Protein AF-0000000083245705 (afdb_homodimer)

InterPro domains:
  IPR007219 Xylanolytic transcriptional activator, regulatory domain [PF04082] (2-149)
  IPR050815 Transcription factor, fungi [PTHR47338] (25-368)

Sequence (744 aa):
MPIVSRSKFTINLTTPSWEVGPELALLFLCMKLITSKPTDGYECAQNYIYLAAKRCIILMESNGLISFLALQANILITLYEYSHAIYPAAWMSSGWSVRYGNMLGINGDKAATDLLGKPNNWADDEERRRTWWGVLLVDRIISIGNMGYIINSQEPKEEDILFDDSAWESEEIFDTPEIVDLAPSTERVAPFARLCQASLLMGQVMAHHKAEIASDSARYALASDLYADISDLACKITAEATNPKDFFRVISPLALTYSSLCYLCNPYYCLRNTTNQEQKQMQARASDGLKTIAISIIDFVDKINATTPAIQDLDRVSPLIMDGIYSGALTLAWLTRENGDEICQAGLESVRQCLRKLSSRWRNAAEYTGILMPIVSRSKFTINLTTPSWEVGPELALLFLCMKLITSKPTDGYECAQNYIYLAAKRCIILMESNGLISFLALQANILITLYEYSHAIYPAAWMSSGWSVRYGNMLGINGDKAATDLLGKPNNWADDEERRRTWWGVLLVDRIISIGNMGYIINSQEPKEEDILFDDSAWESEEIFDTPEIVDLAPSTERVAPFARLCQASLLMGQVMAHHKAEIASDSARYALASDLYADISDLACKITAEATNPKDFFRVISPLALTYSSLCYLCNPYYCLRNTTNQEQKQMQARASDGLKTIAISIIDFVDKINATTPAIQDLDRVSPLIMDGIYSGALTLAWLTRENGDEICQAGLESVRQCLRKLSSRWRNAAEYTGIL

Structure (mmCIF, N/CA/C/O backbone):
data_AF-0000000083245705-model_v1
#
loop_
_entity.id
_entity.type
_entity.pdbx_description
1 polymer Bgt-1731
#
loop_
_atom_site.group_PDB
_atom_site.id
_atom_site.type_symbol
_atom_site.label_atom_id
_atom_site.label_alt_id
_atom_site.label_comp_id
_atom_site.label_asym_id
_atom_site.label_entity_id
_atom_site.label_seq_id
_atom_site.pdbx_PDB_ins_code
_atom_site.Cartn_x
_atom_site.Cartn_y
_atom_site.Cartn_z
_atom_site.occupancy
_atom_site.B_iso_or_equiv
_atom_site.auth_seq_id
_atom_site.auth_comp_id
_atom_site.auth_asym_id
_atom_site.auth_atom_id
_atom_site.pdbx_PDB_model_num
ATOM 1 N N . MET A 1 1 ? 6.711 -22.25 1.769 1 76.69 1 MET A N 1
ATOM 2 C CA . MET A 1 1 ? 7.484 -21.016 1.752 1 76.69 1 MET A CA 1
ATOM 3 C C . MET A 1 1 ? 8.406 -20.922 2.967 1 76.69 1 MET A C 1
ATOM 5 O O . MET A 1 1 ? 7.938 -20.766 4.094 1 76.69 1 MET A O 1
ATOM 9 N N . PRO A 1 2 ? 9.641 -21.031 2.73 1 84.81 2 PRO A N 1
ATOM 10 C CA . PRO A 1 2 ? 10.594 -21.094 3.842 1 84.81 2 PRO A CA 1
ATOM 11 C C . PRO A 1 2 ? 11 -19.719 4.348 1 84.81 2 PRO A C 1
ATOM 13 O O . PRO A 1 2 ? 12.164 -19.328 4.23 1 84.81 2 PRO A O 1
ATOM 16 N N . ILE A 1 3 ? 10.102 -19.047 5.051 1 88.88 3 ILE A N 1
ATOM 17 C CA . ILE A 1 3 ? 10.367 -17.672 5.48 1 88.88 3 ILE A CA 1
ATOM 18 C C . ILE A 1 3 ? 10.617 -17.641 6.988 1 88.88 3 ILE A C 1
ATOM 20 O O . ILE A 1 3 ? 11.023 -16.625 7.535 1 88.88 3 ILE A O 1
ATOM 24 N N . VAL A 1 4 ? 10.414 -18.828 7.637 1 88.06 4 VAL A N 1
ATOM 25 C CA . VAL A 1 4 ? 10.633 -18.891 9.078 1 88.06 4 VAL A CA 1
ATOM 26 C C . VAL A 1 4 ? 11.836 -19.781 9.383 1 88.06 4 VAL A C 1
ATOM 28 O O . VAL A 1 4 ? 11.953 -20.891 8.844 1 88.06 4 VAL A O 1
ATOM 31 N N . SER A 1 5 ? 12.633 -19.297 10.211 1 83 5 SER A N 1
ATOM 32 C CA . SER A 1 5 ? 13.789 -20.078 10.617 1 83 5 SER A CA 1
ATOM 33 C C . SER A 1 5 ? 13.375 -21.25 11.508 1 83 5 SER A C 1
ATOM 35 O O . SER A 1 5 ? 12.641 -21.078 12.484 1 83 5 SER A O 1
ATOM 37 N N . ARG A 1 6 ? 13.969 -22.328 11.234 1 82.56 6 ARG A N 1
ATOM 38 C CA . ARG A 1 6 ? 13.633 -23.531 12 1 82.56 6 ARG A CA 1
ATOM 39 C C . ARG A 1 6 ? 14.203 -23.469 13.406 1 82.56 6 ARG A C 1
ATOM 41 O O . ARG A 1 6 ? 13.547 -23.875 14.367 1 82.56 6 ARG A O 1
ATOM 48 N N . SER A 1 7 ? 15.383 -22.984 13.461 1 78.44 7 SER A N 1
ATOM 49 C CA . SER A 1 7 ? 16.031 -22.922 14.766 1 78.44 7 SER A CA 1
ATOM 50 C C . SER A 1 7 ? 15.281 -21.969 15.703 1 78.44 7 SER A C 1
ATOM 52 O O . SER A 1 7 ? 15.008 -22.312 16.859 1 78.44 7 SER A O 1
ATOM 54 N N . LYS A 1 8 ? 14.961 -20.875 15.172 1 78.5 8 LYS A N 1
ATOM 55 C CA . LYS A 1 8 ? 14.234 -19.906 15.977 1 78.5 8 LYS A CA 1
ATOM 56 C C . LYS A 1 8 ? 12.852 -20.438 16.359 1 78.5 8 LYS A C 1
ATOM 58 O O . LYS A 1 8 ? 12.391 -20.219 17.484 1 78.5 8 LYS A O 1
ATOM 63 N N . PHE A 1 9 ? 12.383 -21.156 15.43 1 81.69 9 PHE A N 1
ATOM 64 C CA . PHE A 1 9 ? 11.062 -21.734 15.656 1 81.69 9 PHE A CA 1
ATOM 65 C C . PHE A 1 9 ? 11.117 -22.812 16.734 1 81.69 9 PHE A C 1
ATOM 67 O O . PHE A 1 9 ? 10.25 -22.875 17.594 1 81.69 9 PHE A O 1
ATOM 74 N N . THR A 1 10 ? 12.133 -23.547 16.688 1 80.56 10 THR A N 1
ATOM 75 C CA . THR A 1 10 ? 12.289 -24.625 17.656 1 80.56 10 THR A CA 1
ATOM 76 C C . THR A 1 10 ? 12.508 -24.062 19.062 1 80.56 10 THR A C 1
ATOM 78 O O . THR A 1 10 ? 11.977 -24.609 20.031 1 80.56 10 THR A O 1
ATOM 81 N N . ILE A 1 11 ? 13.188 -23 19.109 1 78.62 11 ILE A N 1
ATOM 82 C CA . ILE A 1 11 ? 13.406 -22.344 20.406 1 78.62 11 ILE A CA 1
ATOM 83 C C . ILE A 1 11 ? 12.07 -21.828 20.953 1 78.62 11 ILE A C 1
ATOM 85 O O . ILE A 1 11 ? 11.773 -21.984 22.141 1 78.62 11 ILE A O 1
ATOM 89 N N . ASN A 1 12 ? 11.32 -21.328 20.062 1 78.5 12 ASN A N 1
ATOM 90 C CA . ASN A 1 12 ? 10.031 -20.766 20.469 1 78.5 12 ASN A CA 1
ATOM 91 C C . ASN A 1 12 ? 9.055 -21.859 20.875 1 78.5 12 ASN A C 1
ATOM 93 O O . ASN A 1 12 ? 8.219 -21.656 21.766 1 78.5 12 ASN A O 1
ATOM 97 N N . LEU A 1 13 ? 9.219 -23.031 20.281 1 78.38 13 LEU A N 1
ATOM 98 C CA . LEU A 1 13 ? 8.336 -24.141 20.609 1 78.38 13 LEU A CA 1
ATOM 99 C C . LEU A 1 13 ? 8.641 -24.688 22 1 78.38 13 LEU A C 1
ATOM 101 O O . LEU A 1 13 ? 7.77 -25.281 22.641 1 78.38 13 LEU A O 1
ATOM 105 N N . THR A 1 14 ? 9.867 -24.453 22.391 1 79.94 14 THR A N 1
ATOM 106 C CA . THR A 1 14 ? 10.266 -24.969 23.688 1 79.94 14 THR A CA 1
ATOM 107 C C . THR A 1 14 ? 10.055 -23.938 24.781 1 79.94 14 THR A C 1
ATOM 109 O O . THR A 1 14 ? 10.211 -24.234 25.969 1 79.94 14 THR A O 1
ATOM 112 N N . THR A 1 15 ? 9.695 -22.797 24.328 1 75.88 15 THR A N 1
ATOM 113 C CA . THR A 1 15 ? 9.398 -21.734 25.281 1 75.88 15 THR A CA 1
ATOM 114 C C . THR A 1 15 ? 8.039 -21.969 25.938 1 75.88 15 THR A C 1
ATOM 116 O O . THR A 1 15 ? 7.062 -22.297 25.266 1 75.88 15 THR A O 1
ATOM 119 N N . PRO A 1 16 ? 8.078 -21.922 27.25 1 76.56 16 PRO A N 1
ATOM 120 C CA . PRO A 1 16 ? 6.793 -22.109 27.938 1 76.56 16 PRO A CA 1
ATOM 121 C C . PRO A 1 16 ? 5.695 -21.188 27.391 1 76.56 16 PRO A C 1
ATOM 123 O O . PRO A 1 16 ? 5.961 -20.047 27.031 1 76.56 16 PRO A O 1
ATOM 126 N N . SER A 1 17 ? 4.566 -21.703 27.344 1 72.25 17 SER A N 1
ATOM 127 C CA . SER A 1 17 ? 3.428 -21.062 26.688 1 72.25 17 SER A CA 1
ATOM 128 C C . SER A 1 17 ? 3.154 -19.688 27.281 1 72.25 17 SER A C 1
ATOM 130 O O . SER A 1 17 ? 2.711 -18.781 26.562 1 72.25 17 SER A O 1
ATOM 132 N N . TRP A 1 18 ? 3.371 -19.625 28.484 1 71.88 18 TRP A N 1
ATOM 133 C CA . TRP A 1 18 ? 3.043 -18.359 29.141 1 71.88 18 TRP A CA 1
ATOM 134 C C . TRP A 1 18 ? 4.02 -17.266 28.734 1 71.88 18 TRP A C 1
ATOM 136 O O . TRP A 1 18 ? 3.768 -16.078 28.984 1 71.88 18 TRP A O 1
ATOM 146 N N . GLU A 1 19 ? 5.043 -17.719 28.141 1 75.19 19 GLU A N 1
ATOM 147 C CA . GLU A 1 19 ? 6.051 -16.75 27.734 1 75.19 19 GLU A CA 1
ATOM 148 C C . GLU A 1 19 ? 5.867 -16.359 26.266 1 75.19 19 GLU A C 1
ATOM 150 O O . GLU A 1 19 ? 6.48 -15.398 25.797 1 75.19 19 GLU A O 1
ATOM 155 N N . VAL A 1 20 ? 4.875 -17.125 25.734 1 76.56 20 VAL A N 1
ATOM 156 C CA . VAL A 1 20 ? 4.707 -16.875 24.312 1 76.56 20 VAL A CA 1
ATOM 157 C C . VAL A 1 20 ? 3.926 -15.578 24.094 1 76.56 20 VAL A C 1
ATOM 159 O O . VAL A 1 20 ? 2.824 -15.414 24.625 1 76.56 20 VAL A O 1
ATOM 162 N N . GLY A 1 21 ? 4.43 -14.703 23.438 1 85.19 21 GLY A N 1
ATOM 163 C CA . GLY A 1 21 ? 3.77 -13.453 23.109 1 85.19 21 GLY A CA 1
ATOM 164 C C . GLY A 1 21 ? 2.682 -13.609 22.062 1 85.19 21 GLY A C 1
ATOM 165 O O . GLY A 1 21 ? 2.588 -14.648 21.406 1 85.19 21 GLY A O 1
ATOM 166 N N . PRO A 1 22 ? 1.809 -12.672 21.984 1 89.94 22 PRO A N 1
ATOM 167 C CA . PRO A 1 22 ? 0.698 -12.742 21.031 1 89.94 22 PRO A CA 1
ATOM 168 C C . PRO A 1 22 ? 1.169 -12.891 19.578 1 89.94 22 PRO A C 1
ATOM 170 O O . PRO A 1 22 ? 0.501 -13.547 18.781 1 89.94 22 PRO A O 1
ATOM 173 N N . GLU A 1 23 ? 2.289 -12.391 19.281 1 92.56 23 GLU A N 1
ATOM 174 C CA . GLU A 1 23 ? 2.785 -12.461 17.922 1 92.56 23 GLU A CA 1
ATOM 175 C C . GLU A 1 23 ? 3.176 -13.883 17.547 1 92.56 23 GLU A C 1
ATOM 177 O O . GLU A 1 23 ? 2.9 -14.336 16.422 1 92.56 23 GLU A O 1
ATOM 182 N N . LEU A 1 24 ? 3.805 -14.562 18.469 1 92.06 24 LEU A N 1
ATOM 183 C CA . LEU A 1 24 ? 4.164 -15.953 18.203 1 92.06 24 LEU A CA 1
ATOM 184 C C . LEU A 1 24 ? 2.92 -16.828 18.141 1 92.06 24 LEU A C 1
ATOM 186 O O . LEU A 1 24 ? 2.828 -17.719 17.297 1 92.06 24 LEU A O 1
ATOM 190 N N . ALA A 1 25 ? 2.037 -16.594 19.047 1 93 25 ALA A N 1
ATOM 191 C CA . ALA A 1 25 ? 0.771 -17.312 19.016 1 93 25 ALA A CA 1
ATOM 192 C C . ALA A 1 25 ? 0.065 -17.109 17.672 1 93 25 ALA A C 1
ATOM 194 O O . ALA A 1 25 ? -0.477 -18.062 17.109 1 93 25 ALA A O 1
ATOM 195 N N . LEU A 1 26 ? 0.047 -15.906 17.188 1 96 26 LEU A N 1
ATOM 196 C CA . LEU A 1 26 ? -0.552 -15.602 15.891 1 96 26 LEU A CA 1
ATOM 197 C C . LEU A 1 26 ? 0.125 -16.391 14.773 1 96 26 LEU A C 1
ATOM 199 O O . LEU A 1 26 ? -0.55 -16.969 13.914 1 96 26 LEU A O 1
ATOM 203 N N . LEU A 1 27 ? 1.439 -16.438 14.781 1 95.06 27 LEU A N 1
ATOM 204 C CA . LEU A 1 27 ? 2.17 -17.188 13.758 1 95.06 27 LEU A CA 1
ATOM 205 C C . LEU A 1 27 ? 1.781 -18.656 13.773 1 95.06 27 LEU A C 1
ATOM 207 O O . LEU A 1 27 ? 1.537 -19.25 12.727 1 95.06 27 LEU A O 1
ATOM 211 N N . PHE A 1 28 ? 1.67 -19.203 14.992 1 93.25 28 PHE A N 1
ATOM 212 C CA . PHE A 1 28 ? 1.27 -20.594 15.117 1 93.25 28 PHE A CA 1
ATOM 213 C C . PHE A 1 28 ? -0.144 -20.797 14.586 1 93.25 28 PHE A C 1
ATOM 215 O O . PHE A 1 28 ? -0.414 -21.781 13.883 1 93.25 28 PHE A O 1
ATOM 222 N N . LEU A 1 29 ? -0.962 -19.906 14.938 1 95.75 29 LEU A N 1
ATOM 223 C CA . LEU A 1 29 ? -2.342 -19.984 14.469 1 95.75 29 LEU A CA 1
ATOM 224 C C . LEU A 1 29 ? -2.395 -19.953 12.938 1 95.75 29 LEU A C 1
ATOM 226 O O . LEU A 1 29 ? -3.156 -20.703 12.328 1 95.75 29 LEU A O 1
ATOM 230 N N . CYS A 1 30 ? -1.618 -19.141 12.328 1 97.12 30 CYS A N 1
ATOM 231 C CA . CYS A 1 30 ? -1.617 -19 10.875 1 97.12 30 CYS A CA 1
ATOM 232 C C . CYS A 1 30 ? -0.995 -20.219 10.211 1 97.12 30 CYS A C 1
ATOM 234 O O . CYS A 1 30 ? -1.405 -20.609 9.117 1 97.12 30 CYS A O 1
ATOM 236 N N . MET A 1 31 ? 0.001 -20.812 10.875 1 94.62 31 MET A N 1
ATOM 237 C CA . MET A 1 31 ? 0.555 -22.062 10.359 1 94.62 31 MET A CA 1
ATOM 238 C C . MET A 1 31 ? -0.5 -23.156 10.344 1 94.62 31 MET A C 1
ATOM 240 O O . MET A 1 31 ? -0.612 -23.906 9.375 1 94.62 31 MET A O 1
ATOM 244 N N . LYS A 1 32 ? -1.242 -23.203 11.383 1 95.56 32 LYS A N 1
ATOM 245 C CA . LYS A 1 32 ? -2.342 -24.156 11.43 1 95.56 32 LYS A CA 1
ATOM 246 C C . LYS A 1 32 ? -3.381 -23.859 10.352 1 95.56 32 LYS A C 1
ATOM 248 O O . LYS A 1 32 ? -3.881 -24.781 9.695 1 95.56 32 LYS A O 1
ATOM 253 N N . LEU A 1 33 ? -3.689 -22.625 10.18 1 96.88 33 LEU A N 1
ATOM 254 C CA . LEU A 1 33 ? -4.691 -22.188 9.211 1 96.88 33 LEU A CA 1
ATOM 255 C C . LEU A 1 33 ? -4.324 -22.641 7.801 1 96.88 33 LEU A C 1
ATOM 257 O O . LEU A 1 33 ? -5.137 -23.281 7.121 1 96.88 33 LEU A O 1
ATOM 261 N N . ILE A 1 34 ? -3.102 -22.453 7.348 1 94.44 34 ILE A N 1
ATOM 262 C CA . ILE A 1 34 ? -2.703 -22.703 5.969 1 94.44 34 ILE A CA 1
ATOM 263 C C . ILE A 1 34 ? -2.635 -24.203 5.723 1 94.44 34 ILE A C 1
ATOM 265 O O . ILE A 1 34 ? -2.777 -24.656 4.586 1 94.44 34 ILE A O 1
ATOM 269 N N . THR A 1 35 ? -2.449 -24.969 6.789 1 92.25 35 THR A N 1
ATOM 270 C CA . THR A 1 35 ? -2.355 -26.422 6.625 1 92.25 35 THR A CA 1
ATOM 271 C C . THR A 1 35 ? -3.725 -27.062 6.785 1 92.25 35 THR A C 1
ATOM 273 O O . THR A 1 35 ? -3.879 -28.266 6.551 1 92.25 35 THR A O 1
ATOM 276 N N . SER A 1 36 ? -4.672 -26.266 7.105 1 91.88 36 SER A N 1
ATOM 277 C CA . SER A 1 36 ? -6.016 -26.812 7.285 1 91.88 36 SER A CA 1
ATOM 278 C C . SER A 1 36 ? -6.719 -27 5.945 1 91.88 36 SER A C 1
ATOM 280 O O . SER A 1 36 ? -6.469 -26.266 4.996 1 91.88 36 SER A O 1
ATOM 282 N N . LYS A 1 37 ? -7.578 -28.016 5.941 1 91.25 37 LYS A N 1
ATOM 283 C CA . LYS A 1 37 ? -8.344 -28.297 4.734 1 91.25 37 LYS A CA 1
ATOM 284 C C . LYS A 1 37 ? -9.734 -27.688 4.805 1 91.25 37 LYS A C 1
ATOM 286 O O . LYS A 1 37 ? -10.297 -27.531 5.891 1 91.25 37 LYS A O 1
ATOM 291 N N . PRO A 1 38 ? -10.211 -27.297 3.641 1 90.44 38 PRO A N 1
ATOM 292 C CA . PRO A 1 38 ? -11.578 -26.781 3.627 1 90.44 38 PRO A CA 1
ATOM 293 C C . PRO A 1 38 ? -12.609 -27.812 4.09 1 90.44 38 PRO A C 1
ATOM 295 O O . PRO A 1 38 ? -12.438 -29 3.838 1 90.44 38 PRO A O 1
ATOM 298 N N . THR A 1 39 ? -13.484 -27.312 4.836 1 87.94 39 THR A N 1
ATOM 299 C CA . THR A 1 39 ? -14.586 -28.156 5.281 1 87.94 39 THR A CA 1
ATOM 300 C C . THR A 1 39 ? -15.797 -27.984 4.375 1 87.94 39 THR A C 1
ATOM 302 O O . THR A 1 39 ? -16.203 -26.859 4.078 1 87.94 39 THR A O 1
ATOM 305 N N . ASP A 1 40 ? -16.328 -29.078 3.982 1 84 40 ASP A N 1
ATOM 306 C CA . ASP A 1 40 ? -17.484 -29.031 3.086 1 84 40 ASP A CA 1
ATOM 307 C C . ASP A 1 40 ? -18.641 -28.25 3.713 1 84 40 ASP A C 1
ATOM 309 O O . ASP A 1 40 ? -18.922 -28.406 4.902 1 84 40 ASP A O 1
ATOM 313 N N . GLY A 1 41 ? -19.234 -27.406 3.037 1 81.94 41 GLY A N 1
ATOM 314 C CA . GLY A 1 41 ? -20.406 -26.641 3.486 1 81.94 41 GLY A CA 1
ATOM 315 C C . GLY A 1 41 ? -20.031 -25.328 4.156 1 81.94 41 GLY A C 1
ATOM 316 O O . GLY A 1 41 ? -20.906 -24.5 4.43 1 81.94 41 GLY A O 1
ATOM 317 N N . TYR A 1 42 ? -18.766 -25.281 4.438 1 86.75 42 TYR A N 1
ATOM 318 C CA . TYR A 1 42 ? -18.344 -24.047 5.098 1 86.75 42 TYR A CA 1
ATOM 319 C C . TYR A 1 42 ? -17.438 -23.234 4.184 1 86.75 42 TYR A C 1
ATOM 321 O O . TYR A 1 42 ? -16.531 -23.781 3.535 1 86.75 42 TYR A O 1
ATOM 329 N N . GLU A 1 43 ? -17.781 -21.953 4.164 1 92.19 43 GLU A N 1
ATOM 330 C CA . GLU A 1 43 ? -16.922 -21.078 3.383 1 92.19 43 GLU A CA 1
ATOM 331 C C . GLU A 1 43 ? -15.602 -20.812 4.094 1 92.19 43 GLU A C 1
ATOM 333 O O . GLU A 1 43 ? -15.57 -20.594 5.309 1 92.19 43 GLU A O 1
ATOM 338 N N . CYS A 1 44 ? -14.57 -20.859 3.398 1 94.31 44 CYS A N 1
ATOM 339 C CA . CYS A 1 44 ? -13.234 -20.656 3.953 1 94.31 44 CYS A CA 1
ATOM 340 C C . CYS A 1 44 ? -13.094 -19.266 4.559 1 94.31 44 CYS A C 1
ATOM 342 O O . CYS A 1 44 ? -12.352 -19.078 5.523 1 94.31 44 CYS A O 1
ATOM 344 N N . ALA A 1 45 ? -13.875 -18.344 4.027 1 94.94 45 ALA A N 1
ATOM 345 C CA . ALA A 1 45 ? -13.836 -16.969 4.527 1 94.94 45 ALA A CA 1
ATOM 346 C C . ALA A 1 45 ? -14.438 -16.875 5.922 1 94.94 45 ALA A C 1
ATOM 348 O O . ALA A 1 45 ? -14.242 -15.875 6.625 1 94.94 45 ALA A O 1
ATOM 349 N N . GLN A 1 46 ? -15.203 -17.906 6.309 1 92.88 46 GLN A N 1
ATOM 350 C CA . GLN A 1 46 ? -15.859 -17.891 7.609 1 92.88 46 GLN A CA 1
ATOM 351 C C . GLN A 1 46 ? -15.125 -18.781 8.602 1 92.88 46 GLN A C 1
ATOM 353 O O . GLN A 1 46 ? -15.609 -19.016 9.719 1 92.88 46 GLN A O 1
ATOM 358 N N . ASN A 1 47 ? -13.969 -19.266 8.172 1 94.81 47 ASN A N 1
ATOM 359 C CA . ASN A 1 47 ? -13.164 -20.062 9.086 1 94.81 47 ASN A CA 1
ATOM 360 C C . ASN A 1 47 ? -12.82 -19.281 10.352 1 94.81 47 ASN A C 1
ATOM 362 O O . ASN A 1 47 ? -12.305 -18.172 10.281 1 94.81 47 ASN A O 1
ATOM 366 N N . TYR A 1 48 ? -13.039 -19.891 11.492 1 93.69 48 TYR A N 1
ATOM 367 C CA . TYR A 1 48 ? -12.891 -19.172 12.758 1 93.69 48 TYR A CA 1
ATOM 368 C C . TYR A 1 48 ? -11.43 -18.828 13.023 1 93.69 48 TYR A C 1
ATOM 370 O O . TYR A 1 48 ? -11.125 -17.797 13.609 1 93.69 48 TYR A O 1
ATOM 378 N N . ILE A 1 49 ? -10.516 -19.703 12.656 1 96.25 49 ILE A N 1
ATOM 379 C CA . ILE A 1 49 ? -9.094 -19.422 12.852 1 96.25 49 ILE A CA 1
ATOM 380 C C . ILE A 1 49 ? -8.672 -18.25 11.984 1 96.25 49 ILE A C 1
ATOM 382 O O . ILE A 1 49 ? -7.926 -17.375 12.438 1 96.25 49 ILE A O 1
ATOM 386 N N . TYR A 1 50 ? -9.258 -18.234 10.766 1 97.06 50 TYR A N 1
ATOM 387 C CA . TYR A 1 50 ? -8.961 -17.141 9.836 1 97.06 50 TYR A CA 1
ATOM 388 C C . TYR A 1 50 ? -9.438 -15.805 10.398 1 97.06 50 TYR A C 1
ATOM 390 O O . TYR A 1 50 ? -8.656 -14.852 10.469 1 97.06 50 TYR A O 1
ATOM 398 N N . LEU A 1 51 ? -10.602 -15.742 10.875 1 95.44 51 LEU A N 1
ATOM 399 C CA . LEU A 1 51 ? -11.172 -14.516 11.398 1 95.44 51 LEU A CA 1
ATOM 400 C C . LEU A 1 51 ? -10.453 -14.078 12.672 1 95.44 51 LEU A C 1
ATOM 402 O O . LEU A 1 51 ? -10.211 -12.891 12.883 1 95.44 51 LEU A O 1
ATOM 406 N N . ALA A 1 52 ? -10.102 -15.047 13.453 1 96.06 52 ALA A N 1
ATOM 407 C CA . ALA A 1 52 ? -9.367 -14.742 14.672 1 96.06 52 ALA A CA 1
ATOM 408 C C . ALA A 1 52 ? -7.992 -14.156 14.359 1 96.06 52 ALA A C 1
ATOM 410 O O . ALA A 1 52 ? -7.551 -13.203 15.008 1 96.06 52 ALA A O 1
ATOM 411 N N . ALA A 1 53 ? -7.312 -14.734 13.422 1 97.31 53 ALA A N 1
ATOM 412 C CA . ALA A 1 53 ? -5.996 -14.242 13.023 1 97.31 53 ALA A CA 1
ATOM 413 C C . ALA A 1 53 ? -6.074 -12.805 12.516 1 97.31 53 ALA A C 1
ATOM 415 O O . ALA A 1 53 ? -5.266 -11.961 12.906 1 97.31 53 ALA A O 1
ATOM 416 N N . LYS A 1 54 ? -7.062 -12.523 11.68 1 96.69 54 LYS A N 1
ATOM 417 C CA . LYS A 1 54 ? -7.246 -11.172 11.148 1 96.69 54 LYS A CA 1
ATOM 418 C C . LYS A 1 54 ? -7.531 -10.172 12.266 1 96.69 54 LYS A C 1
ATOM 420 O O . LYS A 1 54 ? -7.004 -9.062 12.266 1 96.69 54 LYS A O 1
ATOM 425 N N . ARG A 1 55 ? -8.336 -10.57 13.195 1 94.12 55 ARG A N 1
ATOM 426 C CA . ARG A 1 55 ? -8.656 -9.719 14.336 1 94.12 55 ARG A CA 1
ATOM 427 C C . ARG A 1 55 ? -7.41 -9.445 15.18 1 94.12 55 ARG A C 1
ATOM 429 O O . ARG A 1 55 ? -7.219 -8.336 15.672 1 94.12 55 ARG A O 1
ATOM 436 N N . CYS A 1 56 ? -6.648 -10.461 15.344 1 96.12 56 CYS A N 1
ATOM 437 C CA . CYS A 1 56 ? -5.426 -10.312 16.125 1 96.12 56 CYS A CA 1
ATOM 438 C C . CYS A 1 56 ? -4.504 -9.273 15.508 1 96.12 56 CYS A C 1
ATOM 440 O O . CYS A 1 56 ? -3.912 -8.461 16.219 1 96.12 56 CYS A O 1
ATOM 442 N N . ILE A 1 57 ? -4.391 -9.242 14.211 1 95.75 57 ILE A N 1
ATOM 443 C CA . ILE A 1 57 ? -3.541 -8.281 13.516 1 95.75 57 ILE A CA 1
ATOM 444 C C . ILE A 1 57 ? -4.023 -6.859 13.797 1 95.75 57 ILE A C 1
ATOM 446 O O . ILE A 1 57 ? -3.223 -5.973 14.102 1 95.75 57 ILE A O 1
ATOM 450 N N . ILE A 1 58 ? -5.293 -6.645 13.773 1 92.69 58 ILE A N 1
ATOM 451 C CA . ILE A 1 58 ? -5.875 -5.324 14.008 1 92.69 58 ILE A CA 1
ATOM 452 C C . ILE A 1 58 ? -5.578 -4.883 15.438 1 92.69 58 ILE A C 1
ATOM 454 O O . ILE A 1 58 ? -5.219 -3.729 15.68 1 92.69 58 ILE A O 1
ATOM 458 N N . LEU A 1 59 ? -5.73 -5.82 16.312 1 93 59 LEU A N 1
ATOM 459 C CA . LEU A 1 59 ? -5.5 -5.496 17.719 1 93 59 LEU A CA 1
ATOM 460 C C . LEU A 1 59 ? -4.035 -5.141 17.953 1 93 59 LEU A C 1
ATOM 462 O O . LEU A 1 59 ? -3.734 -4.215 18.719 1 93 59 LEU A O 1
ATOM 466 N N . MET A 1 60 ? -3.184 -5.852 17.328 1 94.5 60 MET A N 1
ATOM 467 C CA . MET A 1 60 ? -1.762 -5.551 17.469 1 94.5 60 MET A CA 1
ATOM 468 C C . MET A 1 60 ? -1.442 -4.164 16.922 1 94.5 60 MET A C 1
ATOM 470 O O . MET A 1 60 ? -0.735 -3.387 17.578 1 94.5 60 MET A O 1
ATOM 474 N N . GLU A 1 61 ? -1.987 -3.805 15.781 1 92.62 61 GLU A N 1
ATOM 475 C CA . GLU A 1 61 ? -1.766 -2.494 15.172 1 92.62 61 GLU A CA 1
ATOM 476 C C . GLU A 1 61 ? -2.281 -1.377 16.078 1 92.62 61 GLU A C 1
ATOM 478 O O . GLU A 1 61 ? -1.597 -0.371 16.281 1 92.62 61 GLU A O 1
ATOM 483 N N . SER A 1 62 ? -3.484 -1.625 16.594 1 91.94 62 SER A N 1
ATOM 484 C CA . SER A 1 62 ? -4.133 -0.591 17.391 1 91.94 62 SER A CA 1
ATOM 485 C C . SER A 1 62 ? -3.393 -0.365 18.703 1 91.94 62 SER A C 1
ATOM 487 O O . SER A 1 62 ? -3.396 0.745 19.25 1 91.94 62 SER A O 1
ATOM 489 N N . ASN A 1 63 ? -2.676 -1.45 19.109 1 92.56 63 ASN A N 1
ATOM 490 C CA . ASN A 1 63 ? -1.972 -1.343 20.375 1 92.56 63 ASN A CA 1
ATOM 491 C C . ASN A 1 63 ? -0.5 -0.991 20.172 1 92.56 63 ASN A C 1
ATOM 493 O O . ASN A 1 63 ? 0.279 -0.994 21.141 1 92.56 63 ASN A O 1
ATOM 497 N N . GLY A 1 64 ? -0.154 -0.772 19.031 1 92.12 64 GLY A N 1
ATOM 498 C CA . GLY A 1 64 ? 1.191 -0.305 18.734 1 92.12 64 GLY A CA 1
ATOM 499 C C . GLY A 1 64 ? 2.229 -1.412 18.766 1 92.12 64 GLY A C 1
ATOM 500 O O . GLY A 1 64 ? 3.426 -1.144 18.875 1 92.12 64 GLY A O 1
ATOM 501 N N . LEU A 1 65 ? 1.742 -2.686 18.703 1 93 65 LEU A N 1
ATOM 502 C CA . LEU A 1 65 ? 2.668 -3.812 18.703 1 93 65 LEU A CA 1
ATOM 503 C C . LEU A 1 65 ? 3.23 -4.051 17.297 1 93 65 LEU A C 1
ATOM 505 O O . LEU A 1 65 ? 2.484 -4.379 16.375 1 93 65 LEU A O 1
ATOM 509 N N . ILE A 1 66 ? 4.508 -3.834 17.156 1 93.12 66 ILE A N 1
ATOM 510 C CA . ILE A 1 66 ? 5.211 -4.066 15.906 1 93.12 66 ILE A CA 1
ATOM 511 C C . ILE A 1 66 ? 6.082 -5.316 16.031 1 93.12 66 ILE A C 1
ATOM 513 O O . ILE A 1 66 ? 6.891 -5.426 16.953 1 93.12 66 ILE A O 1
ATOM 517 N N . SER A 1 67 ? 5.809 -6.207 15.102 1 94.25 67 SER A N 1
ATOM 518 C CA . SER A 1 67 ? 6.527 -7.473 15.219 1 94.25 67 SER A CA 1
ATOM 519 C C . SER A 1 67 ? 6.852 -8.055 13.844 1 94.25 67 SER A C 1
ATOM 521 O O . SER A 1 67 ? 6.004 -8.055 12.945 1 94.25 67 SER A O 1
ATOM 523 N N . PHE A 1 68 ? 8.055 -8.57 13.797 1 94.69 68 PHE A N 1
ATOM 524 C CA . PHE A 1 68 ? 8.492 -9.266 12.594 1 94.69 68 PHE A CA 1
ATOM 525 C C . PHE A 1 68 ? 7.66 -10.516 12.359 1 94.69 68 PHE A C 1
ATOM 527 O O . PHE A 1 68 ? 7.309 -10.836 11.219 1 94.69 68 PHE A O 1
ATOM 534 N N . LEU A 1 69 ? 7.281 -11.18 13.406 1 94.88 69 LEU A N 1
ATOM 535 C CA . LEU A 1 69 ? 6.492 -12.406 13.336 1 94.88 69 LEU A CA 1
ATOM 536 C C . LEU A 1 69 ? 5.094 -12.125 12.789 1 94.88 69 LEU A C 1
ATOM 538 O O . LEU A 1 69 ? 4.512 -12.961 12.102 1 94.88 69 LEU A O 1
ATOM 542 N N . ALA A 1 70 ? 4.621 -10.938 13.062 1 96.81 70 ALA A N 1
ATOM 543 C CA . ALA A 1 70 ? 3.307 -10.555 12.555 1 96.81 70 ALA A CA 1
ATOM 544 C C . ALA A 1 70 ? 3.305 -10.492 11.031 1 96.81 70 ALA A C 1
ATOM 546 O O . ALA A 1 70 ? 2.322 -10.875 10.391 1 96.81 70 ALA A O 1
ATOM 547 N N . LEU A 1 71 ? 4.375 -9.992 10.508 1 97.31 71 LEU A N 1
ATOM 548 C CA . LEU A 1 71 ? 4.504 -9.938 9.055 1 97.31 71 LEU A CA 1
ATOM 549 C C . LEU A 1 71 ? 4.5 -11.344 8.461 1 97.31 71 LEU A C 1
ATOM 551 O O . LEU A 1 71 ? 3.781 -11.609 7.492 1 97.31 71 LEU A O 1
ATOM 555 N N . GLN A 1 72 ? 5.289 -12.195 9.039 1 97.38 72 GLN A N 1
ATOM 556 C CA . GLN A 1 72 ? 5.34 -13.578 8.57 1 97.38 72 GLN A CA 1
ATOM 557 C C . GLN A 1 72 ? 3.971 -14.242 8.68 1 97.38 72 GLN A C 1
ATOM 559 O O . GLN A 1 72 ? 3.557 -14.977 7.781 1 97.38 72 GLN A O 1
ATOM 564 N N . ALA A 1 73 ? 3.33 -13.969 9.758 1 97.81 73 ALA A N 1
ATOM 565 C CA . ALA A 1 73 ? 1.985 -14.508 9.938 1 97.81 73 ALA A CA 1
ATOM 566 C C . ALA A 1 73 ? 1.042 -14.008 8.852 1 97.81 73 ALA A C 1
ATOM 568 O O . ALA A 1 73 ? 0.263 -14.781 8.289 1 97.81 73 ALA A O 1
ATOM 569 N N . ASN A 1 74 ? 1.127 -12.734 8.555 1 98.38 74 ASN A N 1
ATOM 570 C CA . ASN A 1 74 ? 0.221 -12.172 7.559 1 98.38 74 ASN A CA 1
ATOM 571 C C . ASN A 1 74 ? 0.499 -12.727 6.164 1 98.38 74 ASN A C 1
ATOM 573 O O . ASN A 1 74 ? -0.411 -12.836 5.344 1 98.38 74 ASN A O 1
ATOM 577 N N . ILE A 1 75 ? 1.689 -13.047 5.859 1 98.06 75 ILE A N 1
ATOM 578 C CA . ILE A 1 75 ? 1.998 -13.711 4.602 1 98.06 75 ILE A CA 1
ATOM 579 C C . ILE A 1 75 ? 1.214 -15.023 4.5 1 98.06 75 ILE A C 1
ATOM 581 O O . ILE A 1 75 ? 0.631 -15.328 3.459 1 98.06 75 ILE A O 1
ATOM 585 N N . LEU A 1 76 ? 1.218 -15.742 5.609 1 98.06 76 LEU A N 1
ATOM 586 C CA . LEU A 1 76 ? 0.492 -17 5.629 1 98.06 76 LEU A CA 1
ATOM 587 C C . LEU A 1 76 ? -1.009 -16.781 5.492 1 98.06 76 LEU A C 1
ATOM 589 O O . LEU A 1 76 ? -1.699 -17.531 4.809 1 98.06 76 LEU A O 1
ATOM 593 N N . ILE A 1 77 ? -1.506 -15.734 6.117 1 98.12 77 ILE A N 1
ATOM 594 C CA . ILE A 1 77 ? -2.91 -15.367 5.965 1 98.12 77 ILE A CA 1
ATOM 595 C C . ILE A 1 77 ? -3.213 -15.078 4.496 1 98.12 77 ILE A C 1
ATOM 597 O O . ILE A 1 77 ? -4.211 -15.555 3.955 1 98.12 77 ILE A O 1
ATOM 601 N N . THR A 1 78 ? -2.379 -14.328 3.9 1 97.69 78 THR A N 1
ATOM 602 C CA . THR A 1 78 ? -2.562 -13.93 2.508 1 97.69 78 THR A CA 1
ATOM 603 C C . THR A 1 78 ? -2.562 -15.156 1.595 1 97.69 78 THR A C 1
ATOM 605 O O . THR A 1 78 ? -3.383 -15.258 0.681 1 97.69 78 THR A O 1
ATOM 608 N N . LEU A 1 79 ? -1.678 -16.062 1.88 1 97.38 79 LEU A N 1
ATOM 609 C CA . LEU A 1 79 ? -1.628 -17.281 1.094 1 97.38 79 LEU A CA 1
ATOM 610 C C . LEU A 1 79 ? -2.912 -18.094 1.261 1 97.38 79 LEU A C 1
ATOM 612 O O . LEU A 1 79 ? -3.424 -18.656 0.293 1 97.38 79 LEU A O 1
ATOM 616 N N . TYR A 1 80 ? -3.361 -18.141 2.439 1 97.56 80 TYR A N 1
ATOM 617 C CA . TYR A 1 80 ? -4.641 -18.812 2.676 1 97.56 80 TYR A CA 1
ATOM 618 C C . TYR A 1 80 ? -5.754 -18.141 1.873 1 97.56 80 TYR A C 1
ATOM 620 O O . TYR A 1 80 ? -6.555 -18.828 1.23 1 97.56 80 TYR A O 1
ATOM 628 N N . GLU A 1 81 ? -5.809 -16.875 1.942 1 97.06 81 GLU A N 1
ATOM 629 C CA . GLU A 1 81 ? -6.82 -16.125 1.21 1 97.06 81 GLU A CA 1
ATOM 630 C C . GLU A 1 81 ? -6.727 -16.375 -0.29 1 97.06 81 GLU A C 1
ATOM 632 O O . GLU A 1 81 ? -7.738 -16.625 -0.947 1 97.06 81 GLU A O 1
ATOM 637 N N . TYR A 1 82 ? -5.555 -16.391 -0.794 1 95.94 82 TYR A N 1
ATOM 638 C CA . TYR A 1 82 ? -5.34 -16.656 -2.213 1 95.94 82 TYR A CA 1
ATOM 639 C C . TYR A 1 82 ? -5.762 -18.078 -2.568 1 95.94 82 TYR A C 1
ATOM 641 O O . TYR A 1 82 ? -6.48 -18.281 -3.551 1 95.94 82 TYR A O 1
ATOM 649 N N . SER A 1 83 ? -5.316 -18.969 -1.741 1 97 83 SER A N 1
ATOM 650 C CA . SER A 1 83 ? -5.543 -20.391 -2.018 1 97 83 SER A CA 1
ATOM 651 C C . SER A 1 83 ? -7.027 -20.719 -1.997 1 97 83 SER A C 1
ATOM 653 O O . SER A 1 83 ? -7.465 -21.672 -2.648 1 97 83 SER A O 1
ATOM 655 N N . HIS A 1 84 ? -7.758 -19.938 -1.311 1 96.75 84 HIS A N 1
ATOM 656 C CA . HIS A 1 84 ? -9.18 -20.25 -1.182 1 96.75 84 HIS A CA 1
ATOM 657 C C . HIS A 1 84 ? -10.039 -19.172 -1.817 1 96.75 84 HIS A C 1
ATOM 659 O O . HIS A 1 84 ? -11.227 -19.047 -1.515 1 96.75 84 HIS A O 1
ATOM 665 N N . ALA A 1 85 ? -9.445 -18.328 -2.594 1 94.38 85 ALA A N 1
ATOM 666 C CA . ALA A 1 85 ? -10.109 -17.328 -3.422 1 94.38 85 ALA A CA 1
ATOM 667 C C . ALA A 1 85 ? -10.938 -16.375 -2.568 1 94.38 85 ALA A C 1
ATOM 669 O O . ALA A 1 85 ? -12.094 -16.078 -2.893 1 94.38 85 ALA A O 1
ATOM 670 N N . ILE A 1 86 ? -10.336 -15.914 -1.518 1 95.88 86 ILE A N 1
ATOM 671 C CA . ILE A 1 86 ? -11.008 -14.914 -0.686 1 95.88 86 ILE A CA 1
ATOM 672 C C . ILE A 1 86 ? -10.594 -13.516 -1.128 1 95.88 86 ILE A C 1
ATOM 674 O O . ILE A 1 86 ? -9.562 -13 -0.697 1 95.88 86 ILE A O 1
ATOM 678 N N . TYR A 1 87 ? -11.445 -12.938 -1.934 1 92.31 87 TYR A N 1
ATOM 679 C CA . TYR A 1 87 ? -11.188 -11.594 -2.445 1 92.31 87 TYR A CA 1
ATOM 680 C C . TYR A 1 87 ? -12.281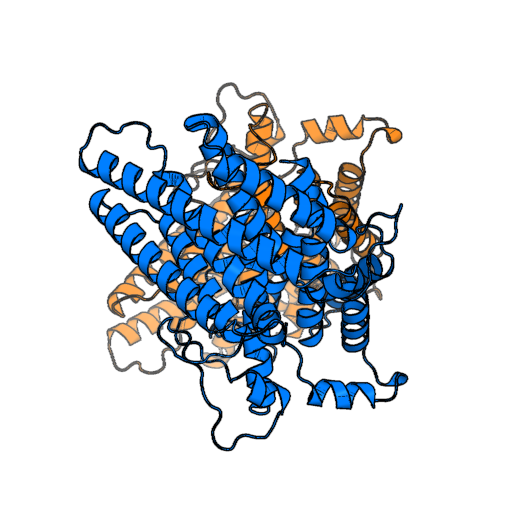 -10.625 -2.002 1 92.31 87 TYR A C 1
ATOM 682 O O . TYR A 1 87 ? -13.438 -11.023 -1.829 1 92.31 87 TYR A O 1
ATOM 690 N N . PRO A 1 88 ? -11.891 -9.391 -1.763 1 93.25 88 PRO A N 1
ATOM 691 C CA . PRO A 1 88 ? -10.609 -8.75 -2.07 1 93.25 88 PRO A CA 1
ATOM 692 C C . PRO A 1 88 ? -9.594 -8.883 -0.94 1 93.25 88 PRO A C 1
ATOM 694 O O . PRO A 1 88 ? -8.539 -8.25 -0.972 1 93.25 88 PRO A O 1
ATOM 697 N N . ALA A 1 89 ? -9.812 -9.688 0.039 1 96.19 89 ALA A N 1
ATOM 698 C CA . ALA A 1 89 ? -8.969 -9.797 1.226 1 96.19 89 ALA A CA 1
ATOM 699 C C . ALA A 1 89 ? -7.531 -10.141 0.847 1 96.19 89 ALA A C 1
ATOM 701 O O . ALA A 1 89 ? -6.586 -9.57 1.398 1 96.19 89 ALA A O 1
ATOM 702 N N . ALA A 1 90 ? -7.348 -11.07 -0.061 1 95.44 90 ALA A N 1
ATOM 703 C CA . ALA A 1 90 ? -6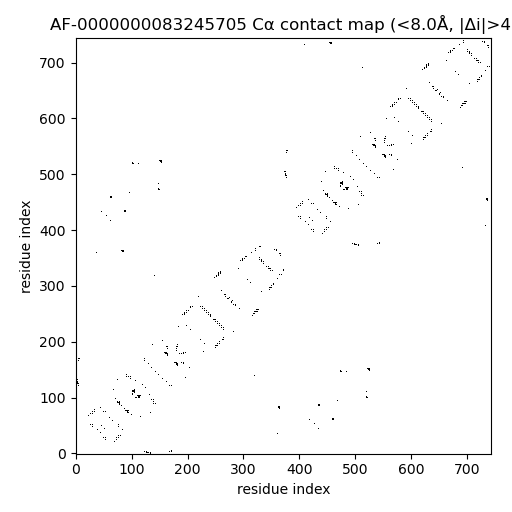.004 -11.461 -0.483 1 95.44 90 ALA A CA 1
ATOM 704 C C . ALA A 1 90 ? -5.23 -10.258 -1.021 1 95.44 90 ALA A C 1
ATOM 706 O O . ALA A 1 90 ? -4.074 -10.047 -0.66 1 95.44 90 ALA A O 1
ATOM 707 N N . TRP A 1 91 ? -5.91 -9.477 -1.798 1 93.06 91 TRP A N 1
ATOM 708 C CA . TRP A 1 91 ? -5.316 -8.281 -2.387 1 93.06 91 TRP A CA 1
ATOM 709 C C . TRP A 1 91 ? -4.941 -7.27 -1.308 1 93.06 91 TRP A C 1
ATOM 711 O O . TRP A 1 91 ? -3.836 -6.719 -1.318 1 93.06 91 TRP A O 1
ATOM 721 N N . MET A 1 92 ? -5.816 -7.09 -0.42 1 94.69 92 MET A N 1
ATOM 722 C CA . MET A 1 92 ? -5.605 -6.105 0.637 1 94.69 92 MET A CA 1
ATOM 723 C C . MET A 1 92 ? -4.516 -6.566 1.601 1 94.69 92 MET A C 1
ATOM 725 O O . MET A 1 92 ? -3.66 -5.777 2.002 1 94.69 92 MET A O 1
ATOM 729 N N . SER A 1 93 ? -4.527 -7.828 1.938 1 96.38 93 SER A N 1
ATOM 730 C CA . SER A 1 93 ? -3.539 -8.375 2.863 1 96.38 93 SER A CA 1
ATOM 731 C C . SER A 1 93 ? -2.137 -8.336 2.264 1 96.38 93 SER A C 1
ATOM 733 O O . SER A 1 93 ? -1.156 -8.125 2.979 1 96.38 93 SER A O 1
ATOM 735 N N . SER A 1 94 ? -2.072 -8.648 0.992 1 94.44 94 SER A N 1
ATOM 736 C CA . SER A 1 94 ? -0.759 -8.57 0.359 1 94.44 94 SER A CA 1
ATOM 737 C C . SER A 1 94 ? -0.207 -7.152 0.401 1 94.44 94 SER A C 1
ATOM 739 O O . SER A 1 94 ? 0.981 -6.949 0.659 1 94.44 94 SER A O 1
ATOM 741 N N . GLY A 1 95 ? -1.071 -6.18 0.149 1 91.62 95 GLY A N 1
ATOM 742 C CA . GLY A 1 95 ? -0.651 -4.793 0.269 1 91.62 95 GLY A CA 1
ATOM 743 C C . GLY A 1 95 ? -0.218 -4.418 1.674 1 91.62 95 GLY A C 1
ATOM 744 O O . GLY A 1 95 ? 0.726 -3.646 1.854 1 91.62 95 GLY A O 1
ATOM 745 N N . TRP A 1 96 ? -0.973 -4.922 2.609 1 94.81 96 TRP A N 1
ATOM 746 C CA . TRP A 1 96 ? -0.611 -4.727 4.012 1 94.81 96 TRP A CA 1
ATOM 747 C C . TRP A 1 96 ? 0.817 -5.191 4.273 1 94.81 96 TRP A C 1
ATOM 749 O O . TRP A 1 96 ? 1.593 -4.492 4.93 1 94.81 96 TRP A O 1
ATOM 759 N N . SER A 1 97 ? 1.196 -6.305 3.74 1 95.12 97 SER A N 1
ATOM 760 C CA . SER A 1 97 ? 2.525 -6.867 3.955 1 95.12 97 SER A CA 1
ATOM 761 C C . SER A 1 97 ? 3.607 -5.977 3.352 1 95.12 97 SER A C 1
ATOM 763 O O . SER A 1 97 ? 4.68 -5.816 3.936 1 95.12 97 SER A O 1
ATOM 765 N N . VAL A 1 98 ? 3.312 -5.457 2.217 1 90.75 98 VAL A N 1
ATOM 766 C CA . VAL A 1 98 ? 4.285 -4.594 1.556 1 90.75 98 VAL A CA 1
ATOM 767 C C . VAL A 1 98 ? 4.547 -3.359 2.414 1 90.75 98 VAL A C 1
ATOM 769 O O . VAL A 1 98 ? 5.703 -3.012 2.676 1 90.75 98 VAL A O 1
ATOM 772 N N . ARG A 1 99 ? 3.518 -2.795 2.873 1 90.25 99 ARG A N 1
ATOM 773 C CA . ARG A 1 99 ? 3.643 -1.589 3.686 1 90.25 99 ARG A CA 1
ATOM 774 C C . ARG A 1 99 ? 4.293 -1.898 5.031 1 90.25 99 ARG A C 1
ATOM 776 O O . ARG A 1 99 ? 5.137 -1.136 5.508 1 90.25 99 ARG A O 1
ATOM 783 N N . TYR A 1 100 ? 3.893 -2.938 5.609 1 92.75 100 TYR A N 1
ATOM 784 C CA . TYR A 1 100 ? 4.441 -3.336 6.898 1 92.75 100 TYR A CA 1
ATOM 785 C C . TYR A 1 100 ? 5.926 -3.666 6.785 1 92.75 100 TYR A C 1
ATOM 787 O O . TYR A 1 100 ? 6.715 -3.322 7.664 1 92.75 100 TYR A O 1
ATOM 795 N N . GLY A 1 101 ? 6.332 -4.371 5.723 1 91.31 101 GLY A N 1
ATOM 796 C CA . GLY A 1 101 ? 7.738 -4.656 5.488 1 91.31 101 GLY A CA 1
ATOM 797 C C . GLY A 1 101 ? 8.578 -3.406 5.328 1 91.31 101 GLY A C 1
ATOM 798 O O . GLY A 1 101 ? 9.727 -3.361 5.793 1 91.31 101 GLY A O 1
ATOM 799 N N . ASN A 1 102 ? 8.008 -2.457 4.715 1 86.38 102 ASN A N 1
ATOM 800 C CA . ASN A 1 102 ? 8.688 -1.173 4.594 1 86.38 102 ASN A CA 1
ATOM 801 C C . ASN A 1 102 ? 8.898 -0.516 5.957 1 86.38 102 ASN A C 1
ATOM 803 O O . ASN A 1 102 ? 9.969 0.016 6.234 1 86.38 102 ASN A O 1
ATOM 807 N N . MET A 1 103 ? 7.867 -0.58 6.703 1 88.44 103 MET A N 1
ATOM 808 C CA . MET A 1 103 ? 7.941 0.001 8.039 1 88.44 103 MET A CA 1
ATOM 809 C C . MET A 1 103 ? 9.008 -0.701 8.883 1 88.44 103 MET A C 1
ATOM 811 O O . MET A 1 103 ? 9.742 -0.053 9.625 1 88.44 103 MET A O 1
ATOM 815 N N . LEU A 1 104 ? 9.094 -2.004 8.688 1 90.5 104 LEU A N 1
ATOM 816 C CA . LEU A 1 104 ? 10.086 -2.775 9.43 1 90.5 104 LEU A CA 1
ATOM 817 C C . LEU A 1 104 ? 11.492 -2.496 8.906 1 90.5 104 LEU A C 1
ATOM 819 O O . LEU A 1 104 ? 12.484 -2.744 9.602 1 90.5 104 LEU A O 1
ATOM 823 N N . GLY A 1 105 ? 11.641 -2.078 7.699 1 85.31 105 GLY A N 1
ATOM 824 C CA . GLY A 1 105 ? 12.93 -1.763 7.105 1 85.31 105 GLY A CA 1
ATOM 825 C C . GLY A 1 105 ? 13.602 -2.965 6.473 1 85.31 105 GLY A C 1
ATOM 826 O O . GLY A 1 105 ? 14.828 -2.992 6.336 1 85.31 105 GLY A O 1
ATOM 827 N N . ILE A 1 106 ? 12.805 -3.934 6.117 1 86.62 106 ILE A N 1
ATOM 828 C CA . ILE A 1 106 ? 13.453 -5.141 5.621 1 86.62 106 ILE A CA 1
ATOM 829 C C . ILE A 1 106 ? 13.5 -5.113 4.094 1 86.62 106 ILE A C 1
ATOM 831 O O . ILE A 1 106 ? 13.969 -6.059 3.463 1 86.62 106 ILE A O 1
ATOM 835 N N . ASN A 1 107 ? 13.039 -4.094 3.498 1 81.38 107 ASN A N 1
ATOM 836 C CA . ASN A 1 107 ? 13.016 -3.957 2.045 1 81.38 107 ASN A CA 1
ATOM 837 C C . ASN A 1 107 ? 14.344 -3.436 1.508 1 81.38 107 ASN A C 1
ATOM 839 O O . ASN A 1 107 ? 14.531 -3.334 0.294 1 81.38 107 ASN A O 1
ATOM 843 N N . GLY A 1 108 ? 15.188 -3.105 2.352 1 73 108 GLY A N 1
ATOM 844 C CA . GLY A 1 108 ? 16.484 -2.604 1.941 1 73 108 GLY A CA 1
ATOM 845 C C . GLY A 1 108 ? 16.484 -1.123 1.61 1 73 108 GLY A C 1
ATOM 846 O O . GLY A 1 108 ? 17.5 -0.575 1.172 1 73 108 GLY A O 1
ATOM 847 N N . ASP A 1 109 ? 15.359 -0.477 1.77 1 70.94 109 ASP A N 1
ATOM 848 C CA . ASP A 1 109 ? 15.273 0.964 1.549 1 70.94 109 ASP A CA 1
ATOM 849 C C . ASP A 1 109 ? 15.922 1.733 2.699 1 70.94 109 ASP A C 1
ATOM 851 O O . ASP A 1 109 ? 15.461 1.651 3.842 1 70.94 109 ASP A O 1
ATOM 855 N N . LYS A 1 110 ? 16.875 2.418 2.363 1 67.69 110 LYS A N 1
ATOM 856 C CA . LYS A 1 110 ? 17.625 3.16 3.373 1 67.69 110 LYS A CA 1
ATOM 857 C C . LYS A 1 110 ? 16.766 4.25 4.004 1 67.69 110 LYS A C 1
ATOM 859 O O . LYS A 1 110 ? 17.031 4.695 5.121 1 67.69 110 LYS A O 1
ATOM 864 N N . ALA A 1 111 ? 15.797 4.664 3.279 1 65.12 111 ALA A N 1
ATOM 865 C CA . ALA A 1 111 ? 14.961 5.762 3.766 1 65.12 111 ALA A CA 1
ATOM 866 C C . ALA A 1 111 ? 13.828 5.234 4.652 1 65.12 111 ALA A C 1
ATOM 868 O O . ALA A 1 111 ? 13.102 6.02 5.27 1 65.12 111 ALA A O 1
ATOM 869 N N . ALA A 1 112 ? 13.805 3.908 4.75 1 70.19 112 ALA A N 1
ATOM 870 C CA . ALA A 1 112 ? 12.727 3.34 5.551 1 70.19 112 ALA A CA 1
ATOM 871 C C . ALA A 1 112 ? 13 3.502 7.043 1 70.19 112 ALA A C 1
ATOM 873 O O . ALA A 1 112 ? 14.156 3.664 7.449 1 70.19 112 ALA A O 1
ATOM 874 N N . THR A 1 113 ? 11.969 3.707 7.91 1 69.06 113 THR A N 1
ATOM 875 C CA . THR A 1 113 ? 12.055 3.889 9.352 1 69.06 113 THR A CA 1
ATOM 876 C C . THR A 1 113 ? 12.906 2.791 9.984 1 69.06 113 THR A C 1
ATOM 878 O O . THR A 1 113 ? 13.633 3.039 10.953 1 69.06 113 THR A O 1
ATOM 881 N N . ASP A 1 114 ? 13.188 1.644 9.406 1 78.31 114 ASP A N 1
ATOM 882 C CA . ASP A 1 114 ? 13.977 0.5 9.867 1 78.31 114 ASP A CA 1
ATOM 883 C C . ASP A 1 114 ? 13.75 0.242 11.352 1 78.31 114 ASP A C 1
ATOM 885 O O . ASP A 1 114 ? 14.68 0.327 12.156 1 78.31 114 ASP A O 1
ATOM 889 N N . LEU A 1 115 ? 12.586 -0.199 11.742 1 85.06 115 LEU A N 1
ATOM 890 C CA . LEU A 1 115 ? 12.18 -0.389 13.133 1 85.06 115 LEU A CA 1
ATOM 891 C C . LEU A 1 115 ? 12.852 -1.623 13.727 1 85.06 115 LEU A C 1
ATOM 893 O O . LEU A 1 115 ? 12.93 -1.758 14.953 1 85.06 115 LEU A O 1
ATOM 897 N N . LEU A 1 116 ? 13.281 -2.521 12.828 1 88.44 116 LEU A N 1
ATOM 898 C CA . LEU A 1 116 ? 13.906 -3.74 13.328 1 88.44 116 LEU A CA 1
ATOM 899 C C . LEU A 1 116 ? 15.375 -3.508 13.648 1 88.44 116 LEU A C 1
ATOM 901 O O . LEU A 1 116 ? 15.969 -4.25 14.438 1 88.44 116 LEU A O 1
ATOM 905 N N . GLY A 1 117 ? 15.906 -2.504 13.047 1 86.5 117 GLY A N 1
ATOM 906 C CA . GLY A 1 117 ? 17.328 -2.258 13.242 1 86.5 117 GLY A CA 1
ATOM 907 C C . GLY A 1 117 ? 18.219 -3.281 12.555 1 86.5 117 GLY A C 1
ATOM 908 O O . GLY A 1 117 ? 17.75 -4.02 11.68 1 86.5 117 GLY A O 1
ATOM 909 N N . LYS A 1 118 ? 19.438 -3.377 12.969 1 85.88 118 LYS A N 1
ATOM 910 C CA . LYS A 1 118 ? 20.406 -4.27 12.336 1 85.88 118 LYS A CA 1
ATOM 911 C C . LYS A 1 118 ? 20.188 -5.719 12.766 1 85.88 118 LYS A C 1
ATOM 913 O O . LYS A 1 118 ? 19.859 -5.984 13.922 1 85.88 118 LYS A O 1
ATOM 918 N N . PRO A 1 119 ? 20.359 -6.574 11.797 1 87.12 119 PRO A N 1
ATOM 919 C CA . PRO A 1 119 ? 20.219 -7.984 12.164 1 87.12 119 PRO A CA 1
ATOM 920 C C . PRO A 1 119 ? 21.25 -8.438 13.188 1 87.12 119 PRO A C 1
ATOM 922 O O . PRO A 1 119 ? 22.391 -7.957 13.164 1 87.12 119 PRO A O 1
ATOM 925 N N . ASN A 1 120 ? 20.875 -9.398 13.984 1 84 120 ASN A N 1
ATOM 926 C CA . ASN A 1 120 ? 21.75 -9.883 15.047 1 84 120 ASN A CA 1
ATOM 927 C C . ASN A 1 120 ? 22.812 -10.828 14.5 1 84 120 ASN A C 1
ATOM 929 O O . ASN A 1 120 ? 23.922 -10.914 15.047 1 84 120 ASN A O 1
ATOM 933 N N . ASN A 1 121 ? 22.484 -11.578 13.602 1 82.75 121 ASN A N 1
ATOM 934 C CA . ASN A 1 121 ? 23.359 -12.562 12.969 1 82.75 121 ASN A CA 1
ATOM 935 C C . ASN A 1 121 ? 22.922 -12.867 11.539 1 82.75 121 ASN A C 1
ATOM 937 O O . ASN A 1 121 ? 21.969 -12.258 11.039 1 82.75 121 ASN A O 1
ATOM 941 N N . TRP A 1 122 ? 23.625 -13.734 11.008 1 79.25 122 TRP A N 1
ATOM 942 C CA . TRP A 1 122 ? 23.375 -14.062 9.609 1 79.25 122 TRP A CA 1
ATOM 943 C C . TRP A 1 122 ? 22 -14.695 9.445 1 79.25 122 TRP A C 1
ATOM 945 O O . TRP A 1 122 ? 21.297 -14.43 8.461 1 79.25 122 TRP A O 1
ATOM 955 N N . ALA A 1 123 ? 21.625 -15.539 10.312 1 80.81 123 ALA A N 1
ATOM 956 C CA . ALA A 1 123 ? 20.328 -16.219 10.234 1 80.81 123 ALA A CA 1
ATOM 957 C C . ALA A 1 123 ? 19.188 -15.211 10.289 1 80.81 123 ALA A C 1
ATOM 959 O O . ALA A 1 123 ? 18.188 -15.352 9.578 1 80.81 123 ALA A O 1
ATOM 960 N N . ASP A 1 124 ? 19.453 -14.219 11.086 1 86.12 124 ASP A N 1
ATOM 961 C CA . ASP A 1 124 ? 18.453 -13.156 11.203 1 86.12 124 ASP A CA 1
ATOM 962 C C . ASP A 1 124 ? 18.344 -12.352 9.906 1 86.12 124 ASP A C 1
ATOM 964 O O . ASP A 1 124 ? 17.25 -12.023 9.461 1 86.12 124 ASP A O 1
ATOM 968 N N . ASP A 1 125 ? 19.391 -12.125 9.391 1 86.06 125 ASP A N 1
ATOM 969 C CA . ASP A 1 125 ? 19.422 -11.383 8.133 1 86.06 125 ASP A CA 1
ATOM 970 C C . ASP A 1 125 ? 18.781 -12.18 7.008 1 86.06 125 ASP A C 1
ATOM 972 O O . ASP A 1 125 ? 17.984 -11.641 6.238 1 86.06 125 ASP A O 1
ATOM 976 N N . GLU A 1 126 ? 19.125 -13.398 6.938 1 86.56 126 GLU A N 1
ATOM 977 C CA . GLU A 1 126 ? 18.562 -14.273 5.914 1 86.56 126 GLU A CA 1
ATOM 978 C C . GLU A 1 126 ? 17.047 -14.406 6.078 1 86.56 126 GLU A C 1
ATOM 980 O O . GLU A 1 126 ? 16.312 -14.398 5.094 1 86.56 126 GLU A O 1
ATOM 985 N N . GLU A 1 127 ? 16.641 -14.539 7.242 1 90.88 127 GLU A N 1
ATOM 986 C CA . GLU A 1 127 ? 15.219 -14.648 7.5 1 90.88 127 GLU A CA 1
ATOM 987 C C . GLU A 1 127 ? 14.477 -13.398 7.039 1 90.88 127 GLU A C 1
ATOM 989 O O . GLU A 1 127 ? 13.383 -13.492 6.477 1 90.88 127 GLU A O 1
ATOM 994 N N . ARG A 1 128 ? 15.055 -12.242 7.273 1 90.75 128 ARG A N 1
ATOM 995 C CA . ARG A 1 128 ? 14.453 -10.992 6.836 1 90.75 128 ARG A CA 1
ATOM 996 C C . ARG A 1 128 ? 14.375 -10.922 5.316 1 90.75 128 ARG A C 1
ATOM 998 O O . ARG A 1 128 ? 13.352 -10.516 4.758 1 90.75 128 ARG A O 1
ATOM 1005 N N . ARG A 1 129 ? 15.391 -11.359 4.715 1 88.38 129 ARG A N 1
ATOM 1006 C CA . ARG A 1 129 ? 15.43 -11.352 3.256 1 88.38 129 ARG A CA 1
ATOM 1007 C C . ARG A 1 129 ? 14.383 -12.297 2.676 1 88.38 129 ARG A C 1
ATOM 1009 O O . ARG A 1 129 ? 13.656 -11.93 1.749 1 88.38 129 ARG A O 1
ATOM 1016 N N . ARG A 1 130 ? 14.344 -13.43 3.213 1 91.38 130 ARG A N 1
ATOM 1017 C CA . ARG A 1 130 ? 13.391 -14.422 2.732 1 91.38 130 ARG A CA 1
ATOM 1018 C C . ARG A 1 130 ? 11.961 -13.961 2.969 1 91.38 130 ARG A C 1
ATOM 1020 O O . ARG A 1 130 ? 11.078 -14.195 2.137 1 91.38 130 ARG A O 1
ATOM 1027 N N . THR A 1 131 ? 11.805 -13.367 4.102 1 93.94 131 THR A N 1
ATOM 1028 C CA . THR A 1 131 ? 10.469 -12.844 4.395 1 93.94 131 THR A CA 1
ATOM 1029 C C . THR A 1 131 ? 10.086 -11.758 3.398 1 93.94 131 THR A C 1
ATOM 1031 O O . THR A 1 131 ? 8.953 -11.727 2.908 1 93.94 131 THR A O 1
ATOM 1034 N N . TRP A 1 132 ? 11.016 -10.867 3.104 1 92.38 132 TRP A N 1
ATOM 1035 C CA . TRP A 1 132 ? 10.727 -9.812 2.137 1 92.38 132 TRP A CA 1
ATOM 1036 C C . TRP A 1 132 ? 10.406 -10.406 0.768 1 92.38 132 TRP A C 1
ATOM 1038 O O . TRP A 1 132 ? 9.461 -9.969 0.102 1 92.38 132 TRP A O 1
ATOM 1048 N N . TRP A 1 133 ? 11.102 -11.398 0.396 1 91.56 133 TRP A N 1
ATOM 1049 C CA . TRP A 1 133 ? 10.797 -12.094 -0.849 1 91.56 133 TRP A CA 1
ATOM 1050 C C . TRP A 1 133 ? 9.406 -12.719 -0.796 1 91.56 133 TRP A C 1
ATOM 1052 O O . TRP A 1 133 ? 8.68 -12.703 -1.789 1 91.56 133 TRP A O 1
ATOM 1062 N N . GLY A 1 134 ? 9.141 -13.297 0.364 1 93.62 134 GLY A N 1
ATOM 1063 C CA . GLY A 1 134 ? 7.797 -13.828 0.533 1 93.62 134 GLY A CA 1
ATOM 1064 C C . GLY A 1 134 ? 6.715 -12.789 0.298 1 93.62 134 GLY A C 1
ATOM 1065 O O . GLY A 1 134 ? 5.711 -13.07 -0.365 1 93.62 134 GLY A O 1
ATOM 1066 N N . VAL A 1 135 ? 6.93 -11.57 0.777 1 94.38 135 VAL A N 1
ATOM 1067 C CA . VAL A 1 135 ? 6.004 -10.461 0.604 1 94.38 135 VAL A CA 1
ATOM 1068 C C . VAL A 1 135 ? 5.855 -10.133 -0.881 1 94.38 135 VAL A C 1
ATOM 1070 O O . VAL A 1 135 ? 4.738 -10.047 -1.396 1 94.38 135 VAL A O 1
ATOM 1073 N N . LEU A 1 136 ? 6.922 -10.039 -1.542 1 91.31 136 LEU A N 1
ATOM 1074 C CA . LEU A 1 136 ? 6.934 -9.633 -2.943 1 91.31 136 LEU A CA 1
ATOM 1075 C C . LEU A 1 136 ? 6.301 -10.711 -3.824 1 91.31 136 LEU A C 1
ATOM 1077 O O . LEU A 1 136 ? 5.543 -10.391 -4.742 1 91.31 136 LEU A O 1
ATOM 1081 N N . LEU A 1 137 ? 6.613 -11.914 -3.492 1 92.38 137 LEU A N 1
ATOM 1082 C CA . LEU A 1 137 ? 6.102 -13.031 -4.273 1 92.38 137 LEU A CA 1
ATOM 1083 C C . LEU A 1 137 ? 4.582 -13.109 -4.195 1 92.38 137 LEU A C 1
ATOM 1085 O O . LEU A 1 137 ? 3.906 -13.211 -5.219 1 92.38 137 LEU A O 1
ATOM 1089 N N . VAL A 1 138 ? 4.129 -13.039 -3.035 1 93 138 VAL A N 1
ATOM 1090 C CA . VAL A 1 138 ? 2.689 -13.164 -2.83 1 93 138 VAL A CA 1
ATOM 1091 C C . VAL A 1 138 ? 1.968 -11.984 -3.471 1 93 138 VAL A C 1
ATOM 1093 O O . VAL A 1 138 ? 0.938 -12.156 -4.125 1 93 138 VAL A O 1
ATOM 1096 N N . ASP A 1 139 ? 2.494 -10.844 -3.309 1 92.06 139 ASP A N 1
ATOM 1097 C CA . ASP A 1 139 ? 1.876 -9.656 -3.896 1 92.06 139 ASP A CA 1
ATOM 1098 C C . ASP A 1 139 ? 1.855 -9.75 -5.422 1 92.06 139 ASP A C 1
ATOM 1100 O O . ASP A 1 139 ? 0.86 -9.391 -6.055 1 92.06 139 ASP A O 1
ATOM 1104 N N . ARG A 1 140 ? 2.859 -10.219 -5.957 1 89.94 140 ARG A N 1
ATOM 1105 C CA . ARG A 1 140 ? 2.967 -10.328 -7.41 1 89.94 140 ARG A CA 1
ATOM 1106 C C . ARG A 1 140 ? 2 -11.375 -7.953 1 89.94 140 ARG A C 1
ATOM 1108 O O . ARG A 1 140 ? 1.296 -11.125 -8.938 1 89.94 140 ARG A O 1
ATOM 1115 N N . ILE A 1 141 ? 2.012 -12.484 -7.336 1 91.44 141 ILE A N 1
ATOM 1116 C CA . ILE A 1 141 ? 1.172 -13.586 -7.797 1 91.44 141 ILE A CA 1
ATOM 1117 C C . ILE A 1 141 ? -0.297 -13.172 -7.734 1 91.44 141 ILE A C 1
ATOM 1119 O O . ILE A 1 141 ? -1.061 -13.43 -8.672 1 91.44 141 ILE A O 1
ATOM 1123 N N . ILE A 1 142 ? -0.642 -12.492 -6.734 1 91 142 ILE A N 1
ATOM 1124 C CA . ILE A 1 142 ? -2.021 -12.047 -6.566 1 91 142 ILE A CA 1
ATOM 1125 C C . ILE A 1 142 ? -2.344 -10.961 -7.586 1 91 142 ILE A C 1
ATOM 1127 O O . ILE A 1 142 ? -3.484 -10.844 -8.039 1 91 142 ILE A O 1
ATOM 1131 N N . SER A 1 143 ? -1.358 -10.258 -8.031 1 86.12 143 SER A N 1
ATOM 1132 C CA . SER A 1 143 ? -1.542 -9.125 -8.938 1 86.12 143 SER A CA 1
ATOM 1133 C C . SER A 1 143 ? -1.647 -9.594 -10.383 1 86.12 143 SER A C 1
ATOM 1135 O O . SER A 1 143 ? -2.096 -8.836 -11.25 1 86.12 143 SER A O 1
ATOM 1137 N N . ILE A 1 144 ? -1.21 -10.75 -10.727 1 82.19 144 ILE A N 1
ATOM 1138 C CA . ILE A 1 144 ? -1.277 -11.258 -12.094 1 82.19 144 ILE A CA 1
ATOM 1139 C C . ILE A 1 144 ? -2.73 -11.297 -12.562 1 82.19 144 ILE A C 1
ATOM 1141 O O . ILE A 1 144 ? -3.039 -10.906 -13.688 1 82.19 144 ILE A O 1
ATOM 1145 N N . GLY A 1 145 ? -3.59 -11.781 -11.719 1 62.72 145 GLY A N 1
ATOM 1146 C CA . GLY A 1 145 ? -4.988 -11.977 -12.07 1 62.72 145 GLY A CA 1
ATOM 1147 C C . GLY A 1 145 ? -5.781 -10.68 -12.094 1 62.72 145 GLY A C 1
ATOM 1148 O O . GLY A 1 145 ? -6.809 -10.594 -12.766 1 62.72 145 GLY A O 1
ATOM 1149 N N . ASN A 1 146 ? -5.332 -9.789 -11.172 1 58.78 146 ASN A N 1
ATOM 1150 C CA . ASN A 1 146 ? -6.129 -8.578 -11.023 1 58.78 146 ASN A CA 1
ATOM 1151 C C . ASN A 1 146 ? -5.445 -7.371 -11.664 1 58.78 146 ASN A C 1
ATOM 1153 O O . ASN A 1 146 ? -4.262 -7.125 -11.422 1 58.78 146 ASN A O 1
ATOM 1157 N N . MET A 1 147 ? -5.598 -7.137 -13.047 1 54.41 147 MET A N 1
ATOM 1158 C CA . MET A 1 147 ? -4.973 -6.109 -13.875 1 54.41 147 MET A CA 1
ATOM 1159 C C . MET A 1 147 ? -4.602 -4.887 -13.039 1 54.41 147 MET A C 1
ATOM 1161 O O . MET A 1 147 ? -4.109 -3.891 -13.578 1 54.41 147 MET A O 1
ATOM 1165 N N . GLY A 1 148 ? -4.691 -4.914 -11.742 1 59.56 148 GLY A N 1
ATOM 1166 C CA . GLY A 1 148 ? -4.473 -3.662 -11.031 1 59.56 148 GLY A CA 1
ATOM 1167 C C . GLY A 1 148 ? -3.186 -3.65 -10.227 1 59.56 148 GLY A C 1
ATOM 1168 O O . GLY A 1 148 ? -3.131 -3.072 -9.141 1 59.56 148 GLY A O 1
ATOM 1169 N N . TYR A 1 149 ? -2.113 -4.219 -10.953 1 59.41 149 TYR A N 1
ATOM 1170 C CA . TYR A 1 149 ? -0.865 -4.258 -10.203 1 59.41 149 TYR A CA 1
ATOM 1171 C C . TYR A 1 149 ? -0.347 -2.848 -9.938 1 59.41 149 TYR A C 1
ATOM 1173 O O . TYR A 1 149 ? -0.272 -2.023 -10.852 1 59.41 149 TYR A O 1
ATOM 1181 N N . ILE A 1 150 ? -0.298 -2.551 -8.719 1 62.53 150 ILE A N 1
ATOM 1182 C CA . ILE A 1 150 ? 0.373 -1.318 -8.32 1 62.53 150 ILE A CA 1
ATOM 1183 C C . ILE A 1 150 ? 1.881 -1.551 -8.25 1 62.53 150 ILE A C 1
ATOM 1185 O O . ILE A 1 150 ? 2.354 -2.365 -7.457 1 62.53 150 ILE A O 1
ATOM 1189 N N . ILE A 1 151 ? 2.52 -1.026 -9.234 1 59.06 151 ILE A N 1
ATOM 1190 C CA . ILE A 1 151 ? 3.967 -1.205 -9.266 1 59.06 151 ILE A CA 1
ATOM 1191 C C . ILE A 1 151 ? 4.57 -0.708 -7.953 1 59.06 151 ILE A C 1
ATOM 1193 O O . ILE A 1 151 ? 4.328 0.429 -7.539 1 59.06 151 ILE A O 1
ATOM 1197 N N . ASN A 1 152 ? 5.016 -1.636 -7.309 1 61.69 152 ASN A N 1
ATOM 1198 C CA . ASN A 1 152 ? 5.691 -1.318 -6.055 1 61.69 152 ASN A CA 1
ATOM 1199 C C . ASN A 1 152 ? 7.09 -0.754 -6.297 1 61.69 152 ASN A C 1
ATOM 1201 O O . ASN A 1 152 ? 7.824 -1.254 -7.148 1 61.69 152 ASN A O 1
ATOM 1205 N N . SER A 1 153 ? 7.355 0.309 -5.855 1 58.78 153 SER A N 1
ATOM 1206 C CA . SER A 1 153 ? 8.648 0.964 -6.023 1 58.78 153 SER A CA 1
ATOM 1207 C C . SER A 1 153 ? 9.773 0.143 -5.395 1 58.78 153 SER A C 1
ATOM 1209 O O . SER A 1 153 ? 10.953 0.424 -5.613 1 58.78 153 SER A O 1
ATOM 1211 N N . GLN A 1 154 ? 9.398 -0.939 -4.836 1 67 154 GLN A N 1
ATOM 1212 C CA . GLN A 1 154 ? 10.445 -1.657 -4.117 1 67 154 GLN A CA 1
ATOM 1213 C C . GLN A 1 154 ? 10.719 -3.014 -4.754 1 67 154 GLN A C 1
ATOM 1215 O O . GLN A 1 154 ? 10.859 -4.02 -4.055 1 67 154 GLN A O 1
ATOM 1220 N N . GLU A 1 155 ? 10.906 -2.967 -5.98 1 67.56 155 GLU A N 1
ATOM 1221 C CA . GLU A 1 155 ? 11.18 -4.199 -6.707 1 67.56 155 GLU A CA 1
ATOM 1222 C C . GLU A 1 155 ? 12.57 -4.746 -6.363 1 67.56 155 GLU A C 1
ATOM 1224 O O . GLU A 1 155 ? 13.523 -3.98 -6.227 1 67.56 155 GLU A O 1
ATOM 1229 N N . PRO A 1 156 ? 12.578 -6.035 -6.039 1 68.25 156 PRO A N 1
ATOM 1230 C CA . PRO A 1 156 ? 13.898 -6.617 -5.777 1 68.25 156 PRO A CA 1
ATOM 1231 C C . PRO A 1 156 ? 14.82 -6.559 -6.992 1 68.25 156 PRO A C 1
ATOM 1233 O O . PRO A 1 156 ? 14.352 -6.488 -8.125 1 68.25 156 PRO A O 1
ATOM 1236 N N . LYS A 1 157 ? 16.094 -6.473 -6.578 1 68.44 157 LYS A N 1
ATOM 1237 C CA . LYS A 1 157 ? 17.094 -6.473 -7.641 1 68.44 157 LYS A CA 1
ATOM 1238 C C . LYS A 1 157 ? 17.734 -7.852 -7.797 1 68.44 157 LYS A C 1
ATOM 1240 O O . LYS A 1 157 ? 17.703 -8.664 -6.867 1 68.44 157 LYS A O 1
ATOM 1245 N N . GLU A 1 158 ? 18.125 -8.156 -8.992 1 62.69 158 GLU A N 1
ATOM 1246 C CA . GLU A 1 158 ? 18.75 -9.43 -9.32 1 62.69 158 GLU A CA 1
ATOM 1247 C C . GLU A 1 158 ? 19.891 -9.742 -8.352 1 62.69 158 GLU A C 1
ATOM 1249 O O . GLU A 1 158 ? 20.156 -10.906 -8.055 1 62.69 158 GLU A O 1
ATOM 1254 N N . GLU A 1 159 ? 20.344 -8.734 -7.859 1 61.88 159 GLU A N 1
ATOM 1255 C CA . GLU A 1 159 ? 21.5 -8.891 -6.996 1 61.88 159 GLU A CA 1
ATOM 1256 C C . GLU A 1 159 ? 21.094 -9.297 -5.586 1 61.88 159 GLU A C 1
ATOM 1258 O O . GLU A 1 159 ? 21.953 -9.617 -4.754 1 61.88 159 GLU A O 1
ATOM 1263 N N . ASP A 1 160 ? 19.891 -9.414 -5.516 1 63.25 160 ASP A N 1
ATOM 1264 C CA . ASP A 1 160 ? 19.453 -9.797 -4.176 1 63.25 160 ASP A CA 1
ATOM 1265 C C . ASP A 1 160 ? 19.766 -11.266 -3.896 1 63.25 160 ASP A C 1
ATOM 1267 O O . ASP A 1 160 ? 19.266 -12.156 -4.586 1 63.25 160 ASP A O 1
ATOM 1271 N N . ILE A 1 161 ? 20.703 -11.516 -3.102 1 61.19 161 ILE A N 1
ATOM 1272 C CA . ILE A 1 161 ? 21.312 -12.812 -2.832 1 61.19 161 ILE A CA 1
ATOM 1273 C C . ILE A 1 161 ? 20.5 -13.547 -1.768 1 61.19 161 ILE A C 1
ATOM 1275 O O . ILE A 1 161 ? 20.109 -12.961 -0.754 1 61.19 161 ILE A O 1
ATOM 1279 N N . LEU A 1 162 ? 20.094 -14.719 -2.166 1 74 162 LEU A N 1
ATOM 1280 C CA . LEU A 1 162 ? 19.516 -15.633 -1.181 1 74 162 LEU A CA 1
ATOM 1281 C C . LEU A 1 162 ? 20.453 -16.797 -0.906 1 74 162 LEU A C 1
ATOM 1283 O O . LEU A 1 162 ? 21.266 -17.172 -1.764 1 74 162 LEU A O 1
ATOM 1287 N N . PHE A 1 163 ? 20.469 -17.266 0.327 1 69.69 163 PHE A N 1
ATOM 1288 C CA . PHE A 1 163 ? 21.203 -18.5 0.623 1 69.69 163 PHE A CA 1
ATOM 1289 C C . PHE A 1 163 ? 20.422 -19.719 0.137 1 69.69 163 PHE A C 1
ATOM 1291 O O . PHE A 1 163 ? 19.203 -19.672 0.026 1 69.69 163 PHE A O 1
ATOM 1298 N N . ASP A 1 164 ? 21.203 -20.672 -0.148 1 74.19 164 ASP A N 1
ATOM 1299 C CA . ASP A 1 164 ? 20.609 -21.938 -0.578 1 74.19 164 ASP A CA 1
ATOM 1300 C C . ASP A 1 164 ? 19.625 -22.469 0.467 1 74.19 164 ASP A C 1
ATOM 1302 O O . ASP A 1 164 ? 19.875 -22.344 1.67 1 74.19 164 ASP A O 1
ATOM 1306 N N . ASP A 1 165 ? 18.625 -23.094 -0.004 1 77.38 165 ASP A N 1
ATOM 1307 C CA . ASP A 1 165 ? 17.562 -23.562 0.861 1 77.38 165 ASP A CA 1
ATOM 1308 C C . ASP A 1 165 ? 18.078 -24.625 1.84 1 77.38 165 ASP A C 1
ATOM 1310 O O . ASP A 1 165 ? 17.656 -24.656 2.996 1 77.38 165 ASP A O 1
ATOM 1314 N N . SER A 1 166 ? 18.969 -25.406 1.26 1 72.31 166 SER A N 1
ATOM 1315 C CA . SER A 1 166 ? 19.5 -26.453 2.125 1 72.31 166 SER A CA 1
ATOM 1316 C C . SER A 1 166 ? 20.328 -25.859 3.264 1 72.31 166 SER A C 1
ATOM 1318 O O . SER A 1 166 ? 20.234 -26.312 4.406 1 72.31 166 SER A O 1
ATOM 1320 N N . ALA A 1 167 ? 21.062 -24.859 2.896 1 71.44 167 ALA A N 1
ATOM 1321 C CA . ALA A 1 167 ? 21.844 -24.188 3.93 1 71.44 167 ALA A CA 1
ATOM 1322 C C . ALA A 1 167 ? 20.922 -23.484 4.934 1 71.44 167 ALA A C 1
ATOM 1324 O O . ALA A 1 167 ? 21.188 -23.516 6.141 1 71.44 167 ALA A O 1
ATOM 1325 N N . TRP A 1 168 ? 19.906 -23.016 4.469 1 78.56 168 TRP A N 1
ATOM 1326 C CA . TRP A 1 168 ? 18.922 -22.344 5.305 1 78.56 168 TRP A CA 1
ATOM 1327 C C . TRP A 1 168 ? 18.219 -23.312 6.234 1 78.56 168 TRP A C 1
ATOM 1329 O O . TRP A 1 168 ? 18.047 -23.047 7.426 1 78.56 168 TRP A O 1
ATOM 1339 N N . GLU A 1 169 ? 17.953 -24.438 5.754 1 75.62 169 GLU A N 1
ATOM 1340 C CA . GLU A 1 169 ? 17.234 -25.438 6.539 1 75.62 169 GLU A CA 1
ATOM 1341 C C . GLU A 1 169 ? 18.156 -26.062 7.59 1 75.62 169 GLU A C 1
ATOM 1343 O O . GLU A 1 169 ? 17.703 -26.422 8.68 1 75.62 169 GLU A O 1
ATOM 1348 N N . SER A 1 170 ? 19.406 -26.203 7.156 1 67.81 170 SER A N 1
ATOM 1349 C CA . SER A 1 170 ? 20.328 -26.859 8.078 1 67.81 170 SER A CA 1
ATOM 1350 C C . SER A 1 170 ? 20.922 -25.859 9.07 1 67.81 170 SER A C 1
ATOM 1352 O O . SER A 1 170 ? 21.5 -26.25 10.086 1 67.81 170 SER A O 1
ATOM 1354 N N . GLU A 1 171 ? 20.5 -24.5 8.898 1 62.88 171 GLU A N 1
ATOM 1355 C CA . GLU A 1 171 ? 20.984 -23.406 9.742 1 62.88 171 GLU A CA 1
ATOM 1356 C C . GLU A 1 171 ? 22.469 -23.547 10.047 1 62.88 171 GLU A C 1
ATOM 1358 O O . GLU A 1 171 ? 22.938 -23.172 11.125 1 62.88 171 GLU A O 1
ATOM 1363 N N . GLU A 1 172 ? 23.156 -24.562 9.43 1 55.09 172 GLU A N 1
ATOM 1364 C CA . GLU A 1 172 ? 24.594 -24.719 9.664 1 55.09 172 GLU A CA 1
ATOM 1365 C C . GLU A 1 172 ? 25.328 -23.406 9.398 1 55.09 172 GLU A C 1
ATOM 1367 O O . GLU A 1 172 ? 25.031 -22.703 8.438 1 55.09 172 GLU A O 1
ATOM 1372 N N . ILE A 1 173 ? 25.562 -22.688 10.484 1 51.38 173 ILE A N 1
ATOM 1373 C CA . ILE A 1 173 ? 26.469 -21.547 10.438 1 51.38 173 ILE A CA 1
ATOM 1374 C C . ILE A 1 173 ? 27.453 -21.703 9.281 1 51.38 173 ILE A C 1
ATOM 1376 O O . ILE A 1 173 ? 28.312 -22.594 9.305 1 51.38 173 ILE A O 1
ATOM 1380 N N . PHE A 1 174 ? 27.016 -21.656 8.148 1 47.06 174 PHE A N 1
ATOM 1381 C CA . PHE A 1 174 ? 28.016 -21.875 7.105 1 47.06 174 PHE A CA 1
ATOM 1382 C C . PHE A 1 174 ? 29.094 -20.797 7.172 1 47.06 174 PHE A C 1
ATOM 1384 O O . PHE A 1 174 ? 28.797 -19.625 7.391 1 47.06 174 PHE A O 1
ATOM 1391 N N . ASP A 1 175 ? 30.141 -21.109 7.527 1 50.31 175 ASP A N 1
ATOM 1392 C CA . ASP A 1 175 ? 31.375 -20.344 7.355 1 50.31 175 ASP A CA 1
ATOM 1393 C C . ASP A 1 175 ? 31.328 -19.531 6.059 1 50.31 175 ASP A C 1
ATOM 1395 O O . ASP A 1 175 ? 31.859 -18.422 6 1 50.31 175 ASP A O 1
ATOM 1399 N N . THR A 1 176 ? 30.766 -20.203 4.949 1 50.66 176 THR A N 1
ATOM 1400 C CA . THR A 1 176 ? 30.734 -19.484 3.68 1 50.66 176 THR A CA 1
ATOM 1401 C C . THR A 1 176 ? 29.344 -19.562 3.057 1 50.66 176 THR A C 1
ATOM 1403 O O . THR A 1 176 ? 29 -20.547 2.395 1 50.66 176 THR A O 1
ATOM 1406 N N . PRO A 1 177 ? 28.406 -18.828 3.508 1 53.5 177 PRO A N 1
ATOM 1407 C CA . PRO A 1 177 ? 27.062 -18.891 2.936 1 53.5 177 PRO A CA 1
ATOM 1408 C C . PRO A 1 177 ? 27.062 -18.797 1.411 1 53.5 177 PRO A C 1
ATOM 1410 O O . PRO A 1 177 ? 27.781 -17.969 0.842 1 53.5 177 PRO A O 1
ATOM 1413 N N . GLU A 1 178 ? 26.672 -19.922 0.718 1 58.84 178 GLU A N 1
ATOM 1414 C CA . GLU A 1 178 ? 26.594 -19.844 -0.738 1 58.84 178 GLU A CA 1
ATOM 1415 C C . GLU A 1 178 ? 25.5 -18.875 -1.182 1 58.84 178 GLU A C 1
ATOM 1417 O O . GLU A 1 178 ? 24.328 -19.047 -0.843 1 58.84 178 GLU A O 1
ATOM 1422 N N . ILE A 1 179 ? 25.812 -17.781 -1.649 1 60.91 179 ILE A N 1
ATOM 1423 C CA . ILE A 1 179 ? 24.984 -16.719 -2.195 1 60.91 179 ILE A CA 1
ATOM 1424 C C . ILE A 1 179 ? 24.453 -17.125 -3.568 1 60.91 179 ILE A C 1
ATOM 1426 O O . ILE A 1 179 ? 25.219 -17.609 -4.41 1 60.91 179 ILE A O 1
ATOM 1430 N N . VAL A 1 180 ? 23.156 -17.219 -3.592 1 63.12 180 VAL A N 1
ATOM 1431 C CA . VAL A 1 180 ? 22.547 -17.547 -4.879 1 63.12 180 VAL A CA 1
ATOM 1432 C C . VAL A 1 180 ? 22.266 -16.266 -5.648 1 63.12 180 VAL A C 1
ATOM 1434 O O . VAL A 1 180 ? 21.656 -15.328 -5.117 1 63.12 180 VAL A O 1
ATOM 1437 N N . ASP A 1 181 ? 22.891 -16.234 -6.754 1 66.31 181 ASP A N 1
ATOM 1438 C CA . ASP A 1 181 ? 22.578 -15.18 -7.711 1 66.31 181 ASP A CA 1
ATOM 1439 C C . ASP A 1 181 ? 21.25 -15.445 -8.398 1 66.31 181 ASP A C 1
ATOM 1441 O O . ASP A 1 181 ? 21 -16.547 -8.883 1 66.31 181 ASP A O 1
ATOM 1445 N N . LEU A 1 182 ? 20.406 -14.516 -8.367 1 67.5 182 LEU A N 1
ATOM 1446 C CA . LEU A 1 182 ? 19.062 -14.695 -8.906 1 67.5 182 LEU A CA 1
ATOM 1447 C C . LEU A 1 182 ? 19.031 -14.414 -10.398 1 67.5 182 LEU A C 1
ATOM 1449 O O . LEU A 1 182 ? 17.953 -14.266 -10.992 1 67.5 182 LEU A O 1
ATOM 1453 N N . ALA A 1 183 ? 20.219 -14.461 -10.859 1 70.06 183 ALA A N 1
ATOM 1454 C CA . ALA A 1 183 ? 20.266 -14.375 -12.312 1 70.06 183 ALA A CA 1
ATOM 1455 C C . ALA A 1 183 ? 19.734 -15.648 -12.961 1 70.06 183 ALA A C 1
ATOM 1457 O O . ALA A 1 183 ? 20 -16.75 -12.477 1 70.06 183 ALA A O 1
ATOM 1458 N N . PRO A 1 184 ? 18.969 -15.523 -13.914 1 66.12 184 PRO A N 1
ATOM 1459 C CA . PRO A 1 184 ? 18.359 -16.688 -14.547 1 66.12 184 PRO A CA 1
ATOM 1460 C C . PRO A 1 184 ? 19.375 -17.719 -15 1 66.12 184 PRO A C 1
ATOM 1462 O O . PRO A 1 184 ? 19.047 -18.906 -15.156 1 66.12 184 PRO A O 1
ATOM 1465 N N . SER A 1 185 ? 20.547 -17.312 -15.094 1 64.12 185 SER A N 1
ATOM 1466 C CA . SER A 1 185 ? 21.578 -18.203 -15.648 1 64.12 185 SER A CA 1
ATOM 1467 C C . SER A 1 185 ? 22.188 -19.078 -14.578 1 64.12 185 SER A C 1
ATOM 1469 O O . SER A 1 185 ? 22.938 -20.016 -14.883 1 64.12 185 SER A O 1
ATOM 1471 N N . THR A 1 186 ? 21.734 -18.828 -13.445 1 64.12 186 THR A N 1
ATOM 1472 C CA . THR A 1 186 ? 22.391 -19.547 -12.359 1 64.12 186 THR A CA 1
ATOM 1473 C C . THR A 1 186 ? 21.953 -21.016 -12.352 1 64.12 186 THR A C 1
ATOM 1475 O O . THR A 1 186 ? 20.766 -21.312 -12.508 1 64.12 186 THR A O 1
ATOM 1478 N N . GLU A 1 187 ? 23.031 -21.922 -12.297 1 66.25 187 GLU A N 1
ATOM 1479 C CA . GLU A 1 187 ? 22.766 -23.359 -12.289 1 66.25 187 GLU A CA 1
ATOM 1480 C C . GLU A 1 187 ? 22.516 -23.875 -10.875 1 66.25 187 GLU A C 1
ATOM 1482 O O . GLU A 1 187 ? 23.094 -23.359 -9.914 1 66.25 187 GLU A O 1
ATOM 1487 N N . ARG A 1 188 ? 21.719 -24.844 -10.656 1 65.25 188 ARG A N 1
ATOM 1488 C CA . ARG A 1 188 ? 21.312 -25.625 -9.484 1 65.25 188 ARG A CA 1
ATOM 1489 C C . ARG A 1 188 ? 20.969 -24.703 -8.32 1 65.25 188 ARG A C 1
ATOM 1491 O O . ARG A 1 188 ? 21.812 -24.422 -7.461 1 65.25 188 ARG A O 1
ATOM 1498 N N . VAL A 1 189 ? 19.828 -24.156 -8.445 1 76.88 189 VAL A N 1
ATOM 1499 C CA . VAL A 1 189 ? 19.344 -23.203 -7.453 1 76.88 189 VAL A CA 1
ATOM 1500 C C . VAL A 1 189 ? 18.203 -23.828 -6.645 1 76.88 189 VAL A C 1
ATOM 1502 O O . VAL A 1 189 ? 17.516 -24.734 -7.125 1 76.88 189 VAL A O 1
ATOM 1505 N N . ALA A 1 190 ? 18.156 -23.609 -5.34 1 82.88 190 ALA A N 1
ATOM 1506 C CA . ALA A 1 190 ? 17.094 -24.094 -4.441 1 82.88 190 ALA A CA 1
ATOM 1507 C C . ALA A 1 190 ? 15.719 -23.641 -4.93 1 82.88 190 ALA A C 1
ATOM 1509 O O . ALA A 1 190 ? 15.602 -22.656 -5.656 1 82.88 190 ALA A O 1
ATOM 1510 N N . PRO A 1 191 ? 14.719 -24.438 -4.594 1 87.69 191 PRO A N 1
ATOM 1511 C CA . PRO A 1 191 ? 13.367 -24.188 -5.102 1 87.69 191 PRO A CA 1
ATOM 1512 C C . PRO A 1 191 ? 12.883 -22.766 -4.816 1 87.69 191 PRO A C 1
ATOM 1514 O O . PRO A 1 191 ? 12.289 -22.125 -5.688 1 87.69 191 PRO A O 1
ATOM 1517 N N . PHE A 1 192 ? 13.148 -22.297 -3.635 1 90.44 192 PHE A N 1
ATOM 1518 C CA . PHE A 1 192 ? 12.68 -20.953 -3.307 1 90.44 192 PHE A CA 1
ATOM 1519 C C . PHE A 1 192 ? 13.391 -19.922 -4.164 1 90.44 192 PHE A C 1
ATOM 1521 O O . PHE A 1 192 ? 12.773 -18.938 -4.605 1 90.44 192 PHE A O 1
ATOM 1528 N N . ALA A 1 193 ? 14.586 -20.078 -4.355 1 87.31 193 ALA A N 1
ATOM 1529 C CA . ALA A 1 193 ? 15.344 -19.172 -5.211 1 87.31 193 ALA A CA 1
ATOM 1530 C C . ALA A 1 193 ? 14.828 -19.203 -6.645 1 87.31 193 ALA A C 1
ATOM 1532 O O . ALA A 1 193 ? 14.789 -18.172 -7.328 1 87.31 193 ALA A O 1
ATOM 1533 N N . ARG A 1 194 ? 14.531 -20.422 -7.094 1 90.81 194 ARG A N 1
ATOM 1534 C CA . ARG A 1 194 ? 13.953 -20.531 -8.43 1 90.81 194 ARG A CA 1
ATOM 1535 C C . ARG A 1 194 ? 12.641 -19.766 -8.531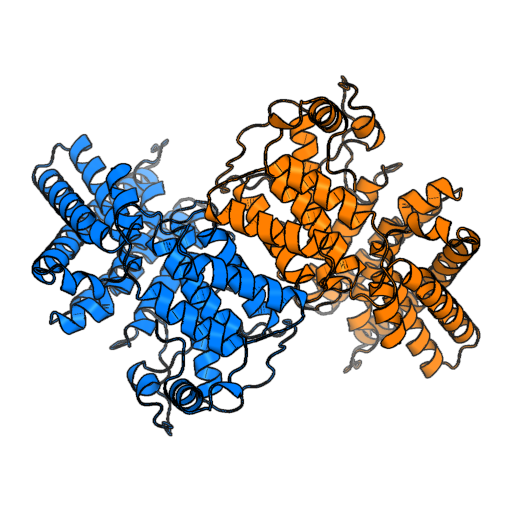 1 90.81 194 ARG A C 1
ATOM 1537 O O . ARG A 1 194 ? 12.375 -19.125 -9.547 1 90.81 194 ARG A O 1
ATOM 1544 N N . LEU A 1 195 ? 11.883 -19.906 -7.484 1 93.19 195 LEU A N 1
ATOM 1545 C CA . LEU A 1 195 ? 10.625 -19.172 -7.453 1 93.19 195 LEU A CA 1
ATOM 1546 C C . LEU A 1 195 ? 10.875 -17.672 -7.496 1 93.19 195 LEU A C 1
ATOM 1548 O O . LEU A 1 195 ? 10.164 -16.938 -8.188 1 93.19 195 LEU A O 1
ATOM 1552 N N . CYS A 1 196 ? 11.852 -17.219 -6.793 1 91.12 196 CYS A N 1
ATOM 1553 C CA . CYS A 1 196 ? 12.227 -15.805 -6.805 1 91.12 196 CYS A CA 1
ATOM 1554 C C . CYS A 1 196 ? 12.68 -15.375 -8.195 1 91.12 196 CYS A C 1
ATOM 1556 O O . CYS A 1 196 ? 12.328 -14.289 -8.656 1 91.12 196 CYS A O 1
ATOM 1558 N N . GLN A 1 197 ? 13.43 -16.219 -8.859 1 90.31 197 GLN A N 1
ATOM 1559 C CA . GLN A 1 197 ? 13.875 -15.914 -10.219 1 90.31 197 GLN A CA 1
ATOM 1560 C C . GLN A 1 197 ? 12.688 -15.766 -11.164 1 90.31 197 GLN A C 1
ATOM 1562 O O . GLN A 1 197 ? 12.641 -14.828 -11.969 1 90.31 197 GLN A O 1
ATOM 1567 N N . ALA A 1 198 ? 11.805 -16.734 -11.047 1 93.44 198 ALA A N 1
ATOM 1568 C CA . ALA A 1 198 ? 10.609 -16.656 -11.875 1 93.44 198 ALA A CA 1
ATOM 1569 C C . ALA A 1 198 ? 9.82 -15.375 -11.586 1 93.44 198 ALA A C 1
ATOM 1571 O O . ALA A 1 198 ? 9.305 -14.742 -12.508 1 93.44 198 ALA A O 1
ATOM 1572 N N . SER A 1 199 ? 9.812 -15.039 -10.344 1 92.38 199 SER A N 1
ATOM 1573 C CA . SER A 1 199 ? 9.086 -13.844 -9.938 1 92.38 199 SER A CA 1
ATOM 1574 C C . SER A 1 199 ? 9.75 -12.578 -10.484 1 92.38 199 SER A C 1
ATOM 1576 O O . SER A 1 199 ? 9.07 -11.617 -10.844 1 92.38 199 SER A O 1
ATOM 1578 N N . LEU A 1 200 ? 11 -12.547 -10.5 1 90.62 200 LEU A N 1
ATOM 1579 C CA . LEU A 1 200 ? 11.727 -11.422 -11.062 1 90.62 200 LEU A CA 1
ATOM 1580 C C . LEU A 1 200 ? 11.375 -11.219 -12.531 1 90.62 200 LEU A C 1
ATOM 1582 O O . LEU A 1 200 ? 11.125 -10.094 -12.969 1 90.62 200 LEU A O 1
ATOM 1586 N N . LEU A 1 201 ? 11.375 -12.273 -13.195 1 92.06 201 LEU A N 1
ATOM 1587 C CA . LEU A 1 201 ? 11.062 -12.203 -14.617 1 92.06 201 LEU A CA 1
ATOM 1588 C C . LEU A 1 201 ? 9.617 -11.773 -14.836 1 92.06 201 LEU A C 1
ATOM 1590 O O . LEU A 1 201 ? 9.32 -10.992 -15.742 1 92.06 201 LEU A O 1
ATOM 1594 N N . MET A 1 202 ? 8.742 -12.328 -14.023 1 92.62 202 MET A N 1
ATOM 1595 C CA . MET A 1 202 ? 7.363 -11.859 -14.094 1 92.62 202 MET A CA 1
ATOM 1596 C C . MET A 1 202 ? 7.281 -10.352 -13.867 1 92.62 202 MET A C 1
ATOM 1598 O O . MET A 1 202 ? 6.504 -9.664 -14.531 1 92.62 202 MET A O 1
ATOM 1602 N N . GLY A 1 203 ? 8.031 -9.883 -12.914 1 89.06 203 GLY A N 1
ATOM 1603 C CA . GLY A 1 203 ? 8.078 -8.445 -12.688 1 89.06 203 GLY A CA 1
ATOM 1604 C C . GLY A 1 203 ? 8.508 -7.66 -13.906 1 89.06 203 GLY A C 1
ATOM 1605 O O . GLY A 1 203 ? 7.957 -6.594 -14.188 1 89.06 203 GLY A O 1
ATOM 1606 N N . GLN A 1 204 ? 9.398 -8.148 -14.617 1 89.88 204 GLN A N 1
ATOM 1607 C CA . GLN A 1 204 ? 9.859 -7.492 -15.836 1 89.88 204 GLN A CA 1
ATOM 1608 C C . GLN A 1 204 ? 8.773 -7.492 -16.906 1 89.88 204 GLN A C 1
ATOM 1610 O O . GLN A 1 204 ? 8.641 -6.527 -17.656 1 89.88 204 GLN A O 1
ATOM 1615 N N . VAL A 1 205 ? 8.062 -8.547 -16.969 1 92.5 205 VAL A N 1
ATOM 1616 C CA . VAL A 1 205 ? 6.957 -8.617 -17.922 1 92.5 205 VAL A CA 1
ATOM 1617 C C . VAL A 1 205 ? 5.91 -7.562 -17.578 1 92.5 205 VAL A C 1
ATOM 1619 O O . VAL A 1 205 ? 5.414 -6.859 -18.453 1 92.5 205 VAL A O 1
ATOM 1622 N N . MET A 1 206 ? 5.613 -7.484 -16.312 1 88.19 206 MET A N 1
ATOM 1623 C CA . MET A 1 206 ? 4.633 -6.492 -15.883 1 88.19 206 MET A CA 1
ATOM 1624 C C . MET A 1 206 ? 5.113 -5.078 -16.188 1 88.19 206 MET A C 1
ATOM 1626 O O . MET A 1 206 ? 4.332 -4.242 -16.656 1 88.19 206 MET A O 1
ATOM 1630 N N . ALA A 1 207 ? 6.332 -4.832 -15.953 1 86 207 ALA A N 1
ATOM 1631 C CA . ALA A 1 207 ? 6.91 -3.533 -16.281 1 86 207 ALA A CA 1
ATOM 1632 C C . ALA A 1 207 ? 6.859 -3.268 -17.781 1 86 207 ALA A C 1
ATOM 1634 O O . ALA A 1 207 ? 6.594 -2.143 -18.203 1 86 207 ALA A O 1
ATOM 1635 N N . HIS A 1 208 ? 7.105 -4.238 -18.531 1 89.94 208 HIS A N 1
ATOM 1636 C CA . HIS A 1 208 ? 7.059 -4.141 -19.984 1 89.94 208 HIS A CA 1
ATOM 1637 C C . HIS A 1 208 ? 5.672 -3.721 -20.469 1 89.94 208 HIS A C 1
ATOM 1639 O O . HIS A 1 208 ? 5.547 -2.854 -21.344 1 89.94 208 HIS A O 1
ATOM 1645 N N . HIS A 1 209 ? 4.676 -4.293 -19.953 1 87.44 209 HIS A N 1
ATOM 1646 C CA . HIS A 1 209 ? 3.312 -4.008 -20.375 1 87.44 209 HIS A CA 1
ATOM 1647 C C . HIS A 1 209 ? 2.889 -2.6 -19.969 1 87.44 209 HIS A C 1
ATOM 1649 O O . HIS A 1 209 ? 2.082 -1.966 -20.656 1 87.44 209 HIS A O 1
ATOM 1655 N N . LYS A 1 210 ? 3.469 -2.1 -18.953 1 80.81 210 LYS A N 1
ATOM 1656 C CA . LYS A 1 210 ? 3.068 -0.786 -18.453 1 80.81 210 LYS A CA 1
ATOM 1657 C C . LYS A 1 210 ? 3.982 0.31 -19 1 80.81 210 LYS A C 1
ATOM 1659 O O . LYS A 1 210 ? 3.643 1.493 -18.938 1 80.81 210 LYS A O 1
ATOM 1664 N N . ALA A 1 211 ? 5.102 -0.064 -19.5 1 83.12 211 ALA A N 1
ATOM 1665 C CA . ALA A 1 211 ? 6.117 0.899 -19.922 1 83.12 211 ALA A CA 1
ATOM 1666 C C . ALA A 1 211 ? 5.672 1.659 -21.172 1 83.12 211 ALA A C 1
ATOM 1668 O O . ALA A 1 211 ? 4.98 1.104 -22.031 1 83.12 211 ALA A O 1
ATOM 1669 N N . GLU A 1 212 ? 6.055 2.912 -21.094 1 84.81 212 GLU A N 1
ATOM 1670 C CA . GLU A 1 212 ? 5.949 3.689 -22.328 1 84.81 212 GLU A CA 1
ATOM 1671 C C . GLU A 1 212 ? 7.199 3.527 -23.188 1 84.81 212 GLU A C 1
ATOM 1673 O O . GLU A 1 212 ? 8.227 4.16 -22.938 1 84.81 212 GLU A O 1
ATOM 1678 N N . ILE A 1 213 ? 7.027 2.709 -24.172 1 84.88 213 ILE A N 1
ATOM 1679 C CA . ILE A 1 213 ? 8.172 2.396 -25.031 1 84.88 213 ILE A CA 1
ATOM 1680 C C . ILE A 1 213 ? 8.055 3.158 -26.344 1 84.88 213 ILE A C 1
ATOM 1682 O O . ILE A 1 213 ? 6.973 3.215 -26.938 1 84.88 213 ILE A O 1
ATOM 1686 N N . ALA A 1 214 ? 9.055 3.686 -26.797 1 81.94 214 ALA A N 1
ATOM 1687 C CA . ALA A 1 214 ? 9.172 4.703 -27.828 1 81.94 214 ALA A CA 1
ATOM 1688 C C . ALA A 1 214 ? 8.672 4.176 -29.172 1 81.94 214 ALA A C 1
ATOM 1690 O O . ALA A 1 214 ? 8.094 4.926 -29.969 1 81.94 214 ALA A O 1
ATOM 1691 N N . SER A 1 215 ? 8.977 2.959 -29.453 1 90.19 215 SER A N 1
ATOM 1692 C CA . SER A 1 215 ? 8.609 2.412 -30.75 1 90.19 215 SER A CA 1
ATOM 1693 C C . SER A 1 215 ? 8.078 0.987 -30.625 1 90.19 215 SER A C 1
ATOM 1695 O O . SER A 1 215 ? 8.469 0.256 -29.703 1 90.19 215 SER A O 1
ATOM 1697 N N . ASP A 1 216 ? 7.344 0.633 -31.609 1 88 216 ASP A N 1
ATOM 1698 C CA . ASP A 1 216 ? 6.82 -0.729 -31.656 1 88 216 ASP A CA 1
ATOM 1699 C C . ASP A 1 216 ? 7.945 -1.745 -31.828 1 88 216 ASP A C 1
ATOM 1701 O O . ASP A 1 216 ? 7.918 -2.82 -31.219 1 88 216 ASP A O 1
ATOM 1705 N N . SER A 1 217 ? 8.836 -1.323 -32.594 1 91.56 217 SER A N 1
ATOM 1706 C CA . SER A 1 217 ? 9.953 -2.225 -32.844 1 91.56 217 SER A CA 1
ATOM 1707 C C . SER A 1 217 ? 10.727 -2.521 -31.547 1 91.56 217 SER A C 1
ATOM 1709 O O . SER A 1 217 ? 11.094 -3.668 -31.297 1 91.56 217 SER A O 1
ATOM 1711 N N . ALA A 1 218 ? 10.969 -1.521 -30.844 1 94.31 218 ALA A N 1
ATOM 1712 C CA . ALA A 1 218 ? 11.672 -1.69 -29.562 1 94.31 218 ALA A CA 1
ATOM 1713 C C . ALA A 1 218 ? 10.852 -2.518 -28.594 1 94.31 218 ALA A C 1
ATOM 1715 O O . ALA A 1 218 ? 11.391 -3.35 -27.859 1 94.31 218 ALA A O 1
ATOM 1716 N N . ARG A 1 219 ? 9.602 -2.326 -28.594 1 95 219 ARG A N 1
ATOM 1717 C CA . ARG A 1 219 ? 8.695 -3.074 -27.719 1 95 219 ARG A CA 1
ATOM 1718 C C . ARG A 1 219 ? 8.711 -4.559 -28.078 1 95 219 ARG A C 1
ATOM 1720 O O . ARG A 1 219 ? 8.781 -5.41 -27.188 1 95 219 ARG A O 1
ATOM 1727 N N . TYR A 1 220 ? 8.711 -4.816 -29.344 1 94.25 220 TYR A N 1
ATOM 1728 C CA . TYR A 1 220 ? 8.672 -6.203 -29.781 1 94.25 220 TYR A CA 1
ATOM 1729 C C . TYR A 1 220 ? 9.992 -6.906 -29.5 1 94.25 220 TYR A C 1
ATOM 1731 O O . TYR A 1 220 ? 10.016 -8.086 -29.141 1 94.25 220 TYR A O 1
ATOM 1739 N N . ALA A 1 221 ? 11.008 -6.199 -29.609 1 95.25 221 ALA A N 1
ATOM 1740 C CA . ALA A 1 221 ? 12.32 -6.77 -29.328 1 95.25 221 ALA A CA 1
ATOM 1741 C C . ALA A 1 221 ? 12.445 -7.137 -27.844 1 95.25 221 ALA A C 1
ATOM 1743 O O . ALA A 1 221 ? 12.922 -8.219 -27.5 1 95.25 221 ALA A O 1
ATOM 1744 N N . LEU A 1 222 ? 12.008 -6.262 -27.047 1 96.12 222 LEU A N 1
ATOM 1745 C CA . LEU A 1 222 ? 12.047 -6.516 -25.609 1 96.12 222 LEU A CA 1
ATOM 1746 C C . LEU A 1 222 ? 11.148 -7.688 -25.234 1 96.12 222 LEU A C 1
ATOM 1748 O O . LEU A 1 222 ? 11.516 -8.508 -24.391 1 96.12 222 LEU A O 1
ATOM 1752 N N . ALA A 1 223 ? 10.039 -7.738 -25.812 1 96.56 223 ALA A N 1
ATOM 1753 C CA . ALA A 1 223 ? 9.125 -8.844 -25.562 1 96.56 223 ALA A CA 1
ATOM 1754 C C . ALA A 1 223 ? 9.75 -10.18 -25.969 1 96.56 223 ALA A C 1
ATOM 1756 O O . ALA A 1 223 ? 9.602 -11.172 -25.25 1 96.56 223 ALA A O 1
ATOM 1757 N N . SER A 1 224 ? 10.414 -10.141 -27.062 1 96.19 224 SER A N 1
ATOM 1758 C CA . SER A 1 224 ? 11.055 -11.352 -27.547 1 96.19 224 SER A CA 1
ATOM 1759 C C . SER A 1 224 ? 12.18 -11.797 -26.625 1 96.19 224 SER A C 1
ATOM 1761 O O . SER A 1 224 ? 12.344 -12.992 -26.375 1 96.19 224 SER A O 1
ATOM 1763 N N . ASP A 1 225 ? 12.891 -10.852 -26.141 1 96.25 225 ASP A N 1
ATOM 1764 C CA . ASP A 1 225 ? 13.969 -11.156 -25.203 1 96.25 225 ASP A CA 1
ATOM 1765 C C . ASP A 1 225 ? 13.406 -11.75 -23.906 1 96.25 225 ASP A C 1
ATOM 1767 O O . ASP A 1 225 ? 13.945 -12.727 -23.375 1 96.25 225 ASP A O 1
ATOM 1771 N N . LEU A 1 226 ? 12.383 -11.172 -23.453 1 96.69 226 LEU A N 1
ATOM 1772 C CA . LEU A 1 226 ? 11.758 -11.664 -22.219 1 96.69 226 LEU A CA 1
ATOM 1773 C C . LEU A 1 226 ? 11.219 -13.078 -22.422 1 96.69 226 LEU A C 1
ATOM 1775 O O . LEU A 1 226 ? 11.367 -13.93 -21.531 1 96.69 226 LEU A O 1
ATOM 1779 N N . TYR A 1 227 ? 10.617 -13.281 -23.531 1 97.31 227 TYR A N 1
ATOM 1780 C CA . TYR A 1 227 ? 10.109 -14.617 -23.828 1 97.31 227 TYR A CA 1
ATOM 1781 C C . TYR A 1 227 ? 11.227 -15.648 -23.781 1 97.31 227 TYR A C 1
ATOM 1783 O O . TYR A 1 227 ? 11.062 -16.734 -23.219 1 97.31 227 TYR A O 1
ATOM 1791 N N . ALA A 1 228 ? 12.289 -15.266 -24.422 1 96.44 228 ALA A N 1
ATOM 1792 C CA . ALA A 1 228 ? 13.43 -16.172 -24.469 1 96.44 228 ALA A CA 1
ATOM 1793 C C . ALA A 1 228 ? 13.977 -16.453 -23.078 1 96.44 228 ALA A C 1
ATOM 1795 O O . ALA A 1 228 ? 14.281 -17.609 -22.75 1 96.44 228 ALA A O 1
ATOM 1796 N N . ASP A 1 229 ? 14.102 -15.453 -22.297 1 95.31 229 ASP A N 1
ATOM 1797 C CA . ASP A 1 229 ? 14.633 -15.594 -20.938 1 95.31 229 ASP A CA 1
ATOM 1798 C C . ASP A 1 229 ? 13.734 -16.484 -20.094 1 95.31 229 ASP A C 1
ATOM 1800 O O . ASP A 1 229 ? 14.219 -17.359 -19.375 1 95.31 229 ASP A O 1
ATOM 1804 N N . ILE A 1 230 ? 12.5 -16.25 -20.141 1 97.06 230 ILE A N 1
ATOM 1805 C CA . ILE A 1 230 ? 11.547 -17 -19.328 1 97.06 230 ILE A CA 1
ATOM 1806 C C . ILE A 1 230 ? 11.492 -18.453 -19.812 1 97.06 230 ILE A C 1
ATOM 1808 O O . ILE A 1 230 ? 11.43 -19.391 -19 1 97.06 230 ILE A O 1
ATOM 1812 N N . SER A 1 231 ? 11.5 -18.641 -21.125 1 96.12 231 SER A N 1
ATOM 1813 C CA . SER A 1 231 ? 11.492 -19.984 -21.703 1 96.12 231 SER A CA 1
ATOM 1814 C C . SER A 1 231 ? 12.734 -20.766 -21.281 1 96.12 231 SER A C 1
ATOM 1816 O O . SER A 1 231 ? 12.656 -21.953 -21 1 96.12 231 SER A O 1
ATOM 1818 N N . ASP A 1 232 ? 13.797 -20.078 -21.297 1 94.88 232 ASP A N 1
ATOM 1819 C CA . ASP A 1 232 ? 15.039 -20.703 -20.859 1 94.88 232 ASP A CA 1
ATOM 1820 C C . ASP A 1 232 ? 14.945 -21.156 -19.406 1 94.88 232 ASP A C 1
ATOM 1822 O O . ASP A 1 232 ? 15.391 -22.25 -19.062 1 94.88 232 ASP A O 1
ATOM 1826 N N . LEU A 1 233 ? 14.461 -20.312 -18.609 1 94 233 LEU A N 1
ATOM 1827 C CA . LEU A 1 233 ? 14.305 -20.656 -17.203 1 94 233 LEU A CA 1
ATOM 1828 C C . LEU A 1 233 ? 13.352 -21.844 -17.031 1 94 233 LEU A C 1
ATOM 1830 O O . LEU A 1 233 ? 13.609 -22.75 -16.25 1 94 233 LEU A O 1
ATOM 1834 N N . ALA A 1 234 ? 12.25 -21.828 -17.75 1 95.44 234 ALA A N 1
ATOM 1835 C CA . ALA A 1 234 ? 11.289 -22.938 -17.703 1 95.44 234 ALA A CA 1
ATOM 1836 C C . ALA A 1 234 ? 11.953 -24.25 -18.078 1 95.44 234 ALA A C 1
ATOM 1838 O O . ALA A 1 234 ? 11.711 -25.281 -17.438 1 95.44 234 ALA A O 1
ATOM 1839 N N . CYS A 1 235 ? 12.75 -24.188 -19.062 1 94 235 CYS A N 1
ATOM 1840 C CA . CYS A 1 235 ? 13.469 -25.375 -19.516 1 94 235 CYS A CA 1
ATOM 1841 C C . CYS A 1 235 ? 14.414 -25.875 -18.422 1 94 235 CYS A C 1
ATOM 1843 O O . CYS A 1 235 ? 14.477 -27.078 -18.156 1 94 235 CYS A O 1
ATOM 1845 N N . LYS A 1 236 ? 15.094 -24.969 -17.844 1 92.38 236 LYS A N 1
ATOM 1846 C CA . LYS A 1 236 ? 16.016 -25.328 -16.781 1 92.38 236 LYS A CA 1
ATOM 1847 C C . LYS A 1 236 ? 15.273 -25.969 -15.602 1 92.38 236 LYS A C 1
ATOM 1849 O O . LYS A 1 236 ? 15.719 -26.984 -15.055 1 92.38 236 LYS A O 1
ATOM 1854 N N . ILE A 1 237 ? 14.219 -25.375 -15.211 1 93.75 237 ILE A N 1
ATOM 1855 C CA . ILE A 1 237 ? 13.438 -25.891 -14.094 1 93.75 237 ILE A CA 1
ATOM 1856 C C . ILE A 1 237 ? 12.891 -27.266 -14.438 1 93.75 237 ILE A C 1
ATOM 1858 O O . ILE A 1 237 ? 12.891 -28.172 -13.594 1 93.75 237 ILE A O 1
ATOM 1862 N N . THR A 1 238 ? 12.422 -27.438 -15.656 1 93.31 238 THR A N 1
ATOM 1863 C CA . THR A 1 238 ? 11.891 -28.719 -16.109 1 93.31 238 THR A CA 1
ATOM 1864 C C . THR A 1 238 ? 12.969 -29.797 -16.016 1 93.31 238 THR A C 1
ATOM 1866 O O . THR A 1 238 ? 12.688 -30.938 -15.625 1 93.31 238 THR A O 1
ATOM 1869 N N . ALA A 1 239 ? 14.148 -29.422 -16.344 1 91.44 239 ALA A N 1
ATOM 1870 C CA . ALA A 1 239 ? 15.258 -30.359 -16.312 1 91.44 239 ALA A CA 1
ATOM 1871 C C . ALA A 1 239 ? 15.594 -30.75 -14.867 1 91.44 239 ALA A C 1
ATOM 1873 O O . ALA A 1 239 ? 16.125 -31.844 -14.625 1 91.44 239 ALA A O 1
ATOM 1874 N N . GLU A 1 240 ? 15.305 -29.938 -13.977 1 90 240 GLU A N 1
ATOM 1875 C CA . GLU A 1 240 ? 15.578 -30.188 -12.562 1 90 240 GLU A CA 1
ATOM 1876 C C . GLU A 1 240 ? 14.539 -31.141 -11.969 1 90 240 GLU A C 1
ATOM 1878 O O . GLU A 1 240 ? 14.766 -31.719 -10.906 1 90 240 GLU A O 1
ATOM 1883 N N . ALA A 1 241 ? 13.398 -31.266 -12.617 1 90.12 241 ALA A N 1
ATOM 1884 C CA . ALA A 1 241 ? 12.297 -32.094 -12.133 1 90.12 241 ALA A CA 1
ATOM 1885 C C . ALA A 1 241 ? 12.445 -33.531 -12.609 1 90.12 241 ALA A C 1
ATOM 1887 O O . ALA A 1 241 ? 11.586 -34.031 -13.336 1 90.12 241 ALA A O 1
ATOM 1888 N N . THR A 1 242 ? 13.43 -34.281 -12.078 1 87.44 242 THR A N 1
ATOM 1889 C CA . THR A 1 242 ? 13.797 -35.594 -12.586 1 87.44 242 THR A CA 1
ATOM 1890 C C . THR A 1 242 ? 12.953 -36.688 -11.93 1 87.44 242 THR A C 1
ATOM 1892 O O . THR A 1 242 ? 12.734 -37.75 -12.516 1 87.44 242 THR A O 1
ATOM 1895 N N . ASN A 1 243 ? 12.523 -36.5 -10.734 1 89.69 243 ASN A N 1
ATOM 1896 C CA . ASN A 1 243 ? 11.672 -37.438 -9.992 1 89.69 243 ASN A CA 1
ATOM 1897 C C . ASN A 1 243 ? 10.508 -36.688 -9.328 1 89.69 243 ASN A C 1
ATOM 1899 O O . ASN A 1 243 ? 10.453 -35.469 -9.336 1 89.69 243 ASN A O 1
ATOM 1903 N N . PRO A 1 244 ? 9.562 -37.469 -8.875 1 88 244 PRO A N 1
ATOM 1904 C CA . PRO A 1 244 ? 8.367 -36.844 -8.312 1 88 244 PRO A CA 1
ATOM 1905 C C . PRO A 1 244 ? 8.695 -35.875 -7.168 1 88 244 PRO A C 1
ATOM 1907 O O . PRO A 1 244 ? 8.078 -34.812 -7.059 1 88 244 PRO A O 1
ATOM 1910 N N . LYS A 1 245 ? 9.609 -36.219 -6.34 1 89.56 245 LYS A N 1
ATOM 1911 C CA . LYS A 1 245 ? 9.984 -35.375 -5.227 1 89.56 245 LYS A CA 1
ATOM 1912 C C . LYS A 1 245 ? 10.547 -34.031 -5.73 1 89.56 245 LYS A C 1
ATOM 1914 O O . LYS A 1 245 ? 10.164 -32.969 -5.246 1 89.56 245 LYS A O 1
ATOM 1919 N N . ASP A 1 246 ? 11.359 -34.094 -6.684 1 90.06 246 ASP A N 1
ATOM 1920 C CA . ASP A 1 246 ? 11.945 -32.906 -7.281 1 90.06 246 ASP A CA 1
ATOM 1921 C C . ASP A 1 246 ? 10.883 -32.094 -8.023 1 90.06 246 ASP A C 1
ATOM 1923 O O . ASP A 1 246 ? 10.922 -30.859 -8.008 1 90.06 246 ASP A O 1
ATOM 1927 N N . PHE A 1 247 ? 9.992 -32.812 -8.578 1 93.88 247 PHE A N 1
ATOM 1928 C CA . PHE A 1 247 ? 8.93 -32.156 -9.328 1 93.88 247 PHE A CA 1
ATOM 1929 C C . PHE A 1 247 ? 8.094 -31.266 -8.422 1 93.88 247 PHE A C 1
ATOM 1931 O O . PHE A 1 247 ? 7.879 -30.094 -8.719 1 93.88 247 PHE A O 1
ATOM 1938 N N . PHE A 1 248 ? 7.785 -31.734 -7.277 1 92.81 248 PHE A N 1
ATOM 1939 C CA . PHE A 1 248 ? 6.938 -30.969 -6.363 1 92.81 248 PHE A CA 1
ATOM 1940 C C . PHE A 1 248 ? 7.688 -29.781 -5.793 1 92.81 248 PHE A C 1
ATOM 1942 O O . PHE A 1 248 ? 7.086 -28.75 -5.488 1 92.81 248 PHE A O 1
ATOM 1949 N N . ARG A 1 249 ? 8.938 -29.859 -5.809 1 90.38 249 ARG A N 1
ATOM 1950 C CA . ARG A 1 249 ? 9.758 -28.781 -5.281 1 90.38 249 ARG A CA 1
ATOM 1951 C C . ARG A 1 249 ? 9.797 -27.609 -6.254 1 90.38 249 ARG A C 1
ATOM 1953 O O . ARG A 1 249 ? 9.977 -26.453 -5.84 1 90.38 249 ARG A O 1
ATOM 1960 N N . VAL A 1 250 ? 9.555 -27.906 -7.484 1 93.44 250 VAL A N 1
ATOM 1961 C CA . VAL A 1 250 ? 9.773 -26.828 -8.453 1 93.44 250 VAL A CA 1
ATOM 1962 C C . VAL A 1 250 ? 8.477 -26.562 -9.211 1 93.44 250 VAL A C 1
ATOM 1964 O O . VAL A 1 250 ? 8.477 -25.828 -10.203 1 93.44 250 VAL A O 1
ATOM 1967 N N . ILE A 1 251 ? 7.379 -27.094 -8.836 1 96.25 251 ILE A N 1
ATOM 1968 C CA . ILE A 1 251 ? 6.133 -26.922 -9.578 1 96.25 251 ILE A CA 1
ATOM 1969 C C . ILE A 1 251 ? 5.715 -25.453 -9.555 1 96.25 251 ILE A C 1
ATOM 1971 O O . ILE A 1 251 ? 5.215 -24.922 -10.547 1 96.25 251 ILE A O 1
ATOM 1975 N N . SER A 1 252 ? 5.934 -24.75 -8.414 1 96.12 252 SER A N 1
ATOM 1976 C CA . SER A 1 252 ? 5.508 -23.375 -8.281 1 96.12 252 SER A CA 1
ATOM 1977 C C . SER A 1 252 ? 6.312 -22.453 -9.203 1 96.12 252 SER A C 1
ATOM 1979 O O . SER A 1 252 ? 5.738 -21.688 -9.977 1 96.12 252 SER A O 1
ATOM 1981 N N . PRO A 1 253 ? 7.648 -22.5 -9.141 1 95.38 253 PRO A N 1
ATOM 1982 C CA . PRO A 1 253 ? 8.383 -21.672 -10.086 1 95.38 253 PRO A CA 1
ATOM 1983 C C . PRO A 1 253 ? 8.07 -22 -11.547 1 95.38 253 PRO A C 1
ATOM 1985 O O . PRO A 1 253 ? 7.992 -21.109 -12.383 1 95.38 253 PRO A O 1
ATOM 1988 N N . LEU A 1 254 ? 7.883 -23.266 -11.844 1 97 254 LEU A N 1
ATOM 1989 C CA . LEU A 1 254 ? 7.559 -23.656 -13.219 1 97 254 LEU A CA 1
ATOM 1990 C C . LEU A 1 254 ? 6.227 -23.047 -13.648 1 97 254 LEU A C 1
ATOM 1992 O O . LEU A 1 254 ? 6.129 -22.453 -14.727 1 97 254 LEU A O 1
ATOM 1996 N N . ALA A 1 255 ? 5.262 -23.188 -12.82 1 97.38 255 ALA A N 1
ATOM 1997 C CA . ALA A 1 255 ? 3.947 -22.625 -13.109 1 97.38 255 ALA A CA 1
ATOM 1998 C C . ALA A 1 255 ? 4.027 -21.109 -13.289 1 97.38 255 ALA A C 1
ATOM 2000 O O . ALA A 1 255 ? 3.352 -20.547 -14.148 1 97.38 255 ALA A O 1
ATOM 2001 N N . LEU A 1 256 ? 4.777 -20.484 -12.453 1 96.62 256 LEU A N 1
ATOM 2002 C CA . LEU A 1 256 ? 4.902 -19.031 -12.539 1 96.62 256 LEU A CA 1
ATOM 2003 C C . LEU A 1 256 ? 5.543 -18.625 -13.867 1 96.62 256 LEU A C 1
ATOM 2005 O O . LEU A 1 256 ? 5.195 -17.578 -14.43 1 96.62 256 LEU A O 1
ATOM 2009 N N . THR A 1 257 ? 6.488 -19.391 -14.344 1 97.19 257 THR A N 1
ATOM 2010 C CA . THR A 1 257 ? 7.059 -19.109 -15.656 1 97.19 257 THR A CA 1
ATOM 2011 C C . THR A 1 257 ? 5.988 -19.203 -16.75 1 97.19 257 THR A C 1
ATOM 2013 O O . THR A 1 257 ? 5.941 -18.375 -17.656 1 97.19 257 THR A O 1
ATOM 2016 N N . TYR A 1 258 ? 5.164 -20.219 -16.625 1 97.25 258 TYR A N 1
ATOM 2017 C CA . TYR A 1 258 ? 4.09 -20.359 -17.609 1 97.25 258 TYR A CA 1
ATOM 2018 C C . TYR A 1 258 ? 3.133 -19.172 -17.547 1 97.25 258 TYR A C 1
ATOM 2020 O O . TYR A 1 258 ? 2.736 -18.625 -18.578 1 97.25 258 TYR A O 1
ATOM 2028 N N . SER A 1 259 ? 2.783 -18.781 -16.328 1 95.88 259 SER A N 1
ATOM 2029 C CA . SER A 1 259 ? 1.953 -17.594 -16.156 1 95.88 259 SER A CA 1
ATOM 2030 C C . SER A 1 259 ? 2.594 -16.375 -16.812 1 95.88 259 SER A C 1
ATOM 2032 O O . SER A 1 259 ? 1.912 -15.586 -17.469 1 95.88 259 SER A O 1
ATOM 2034 N N . SER A 1 260 ? 3.832 -16.25 -16.609 1 95.81 260 SER A N 1
ATOM 2035 C CA . SER A 1 260 ? 4.562 -15.094 -17.125 1 95.81 260 SER A CA 1
ATOM 2036 C C . SER A 1 260 ? 4.566 -15.086 -18.641 1 95.81 260 SER A C 1
ATOM 2038 O O . SER A 1 260 ? 4.359 -14.039 -19.266 1 95.81 260 SER A O 1
ATOM 2040 N N . LEU A 1 261 ? 4.773 -16.219 -19.219 1 97.06 261 LEU A N 1
ATOM 2041 C CA . LEU A 1 261 ? 4.812 -16.344 -20.672 1 97.06 261 LEU A CA 1
ATOM 2042 C C . LEU A 1 261 ? 3.447 -16.031 -21.281 1 97.06 261 LEU A C 1
ATOM 2044 O O . LEU A 1 261 ? 3.352 -15.297 -22.266 1 97.06 261 LEU A O 1
ATOM 2048 N N . CYS A 1 262 ? 2.424 -16.578 -20.688 1 95 262 CYS A N 1
ATOM 2049 C CA . CYS A 1 262 ? 1.077 -16.281 -21.156 1 95 262 CYS A CA 1
ATOM 2050 C C . CYS A 1 262 ? 0.77 -14.797 -21.031 1 95 262 CYS A C 1
ATOM 2052 O O . CYS A 1 262 ? 0.25 -14.195 -21.969 1 95 262 CYS A O 1
ATOM 2054 N N . TYR A 1 263 ? 1.113 -14.273 -19.922 1 92.88 263 TYR A N 1
ATOM 2055 C CA . TYR A 1 263 ? 0.862 -12.859 -19.672 1 92.88 263 TYR A CA 1
ATOM 2056 C C . TYR A 1 263 ? 1.616 -11.992 -20.672 1 92.88 263 TYR A C 1
ATOM 2058 O O . TYR A 1 263 ? 1.1 -10.969 -21.125 1 92.88 263 TYR A O 1
ATOM 2066 N N . LEU A 1 264 ? 2.777 -12.359 -20.938 1 95.19 264 LEU A N 1
ATOM 2067 C CA . LEU A 1 264 ? 3.609 -11.609 -21.875 1 95.19 264 LEU A CA 1
ATOM 2068 C C . LEU A 1 264 ? 3.008 -11.625 -23.281 1 95.19 264 LEU A C 1
ATOM 2070 O O . LEU A 1 264 ? 2.93 -10.586 -23.938 1 95.19 264 LEU A O 1
ATOM 2074 N N . CYS A 1 265 ? 2.496 -12.734 -23.75 1 95.19 265 CYS A N 1
ATOM 2075 C CA . CYS A 1 265 ? 2.09 -12.945 -25.125 1 95.19 265 CYS A CA 1
ATOM 2076 C C . CYS A 1 265 ? 0.676 -12.422 -25.359 1 95.19 265 CYS A C 1
ATOM 2078 O O . CYS A 1 265 ? 0.319 -12.07 -26.484 1 95.19 265 CYS A O 1
ATOM 2080 N N . ASN A 1 266 ? -0.085 -12.281 -24.406 1 90.19 266 ASN A N 1
ATOM 2081 C CA . ASN A 1 266 ? -1.52 -12.031 -24.516 1 90.19 266 ASN A CA 1
ATOM 2082 C C . ASN A 1 266 ? -1.812 -10.734 -25.266 1 90.19 266 ASN A C 1
ATOM 2084 O O . ASN A 1 266 ? -2.674 -10.703 -26.141 1 90.19 266 ASN A O 1
ATOM 2088 N N . PRO A 1 267 ? -1.15 -9.711 -24.984 1 89.31 267 PRO A N 1
ATOM 2089 C CA . PRO A 1 267 ? -1.475 -8.469 -25.703 1 89.31 267 PRO A CA 1
ATOM 2090 C C . PRO A 1 267 ? -1.055 -8.508 -27.172 1 89.31 267 PRO A C 1
ATOM 2092 O O . PRO A 1 267 ? -1.524 -7.699 -27.969 1 89.31 267 PRO A O 1
ATOM 2095 N N . TYR A 1 268 ? -0.263 -9.453 -27.547 1 92.31 268 TYR A N 1
ATOM 2096 C CA . TYR A 1 268 ? 0.355 -9.422 -28.859 1 92.31 268 TYR A CA 1
ATOM 2097 C C . TYR A 1 268 ? -0.284 -10.453 -29.797 1 92.31 268 TYR A C 1
ATOM 2099 O O . TYR A 1 268 ? -0.029 -10.461 -31 1 92.31 268 TYR A O 1
ATOM 2107 N N . TYR A 1 269 ? -1.066 -11.305 -29.297 1 88.25 269 TYR A N 1
ATOM 2108 C CA . TYR A 1 269 ? -1.538 -12.398 -30.141 1 88.25 269 TYR A CA 1
ATOM 2109 C C . TYR A 1 269 ? -2.707 -11.953 -31 1 88.25 269 TYR A C 1
ATOM 2111 O O . TYR A 1 269 ? -3.041 -12.609 -32 1 88.25 269 TYR A O 1
ATOM 2119 N N . CYS A 1 270 ? -3.389 -10.883 -30.656 1 81.75 270 CYS A N 1
ATOM 2120 C CA . CYS A 1 270 ? -4.465 -10.328 -31.469 1 81.75 270 CYS A CA 1
ATOM 2121 C C . CYS A 1 270 ? -4.324 -8.82 -31.594 1 81.75 270 CYS A C 1
ATOM 2123 O O . CYS A 1 270 ? -5.09 -8.062 -30.984 1 81.75 270 CYS A O 1
ATOM 2125 N N . LEU A 1 271 ? -3.434 -8.445 -32.375 1 79.38 271 LEU A N 1
ATOM 2126 C CA . LEU A 1 271 ? -3.217 -7.02 -32.594 1 79.38 271 LEU A CA 1
ATOM 2127 C C . LEU A 1 271 ? -4.223 -6.469 -33.594 1 79.38 271 LEU A C 1
ATOM 2129 O O . LEU A 1 271 ? -4.598 -7.16 -34.531 1 79.38 271 LEU A O 1
ATOM 2133 N N . ARG A 1 272 ? -4.918 -5.48 -33.344 1 67 272 ARG A N 1
ATOM 2134 C CA . ARG A 1 272 ? -5.996 -4.895 -34.125 1 67 272 ARG A CA 1
ATOM 2135 C C . ARG A 1 272 ? -5.484 -4.461 -35.5 1 67 272 ARG A C 1
ATOM 2137 O O . ARG A 1 272 ? -6.141 -4.699 -36.531 1 67 272 ARG A O 1
ATOM 2144 N N . ASN A 1 273 ? -4.527 -3.58 -35.594 1 67.12 273 ASN A N 1
ATOM 2145 C CA . ASN A 1 273 ? -4.133 -2.957 -36.875 1 67.12 273 ASN A CA 1
ATOM 2146 C C . ASN A 1 273 ? -2.82 -3.533 -37.375 1 67.12 273 ASN A C 1
ATOM 2148 O O . ASN A 1 273 ? -1.765 -2.912 -37.25 1 67.12 273 ASN A O 1
ATOM 2152 N N . THR A 1 274 ? -3.037 -4.637 -37.844 1 74.06 274 THR A N 1
ATOM 2153 C CA . THR A 1 274 ? -1.846 -5.328 -38.312 1 74.06 274 THR A CA 1
ATOM 2154 C C . THR A 1 274 ? -1.485 -4.875 -39.75 1 74.06 274 THR A C 1
ATOM 2156 O O . THR A 1 274 ? -1.438 -5.688 -40.656 1 74.06 274 THR A O 1
ATOM 2159 N N . THR A 1 275 ? -1.404 -3.705 -39.844 1 77.19 275 THR A N 1
ATOM 2160 C CA . THR A 1 275 ? -1.107 -3.211 -41.188 1 77.19 275 THR A CA 1
ATOM 2161 C C . THR A 1 275 ? 0.387 -3.307 -41.469 1 77.19 275 THR A C 1
ATOM 2163 O O . THR A 1 275 ? 0.788 -3.52 -42.625 1 77.19 275 THR A O 1
ATOM 2166 N N . ASN A 1 276 ? 1.077 -3.258 -40.469 1 85.44 276 ASN A N 1
ATOM 2167 C CA . ASN A 1 276 ? 2.523 -3.252 -40.656 1 85.44 276 ASN A CA 1
ATOM 2168 C C . ASN A 1 276 ? 3.117 -4.648 -40.5 1 85.44 276 ASN A C 1
ATOM 2170 O O . ASN A 1 276 ? 2.598 -5.461 -39.719 1 85.44 276 ASN A O 1
ATOM 2174 N N . GLN A 1 277 ? 4.133 -4.965 -41.375 1 88.75 277 GLN A N 1
ATOM 2175 C CA . GLN A 1 277 ? 4.773 -6.277 -41.406 1 88.75 277 GLN A CA 1
ATOM 2176 C C . GLN A 1 277 ? 5.324 -6.652 -40.031 1 88.75 277 GLN A C 1
ATOM 2178 O O . GLN A 1 277 ? 5.246 -7.812 -39.625 1 88.75 277 GLN A O 1
ATOM 2183 N N . GLU A 1 278 ? 5.867 -5.812 -39.344 1 89.56 278 GLU A N 1
ATOM 2184 C CA . GLU A 1 278 ? 6.422 -6.059 -38 1 89.56 278 GLU A CA 1
ATOM 2185 C C . GLU A 1 278 ? 5.34 -6.488 -37.031 1 89.56 278 GLU A C 1
ATOM 2187 O O . GLU A 1 278 ? 5.566 -7.359 -36.188 1 89.56 278 GLU A O 1
ATOM 2192 N N . GLN A 1 279 ? 4.234 -5.957 -37.156 1 91.12 279 GLN A N 1
ATOM 2193 C CA . GLN A 1 279 ? 3.102 -6.305 -36.312 1 91.12 279 GLN A CA 1
ATOM 2194 C C . GLN A 1 279 ? 2.598 -7.715 -36.625 1 91.12 279 GLN A C 1
ATOM 2196 O O . GLN A 1 279 ? 2.271 -8.469 -35.688 1 91.12 279 GLN A O 1
ATOM 2201 N N . LYS A 1 280 ? 2.596 -7.945 -37.812 1 91.81 280 LYS A N 1
ATOM 2202 C CA . LYS A 1 280 ? 2.162 -9.281 -38.219 1 91.81 280 LYS A CA 1
ATOM 2203 C C . LYS A 1 280 ? 3.125 -10.344 -37.719 1 91.81 280 LYS A C 1
ATOM 2205 O O . LYS A 1 280 ? 2.699 -11.414 -37.25 1 91.81 280 LYS A O 1
ATOM 2210 N N . GLN A 1 281 ? 4.348 -10.055 -37.844 1 92.88 281 GLN A N 1
ATOM 2211 C CA . GLN A 1 281 ? 5.363 -10.984 -37.375 1 92.88 281 GLN A CA 1
ATOM 2212 C C . GLN A 1 281 ? 5.266 -11.188 -35.875 1 92.88 281 GLN A C 1
ATOM 2214 O O . GLN A 1 281 ? 5.387 -12.312 -35.375 1 92.88 281 GLN A O 1
ATOM 2219 N N . MET A 1 28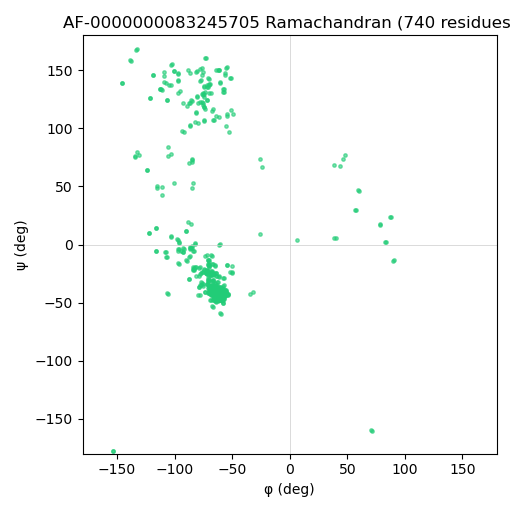2 ? 5.055 -10.125 -35.156 1 94.25 282 MET A N 1
ATOM 2220 C CA . MET A 1 282 ? 4.934 -10.203 -33.719 1 94.25 282 MET A CA 1
ATOM 2221 C C . MET A 1 282 ? 3.695 -11 -33.312 1 94.25 282 MET A C 1
ATOM 2223 O O . MET A 1 282 ? 3.742 -11.797 -32.375 1 94.25 282 MET A O 1
ATOM 2227 N N . GLN A 1 283 ? 2.656 -10.719 -34.031 1 93.94 283 GLN A N 1
ATOM 2228 C CA . GLN A 1 283 ? 1.431 -11.461 -33.75 1 93.94 283 GLN A CA 1
ATOM 2229 C C . GLN A 1 283 ? 1.637 -12.961 -33.969 1 93.94 283 GLN A C 1
ATOM 2231 O O . GLN A 1 283 ? 1.187 -13.781 -33.188 1 93.94 283 GLN A O 1
ATOM 2236 N N . ALA A 1 284 ? 2.289 -13.266 -35.031 1 93.38 284 ALA A N 1
ATOM 2237 C CA . ALA A 1 284 ? 2.572 -14.664 -35.344 1 93.38 284 ALA A CA 1
ATOM 2238 C C . ALA A 1 284 ? 3.473 -15.289 -34.25 1 93.38 284 ALA A C 1
ATOM 2240 O O . ALA A 1 284 ? 3.252 -16.422 -33.844 1 93.38 284 ALA A O 1
ATOM 2241 N N . ARG A 1 285 ? 4.438 -14.586 -33.844 1 94 285 ARG A N 1
ATOM 2242 C CA . ARG A 1 285 ? 5.359 -15.062 -32.812 1 94 285 ARG A CA 1
ATOM 2243 C C . ARG A 1 285 ? 4.637 -15.289 -31.484 1 94 285 ARG A C 1
ATOM 2245 O O . ARG A 1 285 ? 4.883 -16.281 -30.797 1 94 285 ARG A O 1
ATOM 2252 N N . ALA A 1 286 ? 3.826 -14.367 -31.172 1 95.56 286 ALA A N 1
ATOM 2253 C CA . ALA A 1 286 ? 3.066 -14.477 -29.922 1 95.56 286 ALA A CA 1
ATOM 2254 C C . ALA A 1 286 ? 2.111 -15.664 -29.969 1 95.56 286 ALA A C 1
ATOM 2256 O O . ALA A 1 286 ? 1.966 -16.391 -28.984 1 95.56 286 ALA A O 1
ATOM 2257 N N . SER A 1 287 ? 1.491 -15.859 -31.094 1 93 287 SER A N 1
ATOM 2258 C CA . SER A 1 287 ? 0.576 -16.984 -31.266 1 93 287 SER A CA 1
ATOM 2259 C C . SER A 1 287 ? 1.31 -18.312 -31.172 1 93 287 SER A C 1
ATOM 2261 O O . SER A 1 287 ? 0.839 -19.234 -30.516 1 93 287 SER A O 1
ATOM 2263 N N . ASP A 1 288 ? 2.42 -18.359 -31.828 1 94.06 288 ASP A N 1
ATOM 2264 C CA . ASP A 1 288 ? 3.23 -19.562 -31.766 1 94.06 288 ASP A CA 1
ATOM 2265 C C . ASP A 1 288 ? 3.74 -19.828 -30.359 1 94.06 288 ASP A C 1
ATOM 2267 O O . ASP A 1 288 ? 3.818 -20.969 -29.922 1 94.06 288 ASP A O 1
ATOM 2271 N N . GLY A 1 289 ? 4.145 -18.766 -29.75 1 94.88 289 GLY A N 1
ATOM 2272 C CA . GLY A 1 289 ? 4.566 -18.875 -28.375 1 94.88 289 GLY A CA 1
ATOM 2273 C C . GLY A 1 289 ? 3.486 -19.422 -27.453 1 94.88 289 GLY A C 1
ATOM 2274 O O . GLY A 1 289 ? 3.744 -20.312 -26.656 1 94.88 289 GLY A O 1
ATOM 2275 N N . LEU A 1 290 ? 2.314 -18.953 -27.609 1 94.62 290 LEU A N 1
ATOM 2276 C CA . LEU A 1 290 ? 1.19 -19.406 -26.797 1 94.62 290 LEU A CA 1
ATOM 2277 C C . LEU A 1 290 ? 0.895 -20.875 -27.062 1 94.62 290 LEU A C 1
ATOM 2279 O O . LEU A 1 290 ? 0.573 -21.625 -26.125 1 94.62 290 LEU A O 1
ATOM 2283 N N . LYS A 1 291 ? 0.988 -21.281 -28.266 1 92.5 291 LYS A N 1
ATOM 2284 C CA . LYS A 1 291 ? 0.773 -22.688 -28.594 1 92.5 291 LYS A CA 1
ATOM 2285 C C . LYS A 1 291 ? 1.801 -23.578 -27.906 1 92.5 291 LYS A C 1
ATOM 2287 O O . LYS A 1 291 ? 1.451 -24.625 -27.359 1 92.5 291 LYS A O 1
ATOM 2292 N N . THR A 1 292 ? 3.014 -23.141 -27.969 1 94.25 292 THR A N 1
ATOM 2293 C CA . THR A 1 292 ? 4.094 -23.891 -27.328 1 94.25 292 THR A CA 1
ATOM 2294 C C . THR A 1 292 ? 3.865 -24 -25.828 1 94.25 292 THR A C 1
ATOM 2296 O O . THR A 1 292 ? 4.043 -25.078 -25.25 1 94.25 292 THR A O 1
ATOM 2299 N N . ILE A 1 293 ? 3.496 -22.953 -25.25 1 95 293 ILE A N 1
ATOM 2300 C CA . ILE A 1 293 ? 3.254 -22.922 -23.812 1 95 293 ILE A CA 1
ATOM 2301 C C . ILE A 1 293 ? 2.068 -23.812 -23.469 1 95 293 ILE A C 1
ATOM 2303 O O . ILE A 1 293 ? 2.072 -24.484 -22.438 1 95 293 ILE A O 1
ATOM 2307 N N . ALA A 1 294 ? 1.071 -23.766 -24.25 1 93.62 294 ALA A N 1
ATOM 2308 C CA . ALA A 1 294 ? -0.114 -24.594 -24.016 1 93.62 294 ALA A CA 1
ATOM 2309 C C . ALA A 1 294 ? 0.247 -26.078 -23.969 1 93.62 294 ALA A C 1
ATOM 2311 O O . ALA A 1 294 ? -0.242 -26.812 -23.109 1 93.62 294 ALA A O 1
ATOM 2312 N N . ILE A 1 295 ? 1.071 -26.453 -24.859 1 93.75 295 ILE A N 1
ATOM 2313 C CA . ILE A 1 295 ? 1.508 -27.844 -24.891 1 93.75 295 ILE A CA 1
ATOM 2314 C C . ILE A 1 295 ? 2.297 -28.172 -23.625 1 93.75 295 ILE A C 1
ATOM 2316 O O . ILE A 1 295 ? 2.115 -29.234 -23.031 1 93.75 295 ILE A O 1
ATOM 2320 N N . SER A 1 296 ? 3.164 -27.281 -23.266 1 95.75 296 SER A N 1
ATOM 2321 C CA . SER A 1 296 ? 3.939 -27.469 -22.031 1 95.75 296 SER A CA 1
ATOM 2322 C C . SER A 1 296 ? 3.031 -27.594 -20.812 1 95.75 296 SER A C 1
ATOM 2324 O O . SER A 1 296 ? 3.312 -28.359 -19.906 1 95.75 296 SER A O 1
ATOM 2326 N N . ILE A 1 297 ? 2.002 -26.844 -20.797 1 96.38 297 ILE A N 1
ATOM 2327 C CA . ILE A 1 297 ? 1.075 -26.859 -19.656 1 96.38 297 ILE A CA 1
ATOM 2328 C C . ILE A 1 297 ? 0.312 -28.172 -19.625 1 96.38 297 ILE A C 1
ATOM 2330 O O . ILE A 1 297 ? 0.036 -28.719 -18.562 1 96.38 297 ILE A O 1
ATOM 2334 N N . ILE A 1 298 ? -0.051 -28.719 -20.797 1 96.38 298 ILE A N 1
ATOM 2335 C CA . ILE A 1 298 ? -0.69 -30.031 -20.859 1 96.38 298 ILE A CA 1
ATOM 2336 C C . ILE A 1 298 ? 0.215 -31.078 -20.203 1 96.38 298 ILE A C 1
ATOM 2338 O O . ILE A 1 298 ? -0.232 -31.859 -19.359 1 96.38 298 ILE A O 1
ATOM 2342 N N . ASP A 1 299 ? 1.481 -31.016 -20.547 1 95.75 299 ASP A N 1
ATOM 2343 C CA . ASP A 1 299 ? 2.449 -31.938 -19.984 1 95.75 299 ASP A CA 1
ATOM 2344 C C . ASP A 1 299 ? 2.566 -31.766 -18.469 1 95.75 299 ASP A C 1
ATOM 2346 O O . ASP A 1 299 ? 2.672 -32.75 -17.734 1 95.75 299 ASP A O 1
ATOM 2350 N N . PHE A 1 300 ? 2.629 -30.578 -18.094 1 96.75 300 PHE A N 1
ATOM 2351 C CA . PHE A 1 300 ? 2.732 -30.219 -16.688 1 96.75 300 PHE A CA 1
ATOM 2352 C C . PHE A 1 300 ? 1.558 -30.781 -15.891 1 96.75 300 PHE A C 1
ATOM 2354 O O . PHE A 1 300 ? 1.749 -31.406 -14.844 1 96.75 300 PHE A O 1
ATOM 2361 N N . VAL A 1 301 ? 0.383 -30.547 -16.375 1 97.06 301 VAL A N 1
ATOM 2362 C CA . VAL A 1 301 ? -0.844 -30.984 -15.719 1 97.06 301 VAL A CA 1
ATOM 2363 C C . VAL A 1 301 ? -0.904 -32.531 -15.703 1 97.06 301 VAL A C 1
ATOM 2365 O O . VAL A 1 301 ? -1.314 -33.125 -14.711 1 97.06 301 VAL A O 1
ATOM 2368 N N . ASP A 1 302 ? -0.555 -33.125 -16.781 1 95.5 302 ASP A N 1
ATOM 2369 C CA . ASP A 1 302 ? -0.533 -34.594 -16.844 1 95.5 302 ASP A CA 1
ATOM 2370 C C . ASP A 1 302 ? 0.428 -35.156 -15.805 1 95.5 302 ASP A C 1
ATOM 2372 O O . ASP A 1 302 ? 0.135 -36.188 -15.188 1 95.5 302 ASP A O 1
ATOM 2376 N N . LYS A 1 303 ? 1.524 -34.531 -15.672 1 95.31 303 LYS A N 1
ATOM 2377 C CA . LYS A 1 303 ? 2.482 -34.969 -14.664 1 95.31 303 LYS A CA 1
ATOM 2378 C C . LYS A 1 303 ? 1.911 -34.812 -13.258 1 95.31 303 LYS A C 1
ATOM 2380 O O . LYS A 1 303 ? 2.117 -35.688 -12.398 1 95.31 303 LYS A O 1
ATOM 2385 N N . ILE A 1 304 ? 1.261 -33.719 -13 1 96 304 ILE A N 1
ATOM 2386 C CA . ILE A 1 304 ? 0.611 -33.531 -11.711 1 96 304 ILE A CA 1
ATOM 2387 C C . ILE A 1 304 ? -0.405 -34.625 -11.453 1 96 304 ILE A C 1
ATOM 2389 O O . ILE A 1 304 ? -0.423 -35.219 -10.383 1 96 304 ILE A O 1
ATOM 2393 N N . ASN A 1 305 ? -1.18 -34.906 -12.469 1 94.19 305 ASN A N 1
ATOM 2394 C CA . ASN A 1 305 ? -2.193 -35.969 -12.344 1 94.19 305 ASN A CA 1
ATOM 2395 C C . ASN A 1 305 ? -1.562 -37.312 -12.086 1 94.19 305 ASN A C 1
ATOM 2397 O O . ASN A 1 305 ? -2.066 -38.094 -11.266 1 94.19 305 ASN A O 1
ATOM 2401 N N . ALA A 1 306 ? -0.508 -37.531 -12.719 1 93.44 306 ALA A N 1
ATOM 2402 C CA . ALA A 1 306 ? 0.171 -38.812 -12.586 1 93.44 306 ALA A CA 1
ATOM 2403 C C . ALA A 1 306 ? 0.822 -38.969 -11.211 1 93.44 306 ALA A C 1
ATOM 2405 O O . ALA A 1 306 ? 0.911 -40.062 -10.672 1 93.44 306 ALA A O 1
ATOM 2406 N N . THR A 1 307 ? 1.237 -37.875 -10.648 1 93.94 307 THR A N 1
ATOM 2407 C CA . THR A 1 307 ? 1.995 -37.938 -9.406 1 93.94 307 THR A CA 1
ATOM 2408 C C . THR A 1 307 ? 1.077 -37.719 -8.203 1 93.94 307 THR A C 1
ATOM 2410 O O . THR A 1 307 ? 1.527 -37.781 -7.059 1 93.94 307 THR A O 1
ATOM 2413 N N . THR A 1 308 ? -0.175 -37.438 -8.414 1 94.44 308 THR A N 1
ATOM 2414 C CA . THR A 1 308 ? -1.115 -37.25 -7.312 1 94.44 308 THR A CA 1
ATOM 2415 C C . THR A 1 308 ? -2.303 -38.188 -7.445 1 94.44 308 THR A C 1
ATOM 2417 O O . THR A 1 308 ? -3.449 -37.75 -7.547 1 94.44 308 THR A O 1
ATOM 2420 N N . PRO A 1 309 ? -2.08 -39.469 -7.375 1 91 309 PRO A N 1
ATOM 2421 C CA . PRO A 1 309 ? -3.186 -40.406 -7.539 1 91 309 PRO A CA 1
ATOM 2422 C C . PRO A 1 309 ? -4.156 -40.406 -6.359 1 91 309 PRO A C 1
ATOM 2424 O O . PRO A 1 309 ? -5.363 -40.594 -6.543 1 91 309 PRO A O 1
ATOM 2427 N N . ALA A 1 310 ? -3.637 -40.125 -5.152 1 91.75 310 ALA A N 1
ATOM 2428 C CA . ALA A 1 310 ? -4.477 -40.094 -3.957 1 91.75 310 ALA A CA 1
ATOM 2429 C C . ALA A 1 310 ? -4.797 -38.688 -3.527 1 91.75 310 ALA A C 1
ATOM 2431 O O . ALA A 1 310 ? -4.043 -37.75 -3.822 1 91.75 310 ALA A O 1
ATOM 2432 N N . ILE A 1 311 ? -5.883 -38.562 -2.846 1 87.5 311 ILE A N 1
ATOM 2433 C CA . ILE A 1 311 ? -6.359 -37.25 -2.395 1 87.5 311 ILE A CA 1
ATOM 2434 C C . ILE A 1 311 ? -5.336 -36.625 -1.444 1 87.5 311 ILE A C 1
ATOM 2436 O O . ILE A 1 311 ? -5.152 -35.406 -1.431 1 87.5 311 ILE A O 1
ATOM 2440 N N . GLN A 1 312 ? -4.648 -37.438 -0.697 1 89.62 312 GLN A N 1
ATOM 2441 C CA . GLN A 1 312 ? -3.664 -36.969 0.271 1 89.62 312 GLN A CA 1
ATOM 2442 C C . GLN A 1 312 ? -2.467 -36.312 -0.427 1 89.62 312 GLN A C 1
ATOM 2444 O O . GLN A 1 312 ? -1.791 -35.469 0.146 1 89.62 312 GLN A O 1
ATOM 2449 N N . ASP A 1 313 ? -2.268 -36.719 -1.654 1 91.75 313 ASP A N 1
ATOM 2450 C CA . ASP A 1 313 ? -1.131 -36.188 -2.414 1 91.75 313 ASP A CA 1
ATOM 2451 C C . ASP A 1 313 ? -1.34 -34.75 -2.797 1 91.75 313 ASP A C 1
ATOM 2453 O O . ASP A 1 313 ? -0.38 -34.031 -3.109 1 91.75 313 ASP A O 1
ATOM 2457 N N . LEU A 1 314 ? -2.561 -34.312 -2.717 1 93.25 314 LEU A N 1
ATOM 2458 C CA . LEU A 1 314 ? -2.893 -32.969 -3.139 1 93.25 314 LE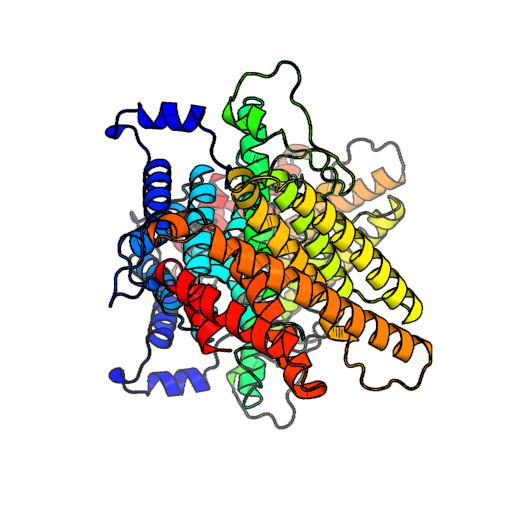U A CA 1
ATOM 2459 C C . LEU A 1 314 ? -2.316 -31.938 -2.17 1 93.25 314 LEU A C 1
ATOM 2461 O O . LEU A 1 314 ? -2.164 -30.766 -2.52 1 93.25 314 LEU A O 1
ATOM 2465 N N . ASP A 1 315 ? -1.979 -32.344 -0.999 1 91.06 315 ASP A N 1
ATOM 2466 C CA . ASP A 1 315 ? -1.397 -31.469 0.007 1 91.06 315 ASP A CA 1
ATOM 2467 C C . ASP A 1 315 ? -0.002 -31.016 -0.407 1 91.06 315 ASP A C 1
ATOM 2469 O O . ASP A 1 315 ? 0.497 -30 0.092 1 91.06 315 ASP A O 1
ATOM 2473 N N . ARG A 1 316 ? 0.518 -31.719 -1.343 1 90.75 316 ARG A N 1
ATOM 2474 C CA . ARG A 1 316 ? 1.874 -31.391 -1.776 1 90.75 316 ARG A CA 1
ATOM 2475 C C . ARG A 1 316 ? 1.859 -30.359 -2.906 1 90.75 316 ARG A C 1
ATOM 2477 O O . ARG A 1 316 ? 2.893 -29.781 -3.229 1 90.75 316 ARG A O 1
ATOM 2484 N N . VAL A 1 317 ? 0.725 -30.203 -3.418 1 94.5 317 VAL A N 1
ATOM 2485 C CA . VAL A 1 317 ? 0.622 -29.312 -4.559 1 94.5 317 VAL A CA 1
ATOM 2486 C C . VAL A 1 317 ? 0.394 -27.875 -4.066 1 94.5 317 VAL A C 1
ATOM 2488 O O . VAL A 1 317 ? -0.588 -27.609 -3.373 1 94.5 317 VAL A O 1
ATOM 2491 N N . SER A 1 318 ? 1.265 -26.984 -4.426 1 94.94 318 SER A N 1
ATOM 2492 C CA . SER A 1 318 ? 1.172 -25.594 -4.035 1 94.94 318 SER A CA 1
ATOM 2493 C C . SER A 1 318 ? 0.003 -24.891 -4.73 1 94.94 318 SER A C 1
ATOM 2495 O O . SER A 1 318 ? -0.223 -25.094 -5.926 1 94.94 318 SER A O 1
ATOM 2497 N N . PRO A 1 319 ? -0.733 -24.094 -4.066 1 95.25 319 PRO A N 1
ATOM 2498 C CA . PRO A 1 319 ? -1.819 -23.344 -4.703 1 95.25 319 PRO A CA 1
ATOM 2499 C C . PRO A 1 319 ? -1.313 -22.297 -5.688 1 95.25 319 PRO A C 1
ATOM 2501 O O . PRO A 1 319 ? -2.098 -21.75 -6.465 1 95.25 319 PRO A O 1
ATOM 2504 N N . LEU A 1 320 ? -0.066 -22.016 -5.746 1 95.5 320 LEU A N 1
ATOM 2505 C CA . LEU A 1 320 ? 0.524 -20.984 -6.586 1 95.5 320 LEU A CA 1
ATOM 2506 C C . LEU A 1 320 ? 0.508 -21.391 -8.055 1 95.5 320 LEU A C 1
ATOM 2508 O O . LEU A 1 320 ? 0.739 -20.562 -8.938 1 95.5 320 LEU A O 1
ATOM 2512 N N . ILE A 1 321 ? 0.16 -22.641 -8.328 1 96.88 321 ILE A N 1
ATOM 2513 C CA . ILE A 1 321 ? 0.252 -23.125 -9.695 1 96.88 321 ILE A CA 1
ATOM 2514 C C . ILE A 1 321 ? -1.046 -22.812 -10.445 1 96.88 321 ILE A C 1
ATOM 2516 O O . ILE A 1 321 ? -1.106 -22.938 -11.672 1 96.88 321 ILE A O 1
ATOM 2520 N N . MET A 1 322 ? -2.061 -22.391 -9.773 1 95.44 322 MET A N 1
ATOM 2521 C CA . MET A 1 322 ? -3.406 -22.312 -10.336 1 95.44 322 MET A CA 1
ATOM 2522 C C . MET A 1 322 ? -3.465 -21.297 -11.477 1 95.44 322 MET A C 1
ATOM 2524 O O . MET A 1 322 ? -4.094 -21.562 -12.508 1 95.44 322 MET A O 1
ATOM 2528 N N . ASP A 1 323 ? -2.877 -20.172 -11.281 1 94 323 ASP A N 1
ATOM 2529 C CA . ASP A 1 323 ? -2.912 -19.156 -12.336 1 94 323 ASP A CA 1
ATOM 2530 C C . ASP A 1 323 ? -2.258 -19.672 -13.617 1 94 323 ASP A C 1
ATOM 2532 O O . ASP A 1 323 ? -2.738 -19.406 -14.719 1 94 323 ASP A O 1
ATOM 2536 N N . GLY A 1 324 ? -1.138 -20.375 -13.445 1 95 324 GLY A N 1
ATOM 2537 C CA . GLY A 1 324 ? -0.457 -20.938 -14.602 1 95 324 GLY A CA 1
ATOM 2538 C C . GLY A 1 324 ? -1.298 -21.938 -15.352 1 95 324 GLY A C 1
ATOM 2539 O O . GLY A 1 324 ? -1.374 -21.891 -16.578 1 95 324 GLY A O 1
ATOM 2540 N N . ILE A 1 325 ? -1.916 -22.75 -14.609 1 96.19 325 ILE A N 1
ATOM 2541 C CA . ILE A 1 325 ? -2.773 -23.766 -15.211 1 96.19 325 ILE A CA 1
ATOM 2542 C C . ILE A 1 325 ? -3.971 -23.094 -15.883 1 96.19 325 ILE A C 1
ATOM 2544 O O . ILE A 1 325 ? -4.324 -23.438 -17.016 1 96.19 325 ILE A O 1
ATOM 2548 N N . TYR A 1 326 ? -4.52 -22.172 -15.281 1 94.75 326 TYR A N 1
ATOM 2549 C CA . TYR A 1 326 ? -5.684 -21.469 -15.82 1 94.75 326 TYR A CA 1
ATOM 2550 C C . TYR A 1 326 ? -5.324 -20.719 -17.094 1 94.75 326 TYR A C 1
ATOM 2552 O O . TYR A 1 326 ? -6.074 -20.75 -18.078 1 94.75 326 TYR A O 1
ATOM 2560 N N . SER A 1 327 ? -4.27 -20 -17.031 1 92.75 327 SER A N 1
ATOM 2561 C CA . SER A 1 327 ? -3.812 -19.281 -18.219 1 92.75 327 SER A CA 1
ATOM 2562 C C . SER A 1 327 ? -3.607 -20.234 -19.406 1 92.75 327 SER A C 1
ATOM 2564 O O . SER A 1 327 ? -3.93 -19.891 -20.547 1 92.75 327 SER A O 1
ATOM 2566 N N . GLY A 1 328 ? -3.096 -21.359 -19.125 1 92.69 328 GLY A N 1
ATOM 2567 C CA . GLY A 1 328 ? -2.979 -22.391 -20.141 1 92.69 328 GLY A CA 1
ATOM 2568 C C . GLY A 1 328 ? -4.32 -22.859 -20.672 1 92.69 328 GLY A C 1
ATOM 2569 O O . GLY A 1 328 ? -4.488 -23.031 -21.875 1 92.69 328 GLY A O 1
ATOM 2570 N N . ALA A 1 329 ? -5.203 -22.984 -19.797 1 94.75 329 ALA A N 1
ATOM 2571 C CA . ALA A 1 329 ? -6.547 -23.406 -20.188 1 94.75 329 ALA A CA 1
ATOM 2572 C C . ALA A 1 329 ? -7.184 -22.391 -21.125 1 94.75 329 ALA A C 1
ATOM 2574 O O . ALA A 1 329 ? -7.832 -22.781 -22.109 1 94.75 329 ALA A O 1
ATOM 2575 N N . LEU A 1 330 ? -7.043 -21.156 -20.812 1 92.38 330 LEU A N 1
ATOM 2576 C CA . LEU A 1 330 ? -7.59 -20.109 -21.672 1 92.38 330 LEU A CA 1
ATOM 2577 C C . LEU A 1 330 ? -6.98 -20.172 -23.062 1 92.38 330 LEU A C 1
ATOM 2579 O O . LEU A 1 330 ? -7.688 -20.016 -24.062 1 92.38 330 LEU A O 1
ATOM 2583 N N . THR A 1 331 ? -5.75 -20.391 -23.094 1 92.06 331 THR A N 1
ATOM 2584 C CA . THR A 1 331 ? -5.055 -20.5 -24.375 1 92.06 331 THR A CA 1
ATOM 2585 C C . THR A 1 331 ? -5.531 -21.719 -25.156 1 92.06 331 THR A C 1
ATOM 2587 O O . THR A 1 331 ? -5.777 -21.641 -26.359 1 92.06 331 THR A O 1
ATOM 2590 N N . LEU A 1 332 ? -5.66 -22.828 -24.484 1 94.75 332 LEU A N 1
ATOM 2591 C CA . LEU A 1 332 ? -6.137 -24.047 -25.109 1 94.75 332 LEU A CA 1
ATOM 2592 C C . LEU A 1 332 ? -7.559 -23.875 -25.625 1 94.75 332 LEU A C 1
ATOM 2594 O O . LEU A 1 332 ? -7.891 -24.359 -26.719 1 94.75 332 LEU A O 1
ATOM 2598 N N . ALA A 1 333 ? -8.352 -23.219 -24.859 1 93.25 333 ALA A N 1
ATOM 2599 C CA . ALA A 1 333 ? -9.727 -22.953 -25.281 1 93.25 333 ALA A CA 1
ATOM 2600 C C . ALA A 1 333 ? -9.742 -22.094 -26.547 1 93.25 333 ALA A C 1
ATOM 2602 O O . ALA A 1 333 ? -10.531 -22.359 -27.469 1 93.25 333 ALA A O 1
ATOM 2603 N N . TRP A 1 334 ? -8.961 -21.109 -26.531 1 90.38 334 TRP A N 1
ATOM 2604 C CA . TRP A 1 334 ? -8.852 -20.25 -27.703 1 90.38 334 TRP A CA 1
ATOM 2605 C C . TRP A 1 334 ? -8.391 -21.047 -28.922 1 90.38 334 TRP A C 1
ATOM 2607 O O . TRP A 1 334 ? -8.984 -20.938 -30 1 90.38 334 TRP A O 1
ATOM 2617 N N . LEU A 1 335 ? -7.391 -21.828 -28.766 1 88.94 335 LEU A N 1
ATOM 2618 C CA . LEU A 1 335 ? -6.844 -22.609 -29.875 1 88.94 335 LEU A CA 1
ATOM 2619 C C . LEU A 1 335 ? -7.867 -23.625 -30.375 1 88.94 335 LEU A C 1
ATOM 2621 O O . LEU A 1 335 ? -7.93 -23.906 -31.578 1 88.94 335 LEU A O 1
ATOM 2625 N N . THR A 1 336 ? -8.602 -24.141 -29.484 1 91.81 336 THR A N 1
ATOM 2626 C CA . THR A 1 336 ? -9.648 -25.094 -29.844 1 91.81 336 THR A CA 1
ATOM 2627 C C . THR A 1 336 ? -10.727 -24.406 -30.688 1 91.81 336 THR A C 1
ATOM 2629 O O . THR A 1 336 ? -11.203 -24.969 -31.672 1 91.81 336 THR A O 1
ATOM 2632 N N . ARG A 1 337 ? -11.07 -23.219 -30.312 1 89.56 337 ARG A N 1
ATOM 2633 C CA . ARG A 1 337 ? -12.102 -22.484 -31.031 1 89.56 337 ARG A CA 1
ATOM 2634 C C . ARG A 1 337 ? -11.617 -22.031 -32.406 1 89.56 337 ARG A C 1
ATOM 2636 O O . ARG A 1 337 ? -12.375 -22.062 -33.375 1 89.56 337 ARG A O 1
ATOM 2643 N N . GLU A 1 338 ? -10.438 -21.656 -32.5 1 85.06 338 GLU A N 1
ATOM 2644 C CA . GLU A 1 338 ? -9.891 -21.078 -33.719 1 85.06 338 GLU A CA 1
ATOM 2645 C C . GLU A 1 338 ? -9.547 -22.172 -34.719 1 85.06 338 GLU A C 1
ATOM 2647 O O . GLU A 1 338 ? -9.773 -22.016 -35.938 1 85.06 338 GLU A O 1
ATOM 2652 N N . ASN A 1 339 ? -8.961 -23.203 -34.25 1 82.44 339 ASN A N 1
ATOM 2653 C CA . ASN A 1 339 ? -8.383 -24.156 -35.188 1 82.44 339 ASN A CA 1
ATOM 2654 C C . ASN A 1 339 ? -9.07 -25.516 -35.094 1 82.44 339 ASN A C 1
ATOM 2656 O O . ASN A 1 339 ? -8.812 -26.391 -35.938 1 82.44 339 ASN A O 1
ATOM 2660 N N . GLY A 1 340 ? -9.93 -25.688 -34.188 1 81.38 340 GLY A N 1
ATOM 2661 C CA . GLY A 1 340 ? -10.57 -26.984 -34 1 81.38 340 GLY A CA 1
ATOM 2662 C C . GLY A 1 340 ? -9.586 -28.109 -33.75 1 81.38 340 GLY A C 1
ATOM 2663 O O . GLY A 1 340 ? -9.82 -29.25 -34.188 1 81.38 340 GLY A O 1
ATOM 2664 N N . ASP A 1 341 ? -8.531 -27.797 -33.188 1 84.81 341 ASP A N 1
ATOM 2665 C CA . ASP A 1 341 ? -7.461 -28.75 -32.969 1 84.81 341 ASP A CA 1
ATOM 2666 C C . ASP A 1 341 ? -7.848 -29.75 -31.875 1 84.81 341 ASP A C 1
ATOM 2668 O O . ASP A 1 341 ? -8.117 -29.359 -30.734 1 84.81 341 ASP A O 1
ATOM 2672 N N . GLU A 1 342 ? -7.805 -31.078 -32.156 1 88.06 342 GLU A N 1
ATOM 2673 C CA . GLU A 1 342 ? -8.219 -32.125 -31.25 1 88.06 342 GLU A CA 1
ATOM 2674 C C . GLU A 1 342 ? -7.262 -32.25 -30.062 1 88.06 342 GLU A C 1
ATOM 2676 O O . GLU A 1 342 ? -7.68 -32.562 -28.953 1 88.06 342 GLU A O 1
ATOM 2681 N N . ILE A 1 343 ? -6.035 -32.062 -30.344 1 89 343 ILE A N 1
ATOM 2682 C CA . ILE A 1 343 ? -5.031 -32.156 -29.281 1 89 343 ILE A CA 1
ATOM 2683 C C . ILE A 1 343 ? -5.312 -31.078 -28.234 1 89 343 ILE A C 1
ATOM 2685 O O . ILE A 1 343 ? -5.258 -31.344 -27.031 1 89 343 ILE A O 1
ATOM 2689 N N . CYS A 1 344 ? -5.66 -29.891 -28.656 1 91.38 344 CYS A N 1
ATOM 2690 C CA . CYS A 1 344 ? -5.957 -28.797 -27.75 1 91.38 344 CYS A CA 1
ATOM 2691 C C . CYS A 1 344 ? -7.238 -29.062 -26.969 1 91.38 344 CYS A C 1
ATOM 2693 O O . CYS A 1 344 ? -7.336 -28.719 -25.797 1 91.38 344 CYS A O 1
ATOM 2695 N N . GLN A 1 345 ? -8.133 -29.672 -27.609 1 93.75 345 GLN A N 1
ATOM 2696 C CA . GLN A 1 345 ? -9.383 -30 -26.938 1 93.75 345 GLN A CA 1
ATOM 2697 C C . GLN A 1 345 ? -9.156 -31.031 -25.828 1 93.75 345 GLN A C 1
ATOM 2699 O O . GLN A 1 345 ? -9.688 -30.906 -24.734 1 93.75 345 GLN A O 1
ATOM 2704 N N . ALA A 1 346 ? -8.414 -32.062 -26.188 1 94.88 346 ALA A N 1
ATOM 2705 C CA . ALA A 1 346 ? -8.094 -33.094 -25.203 1 94.88 346 ALA A CA 1
ATOM 2706 C C . ALA A 1 346 ? -7.281 -32.5 -24.047 1 94.88 346 ALA A C 1
ATOM 2708 O O . ALA A 1 346 ? -7.48 -32.875 -22.891 1 94.88 346 ALA A O 1
ATOM 2709 N N . GLY A 1 347 ? -6.344 -31.688 -24.406 1 95.5 347 GLY A N 1
ATOM 2710 C CA . GLY A 1 347 ? -5.559 -31 -23.391 1 95.5 347 GLY A CA 1
ATOM 2711 C C . GLY A 1 347 ? -6.402 -30.156 -22.453 1 95.5 347 GLY A C 1
ATOM 2712 O O . GLY A 1 347 ? -6.18 -30.156 -21.234 1 95.5 347 GLY A O 1
ATOM 2713 N N . LEU A 1 348 ? -7.34 -29.422 -23 1 95.44 348 LEU A N 1
ATOM 2714 C CA . LEU A 1 348 ? -8.25 -28.594 -22.203 1 95.44 348 LEU A CA 1
ATOM 2715 C C . LEU A 1 348 ? -9.031 -29.469 -21.219 1 95.44 348 LEU A C 1
ATOM 2717 O O . LEU A 1 348 ? -9.242 -29.062 -20.062 1 95.44 348 LEU A O 1
ATOM 2721 N N . GLU A 1 349 ? -9.422 -30.609 -21.656 1 94.94 349 GLU A N 1
ATOM 2722 C CA . GLU A 1 349 ? -10.148 -31.516 -20.766 1 94.94 349 GLU A CA 1
ATOM 2723 C C . GLU A 1 349 ? -9.258 -32.031 -19.641 1 94.94 349 GLU A C 1
ATOM 2725 O O . GLU A 1 349 ? -9.711 -32.188 -18.5 1 94.94 349 GLU A O 1
ATOM 2730 N N . SER A 1 350 ? -8 -32.281 -19.953 1 95.5 350 SER A N 1
ATOM 2731 C CA . SER A 1 350 ? -7.043 -32.719 -18.938 1 95.5 350 SER A CA 1
ATOM 2732 C C . SER A 1 350 ? -6.855 -31.609 -17.891 1 95.5 350 SER A C 1
ATOM 2734 O O . SER A 1 350 ? -6.754 -31.906 -16.688 1 95.5 350 SER A O 1
ATOM 2736 N N . VAL A 1 351 ? -6.785 -30.422 -18.328 1 96.56 351 VAL A N 1
ATOM 2737 C CA . VAL A 1 351 ? -6.617 -29.281 -17.438 1 96.56 351 VAL A CA 1
ATOM 2738 C C . VAL A 1 351 ? -7.844 -29.141 -16.547 1 96.56 351 VAL A C 1
ATOM 2740 O O . VAL A 1 351 ? -7.719 -28.922 -15.344 1 96.56 351 VAL A O 1
ATOM 2743 N N . ARG A 1 352 ? -9 -29.266 -17.094 1 95.31 352 ARG A N 1
ATOM 2744 C CA . ARG A 1 352 ? -10.242 -29.172 -16.328 1 95.31 352 ARG A CA 1
ATOM 2745 C C . ARG A 1 352 ? -10.305 -30.25 -15.258 1 95.31 352 ARG A C 1
ATOM 2747 O O . ARG A 1 352 ? -10.695 -29.984 -14.117 1 95.31 352 ARG A O 1
ATOM 2754 N N . GLN A 1 353 ? -9.891 -31.391 -15.648 1 94.81 353 GLN A N 1
ATOM 2755 C CA . GLN A 1 353 ? -9.883 -32.5 -14.695 1 94.81 353 GLN A CA 1
ATOM 2756 C C . GLN A 1 353 ? -8.914 -32.25 -13.555 1 94.81 353 GLN A C 1
ATOM 2758 O O . GLN A 1 353 ? -9.219 -32.531 -12.391 1 94.81 353 GLN A O 1
ATOM 2763 N N . CYS A 1 354 ? -7.797 -31.781 -13.914 1 96.62 354 CYS A N 1
ATOM 2764 C CA . CYS A 1 354 ? -6.789 -31.453 -12.906 1 96.62 354 CYS A CA 1
ATOM 2765 C C . CYS A 1 354 ? -7.312 -30.406 -11.938 1 96.62 354 CYS A C 1
ATOM 2767 O O . CYS A 1 354 ? -7.184 -30.547 -10.719 1 96.62 354 CYS A O 1
ATOM 2769 N N . LEU A 1 355 ? -7.914 -29.328 -12.445 1 96.44 355 LEU A N 1
ATOM 2770 C CA . LEU A 1 355 ? -8.453 -28.25 -11.609 1 96.44 355 LEU A CA 1
ATOM 2771 C C . LEU A 1 355 ? -9.562 -28.781 -10.703 1 96.44 355 LEU A C 1
ATOM 2773 O O . LEU A 1 355 ? -9.641 -28.406 -9.531 1 96.44 355 LEU A O 1
ATOM 2777 N N . ARG A 1 356 ? -10.344 -29.656 -11.219 1 95.12 356 ARG A N 1
ATOM 2778 C CA . ARG A 1 356 ? -11.406 -30.25 -10.422 1 95.12 356 ARG A CA 1
ATOM 2779 C C . ARG A 1 356 ? -10.836 -31.062 -9.266 1 95.12 356 ARG A C 1
ATOM 2781 O O . ARG A 1 356 ? -11.336 -30.984 -8.141 1 95.12 356 ARG A O 1
ATOM 2788 N N . LYS A 1 357 ? -9.859 -31.781 -9.594 1 95.69 357 LYS A N 1
ATOM 2789 C CA . LYS A 1 357 ? -9.203 -32.562 -8.555 1 95.69 357 LYS A CA 1
ATOM 2790 C C . LYS A 1 357 ? -8.586 -31.656 -7.488 1 95.69 357 LYS A C 1
ATOM 2792 O O . LYS A 1 357 ? -8.773 -31.891 -6.289 1 95.69 357 LYS A O 1
ATOM 2797 N N . LEU A 1 358 ? -7.922 -30.672 -7.922 1 96.38 358 LEU A N 1
ATOM 2798 C CA . LEU A 1 358 ? -7.238 -29.75 -7.012 1 96.38 358 LEU A CA 1
ATOM 2799 C C . LEU A 1 358 ? -8.242 -28.953 -6.195 1 96.38 358 LEU A C 1
ATOM 2801 O O . LEU A 1 358 ? -7.91 -28.438 -5.125 1 96.38 358 LEU A O 1
ATOM 2805 N N . SER A 1 359 ? -9.484 -28.797 -6.645 1 94.06 359 SER A N 1
ATOM 2806 C CA . SER A 1 359 ? -10.523 -28.016 -5.984 1 94.06 359 SER A CA 1
ATOM 2807 C C . SER A 1 359 ? -10.906 -28.625 -4.637 1 94.06 359 SER A C 1
ATOM 2809 O O . SER A 1 359 ? -11.469 -27.938 -3.783 1 94.06 359 SER A O 1
ATOM 2811 N N . SER A 1 360 ? -10.547 -29.875 -4.504 1 92.5 360 SER A N 1
ATOM 2812 C CA . SER A 1 360 ? -10.836 -30.516 -3.229 1 92.5 360 SER A CA 1
ATOM 2813 C C . SER A 1 360 ? -9.922 -30 -2.121 1 92.5 360 SER A C 1
ATOM 2815 O O . SER A 1 360 ? -10.281 -30.047 -0.943 1 92.5 360 SER A O 1
ATOM 2817 N N . ARG A 1 361 ? -8.828 -29.5 -2.514 1 95.12 361 ARG A N 1
ATOM 2818 C CA . ARG A 1 361 ? -7.863 -29 -1.542 1 95.12 361 ARG A CA 1
ATOM 2819 C C . ARG A 1 361 ? -7.852 -27.469 -1.515 1 95.12 361 ARG A C 1
ATOM 2821 O O . ARG A 1 361 ? -7.703 -26.875 -0.451 1 95.12 361 ARG A O 1
ATOM 2828 N N . TRP A 1 362 ? -7.906 -26.906 -2.689 1 95.88 362 TRP A N 1
ATOM 2829 C CA . TRP A 1 362 ? -7.801 -25.453 -2.844 1 95.88 362 TRP A CA 1
ATOM 2830 C C . TRP A 1 362 ? -9.039 -24.891 -3.527 1 95.88 362 TRP A C 1
ATOM 2832 O O . TRP A 1 362 ? -9.336 -25.234 -4.676 1 95.88 362 TRP A O 1
ATOM 2842 N N . ARG A 1 363 ? -9.68 -23.953 -2.959 1 95.56 363 ARG A N 1
ATOM 2843 C CA . ARG A 1 363 ? -10.938 -23.438 -3.48 1 95.56 363 ARG A CA 1
ATOM 2844 C C . ARG A 1 363 ? -10.703 -22.516 -4.676 1 95.56 363 ARG A C 1
ATOM 2846 O O . ARG A 1 363 ? -11.602 -22.297 -5.484 1 95.56 363 ARG A O 1
ATOM 2853 N N . ASN A 1 364 ? -9.508 -21.922 -4.746 1 95.25 364 ASN A N 1
ATOM 2854 C CA . ASN A 1 364 ? -9.25 -21.094 -5.922 1 95.25 364 ASN A CA 1
ATOM 2855 C C . ASN A 1 364 ? -9.258 -21.922 -7.199 1 95.25 364 ASN A C 1
ATOM 2857 O O . ASN A 1 364 ? -9.594 -21.422 -8.273 1 95.25 364 ASN A O 1
ATOM 2861 N N . ALA A 1 365 ? -8.945 -23.219 -7.121 1 96.38 365 ALA A N 1
ATOM 2862 C CA . ALA A 1 365 ? -9.078 -24.109 -8.273 1 96.38 365 ALA A CA 1
ATOM 2863 C C . ALA A 1 365 ? -10.539 -24.266 -8.68 1 96.38 365 ALA A C 1
ATOM 2865 O O . ALA A 1 365 ? -10.859 -24.328 -9.867 1 96.38 365 ALA A O 1
ATOM 2866 N N . ALA A 1 366 ? -11.344 -24.312 -7.715 1 94.19 366 ALA A N 1
ATOM 2867 C CA . ALA A 1 366 ? -12.773 -24.422 -7.98 1 94.19 366 ALA A CA 1
ATOM 2868 C C . ALA A 1 366 ? -13.289 -23.172 -8.695 1 94.19 366 ALA A C 1
ATOM 2870 O O . ALA A 1 366 ? -14.109 -23.266 -9.609 1 94.19 366 ALA A O 1
ATOM 2871 N N . GLU A 1 367 ? -12.828 -22.031 -8.312 1 93.31 367 GLU A N 1
ATOM 2872 C CA . GLU A 1 367 ? -13.234 -20.781 -8.945 1 93.31 367 GLU A CA 1
ATOM 2873 C C . GLU A 1 367 ? -12.797 -20.734 -10.406 1 93.31 367 GLU A C 1
ATOM 2875 O O . GLU A 1 367 ? -13.562 -20.328 -11.281 1 93.31 367 GLU A O 1
ATOM 2880 N N . TYR A 1 368 ? -11.578 -21.172 -10.609 1 93.19 368 TYR A N 1
ATOM 2881 C CA . TYR A 1 368 ? -11.07 -21.203 -11.977 1 93.19 368 TYR A CA 1
ATOM 2882 C C . TYR A 1 368 ? -11.875 -22.172 -12.836 1 93.19 368 TYR A C 1
ATOM 2884 O O . TYR A 1 368 ? -12.172 -21.875 -14 1 93.19 368 TYR A O 1
ATOM 2892 N N . THR A 1 369 ? -12.234 -23.25 -12.258 1 93.12 369 THR A N 1
ATOM 2893 C CA . THR A 1 369 ? -13.039 -24.234 -12.977 1 93.12 369 THR A CA 1
ATOM 2894 C C . THR A 1 369 ? -14.406 -23.656 -13.336 1 93.12 369 THR A C 1
ATOM 2896 O O . THR A 1 369 ? -14.914 -23.891 -14.43 1 93.12 369 THR A O 1
ATOM 2899 N N . GLY A 1 370 ? -14.938 -22.891 -12.453 1 90.81 370 GLY A N 1
ATOM 2900 C CA . GLY A 1 370 ? -16.234 -22.281 -12.672 1 90.81 370 GLY A CA 1
ATOM 2901 C C . GLY A 1 370 ? -16.234 -21.266 -13.805 1 90.81 370 GLY A C 1
ATOM 2902 O O . GLY A 1 370 ? -17.219 -21.156 -14.547 1 90.81 370 GLY A O 1
ATOM 2903 N N . ILE A 1 371 ? -15.156 -20.562 -13.938 1 87.12 371 ILE A N 1
ATOM 2904 C CA . ILE A 1 371 ? -15.055 -19.516 -14.961 1 87.12 371 ILE A CA 1
ATOM 2905 C C . ILE A 1 371 ? -14.812 -20.172 -16.328 1 87.12 371 ILE A C 1
ATOM 2907 O O . ILE A 1 371 ? -15.25 -19.641 -17.344 1 87.12 371 ILE A O 1
ATOM 2911 N N . LEU A 1 372 ? -14.102 -21.297 -16.312 1 86.62 372 LEU A N 1
ATOM 2912 C CA . LEU A 1 372 ? -13.805 -21.984 -17.562 1 86.62 372 LEU A CA 1
ATOM 2913 C C . LEU A 1 372 ? -15.055 -22.672 -18.109 1 86.62 372 LEU A C 1
ATOM 2915 O O . LEU A 1 372 ? -15.219 -22.766 -19.328 1 86.62 372 LEU A O 1
ATOM 2919 N N . MET B 1 1 ? -13.227 17.312 6.031 1 76.62 1 MET B N 1
ATOM 2920 C CA . MET B 1 1 ? -12.906 16.766 4.715 1 76.62 1 MET B CA 1
ATOM 2921 C C . MET B 1 1 ? -14.172 16.469 3.928 1 76.62 1 MET B C 1
ATOM 2923 O O . MET B 1 1 ? -14.906 15.531 4.258 1 76.62 1 MET B O 1
ATOM 2927 N N . PRO B 1 2 ? -14.422 17.219 2.938 1 85.19 2 PRO B N 1
ATOM 2928 C CA . PRO B 1 2 ? -15.672 17.094 2.195 1 85.19 2 PRO B CA 1
ATOM 2929 C C . PRO B 1 2 ? -15.617 16.016 1.119 1 85.19 2 PRO B C 1
ATOM 2931 O O . PRO B 1 2 ? -15.711 16.312 -0.073 1 85.19 2 PRO B O 1
ATOM 2934 N N . ILE B 1 3 ? -15.625 14.75 1.543 1 89.12 3 ILE B N 1
ATOM 2935 C CA . ILE B 1 3 ? -15.461 13.656 0.594 1 89.12 3 ILE B CA 1
ATOM 2936 C C . ILE B 1 3 ? -16.797 12.93 0.411 1 89.12 3 ILE B C 1
ATOM 2938 O O . ILE B 1 3 ? -16.938 12.086 -0.472 1 89.12 3 ILE B O 1
ATOM 2942 N N . VAL B 1 4 ? -17.797 13.328 1.237 1 88.25 4 VAL B N 1
ATOM 2943 C CA . VAL B 1 4 ? -19.109 12.688 1.131 1 88.25 4 VAL B CA 1
ATOM 2944 C C . VAL B 1 4 ? -20.125 13.688 0.598 1 88.25 4 VAL B C 1
ATOM 2946 O O . VAL B 1 4 ? -20.203 14.828 1.07 1 88.25 4 VAL B O 1
ATOM 2949 N N . SER B 1 5 ? -20.859 13.25 -0.318 1 83.06 5 SER B N 1
ATOM 2950 C CA . SER B 1 5 ? -21.922 14.094 -0.861 1 83.06 5 SER B CA 1
ATOM 2951 C C . SER B 1 5 ? -23.047 14.281 0.139 1 83.06 5 SER B C 1
ATOM 2953 O O . SER B 1 5 ? -23.562 13.297 0.688 1 83.06 5 SER B O 1
ATOM 2955 N N . ARG B 1 6 ? -23.484 15.453 0.219 1 82.62 6 ARG B N 1
ATOM 2956 C CA . ARG B 1 6 ? -24.531 15.758 1.175 1 82.62 6 ARG B CA 1
ATOM 2957 C C . ARG B 1 6 ? -25.875 15.203 0.7 1 82.62 6 ARG B C 1
ATOM 2959 O O . ARG B 1 6 ? -26.656 14.695 1.5 1 82.62 6 ARG B O 1
ATOM 2966 N N . SER B 1 7 ? -26.078 15.352 -0.56 1 78.5 7 SER B N 1
ATOM 2967 C CA . SER B 1 7 ? -27.359 14.883 -1.097 1 78.5 7 SER B CA 1
ATOM 2968 C C . SER B 1 7 ? -27.484 13.375 -0.954 1 78.5 7 SER B C 1
ATOM 2970 O O . SER B 1 7 ? -28.531 12.875 -0.509 1 78.5 7 SER B O 1
ATOM 2972 N N . LYS B 1 8 ? -26.469 12.734 -1.298 1 78.75 8 LYS B N 1
ATOM 2973 C CA . LYS B 1 8 ? -26.5 11.273 -1.179 1 78.75 8 LYS B CA 1
ATOM 2974 C C . LYS B 1 8 ? -26.609 10.844 0.281 1 78.75 8 LYS B C 1
ATOM 2976 O O . LYS B 1 8 ? -27.328 9.891 0.596 1 78.75 8 LYS B O 1
ATOM 2981 N N . PHE B 1 9 ? -26 11.664 1.034 1 81.69 9 PHE B N 1
ATOM 2982 C CA . PHE B 1 9 ? -26.031 11.375 2.463 1 81.69 9 PHE B CA 1
ATOM 2983 C C . PHE B 1 9 ? -27.422 11.602 3.033 1 81.69 9 PHE B C 1
ATOM 2985 O O . PHE B 1 9 ? -27.906 10.797 3.832 1 81.69 9 PHE B O 1
ATOM 2992 N N . THR B 1 10 ? -28.031 12.594 2.564 1 80.81 10 THR B N 1
ATOM 2993 C CA . THR B 1 10 ? -29.375 12.914 3.045 1 80.81 10 THR B CA 1
ATOM 2994 C C . THR B 1 10 ? -30.375 11.852 2.607 1 80.81 10 THR B C 1
ATOM 2996 O O . THR B 1 10 ? -31.266 11.484 3.369 1 80.81 10 THR B O 1
ATOM 2999 N N . ILE B 1 11 ? -30.156 11.367 1.472 1 78.75 11 ILE B N 1
ATOM 3000 C CA . ILE B 1 11 ? -31.031 10.305 0.982 1 78.75 11 ILE B CA 1
ATOM 3001 C C . ILE B 1 11 ? -30.844 9.047 1.838 1 78.75 11 ILE B C 1
ATOM 3003 O O . ILE B 1 11 ? -31.812 8.398 2.211 1 78.75 11 ILE B O 1
ATOM 3007 N N . ASN B 1 12 ? -29.641 8.828 2.17 1 78.75 12 ASN B N 1
ATOM 3008 C CA . ASN B 1 12 ? -29.328 7.645 2.967 1 78.75 12 ASN B CA 1
ATOM 3009 C C . ASN B 1 12 ? -29.859 7.773 4.391 1 78.75 12 ASN B C 1
ATOM 3011 O O . ASN B 1 12 ? -30.234 6.777 5.012 1 78.75 12 ASN B O 1
ATOM 3015 N N . LEU B 1 13 ? -29.922 9.016 4.844 1 78.81 13 LEU B N 1
ATOM 3016 C CA . LEU B 1 13 ? -30.422 9.258 6.191 1 78.81 13 LEU B CA 1
ATOM 3017 C C . LEU B 1 13 ? -31.922 9.031 6.27 1 78.81 13 LEU B C 1
ATOM 3019 O O . LEU B 1 13 ? -32.438 8.719 7.34 1 78.81 13 LEU B O 1
ATOM 3023 N N . THR B 1 14 ? -32.531 9.18 5.121 1 79.94 14 THR B N 1
ATOM 3024 C CA . THR B 1 14 ? -34 9.031 5.105 1 79.94 14 THR B CA 1
ATOM 3025 C C . THR B 1 14 ? -34.375 7.598 4.766 1 79.94 14 THR B C 1
ATOM 3027 O O . THR B 1 14 ? -35.562 7.238 4.836 1 79.94 14 THR B O 1
ATOM 3030 N N . THR B 1 15 ? -33.375 6.883 4.449 1 76.19 15 THR B N 1
ATOM 3031 C CA . THR B 1 15 ? -33.625 5.477 4.164 1 76.19 15 THR B CA 1
ATOM 3032 C C . THR B 1 15 ? -33.875 4.695 5.453 1 76.19 15 THR B C 1
ATOM 3034 O O . THR B 1 15 ? -33.125 4.863 6.43 1 76.19 15 THR B O 1
ATOM 3037 N N . PRO B 1 16 ? -34.938 3.957 5.43 1 76.75 16 PRO B N 1
ATOM 3038 C CA . PRO B 1 16 ? -35.219 3.164 6.629 1 76.75 16 PRO B CA 1
ATOM 3039 C C . PRO B 1 16 ? -34 2.318 7.059 1 76.75 16 PRO B C 1
ATOM 3041 O O . PRO B 1 16 ? -33.281 1.803 6.207 1 76.75 16 PRO B O 1
ATOM 3044 N N . SER B 1 17 ? -33.844 2.207 8.273 1 72.31 17 SER B N 1
ATOM 3045 C CA . SER B 1 17 ? -32.656 1.604 8.883 1 72.31 17 SER B CA 1
ATOM 3046 C C . SER B 1 17 ? -32.469 0.175 8.391 1 72.31 17 SER B C 1
ATOM 3048 O O . SER B 1 17 ? -31.312 -0.28 8.25 1 72.31 17 SER B O 1
ATOM 3050 N N . TRP B 1 18 ? -33.531 -0.413 8.219 1 71.69 18 TRP B N 1
ATOM 3051 C CA . TRP B 1 18 ? -33.438 -1.818 7.836 1 71.69 18 TRP B CA 1
ATOM 3052 C C . TRP B 1 18 ? -32.906 -1.961 6.414 1 71.69 18 TRP B C 1
ATOM 3054 O O . TRP B 1 18 ? -32.5 -3.051 6 1 71.69 18 TRP B O 1
ATOM 3064 N N . GLU B 1 19 ? -32.938 -0.869 5.758 1 74.94 19 GLU B N 1
ATOM 3065 C CA . GLU B 1 19 ? -32.469 -0.899 4.375 1 74.94 19 GLU B CA 1
ATOM 3066 C C . GLU B 1 19 ? -31 -0.464 4.281 1 74.94 19 GLU B C 1
ATOM 3068 O O . GLU B 1 19 ? -30.359 -0.624 3.236 1 74.94 19 GLU B O 1
ATOM 3073 N N . VAL B 1 20 ? -30.578 -0.085 5.523 1 76.56 20 VAL B N 1
ATOM 3074 C CA . VAL B 1 20 ? -29.219 0.436 5.504 1 76.56 20 VAL B CA 1
ATOM 3075 C C . VAL B 1 20 ? -28.219 -0.722 5.461 1 76.56 20 VAL B C 1
ATOM 3077 O O . VAL B 1 20 ? -28.266 -1.614 6.312 1 76.56 20 VAL B O 1
ATOM 3080 N N . GLY B 1 21 ? -27.438 -0.779 4.543 1 85 21 GLY B N 1
ATOM 3081 C CA . GLY B 1 21 ? -26.391 -1.79 4.418 1 85 21 GLY B CA 1
ATOM 3082 C C . GLY B 1 21 ? -25.25 -1.589 5.391 1 85 21 GLY B C 1
ATOM 3083 O O . GLY B 1 21 ? -25.141 -0.532 6.016 1 85 21 GLY B O 1
ATOM 3084 N N . PRO B 1 22 ? -24.484 -2.592 5.629 1 89.88 22 PRO B N 1
ATOM 3085 C CA . PRO B 1 22 ? -23.375 -2.516 6.578 1 89.88 22 PRO B CA 1
ATOM 3086 C C . PRO B 1 22 ? -22.375 -1.419 6.219 1 89.88 22 PRO B C 1
ATOM 3088 O O . PRO B 1 22 ? -21.781 -0.805 7.109 1 89.88 22 PRO B O 1
ATOM 3091 N N . GLU B 1 23 ? -22.266 -1.13 5 1 92.56 23 GLU B N 1
ATOM 3092 C CA . GLU B 1 23 ? -21.297 -0.124 4.578 1 92.56 23 GLU B CA 1
ATOM 3093 C C . GLU B 1 23 ? -21.734 1.275 5.004 1 92.56 23 GLU B C 1
ATOM 3095 O O . GLU B 1 23 ? -20.906 2.08 5.445 1 92.56 23 GLU B O 1
ATOM 3100 N N . LEU B 1 24 ? -23 1.545 4.863 1 92.06 24 LEU B N 1
ATOM 3101 C CA . LEU B 1 24 ? -23.516 2.84 5.301 1 92.06 24 LEU B CA 1
ATOM 3102 C C . LEU B 1 24 ? -23.453 2.961 6.82 1 92.06 24 LEU B C 1
ATOM 3104 O O . LEU B 1 24 ? -23.109 4.016 7.352 1 92.06 24 LEU B O 1
ATOM 3108 N N . ALA B 1 25 ? -23.844 1.907 7.465 1 92.81 25 ALA B N 1
ATOM 3109 C CA . ALA B 1 25 ? -23.734 1.894 8.922 1 92.81 25 ALA B CA 1
ATOM 3110 C C . ALA B 1 25 ? -22.312 2.16 9.367 1 92.81 25 ALA B C 1
ATOM 3112 O O . ALA B 1 25 ? -22.078 2.916 10.32 1 92.81 25 ALA B O 1
ATOM 3113 N N . LEU B 1 26 ? -21.344 1.539 8.719 1 96 26 LEU B N 1
ATOM 3114 C CA . LEU B 1 26 ? -19.938 1.755 9.023 1 96 26 LEU B CA 1
ATOM 3115 C C . LEU B 1 26 ? -19.562 3.223 8.844 1 96 26 LEU B C 1
ATOM 3117 O O . LEU B 1 26 ? -18.875 3.799 9.695 1 96 26 LEU B O 1
ATOM 3121 N N . LEU B 1 27 ? -19.984 3.826 7.766 1 95.06 27 LEU B N 1
A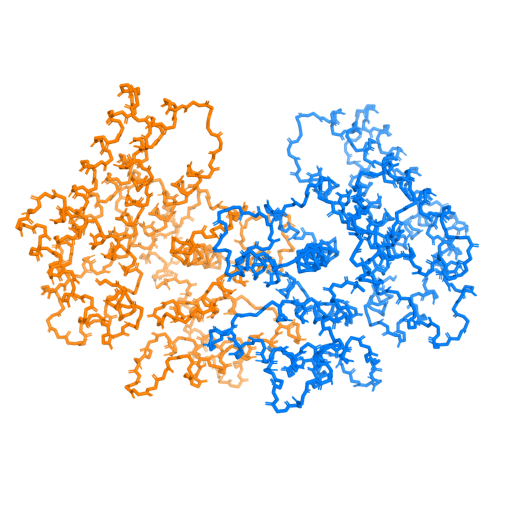TOM 3122 C CA . LEU B 1 27 ? -19.688 5.23 7.512 1 95.06 27 LEU B CA 1
ATOM 3123 C C . LEU B 1 27 ? -20.219 6.113 8.633 1 95.06 27 LEU B C 1
ATOM 3125 O O . LEU B 1 27 ? -19.531 7 9.125 1 95.06 27 LEU B O 1
ATOM 3129 N N . PHE B 1 28 ? -21.453 5.809 9.055 1 93.12 28 PHE B N 1
ATOM 3130 C CA . PHE B 1 28 ? -22.047 6.578 10.141 1 93.12 28 PHE B CA 1
ATOM 3131 C C . PHE B 1 28 ? -21.25 6.391 11.43 1 93.12 28 PHE B C 1
ATOM 3133 O O . PHE B 1 28 ? -21.016 7.352 12.164 1 93.12 28 PHE B O 1
ATOM 3140 N N . LEU B 1 29 ? -20.891 5.199 11.664 1 95.56 29 LEU B N 1
ATOM 3141 C CA . LEU B 1 29 ? -20.094 4.895 12.844 1 95.56 29 LEU B CA 1
ATOM 3142 C C . LEU B 1 29 ? -18.781 5.676 12.828 1 95.56 29 LEU B C 1
ATOM 3144 O O . LEU B 1 29 ? -18.375 6.211 13.859 1 95.56 29 LEU B O 1
ATOM 3148 N N . CYS B 1 30 ? -18.156 5.766 11.727 1 97.12 30 CYS B N 1
ATOM 3149 C CA . CYS B 1 30 ? -16.875 6.445 11.602 1 97.12 30 CYS B CA 1
ATOM 3150 C C . CYS B 1 30 ? -17.047 7.957 11.711 1 97.12 30 CYS B C 1
ATOM 3152 O O . CYS B 1 30 ? -16.172 8.648 12.234 1 97.12 30 CYS B O 1
ATOM 3154 N N . MET B 1 31 ? -18.188 8.453 11.203 1 94.44 31 MET B N 1
ATOM 3155 C CA . MET B 1 31 ? -18.469 9.875 11.391 1 94.44 31 MET B CA 1
ATOM 3156 C C . MET B 1 31 ? -18.609 10.219 12.867 1 94.44 31 MET B C 1
ATOM 3158 O O . MET B 1 31 ? -18.094 11.234 13.328 1 94.44 31 MET B O 1
ATOM 3162 N N . LYS B 1 32 ? -19.281 9.359 13.547 1 95.44 32 LYS B N 1
ATOM 3163 C CA . LYS B 1 32 ? -19.406 9.547 14.992 1 95.44 32 LYS B CA 1
ATOM 3164 C C . LYS B 1 32 ? -18.031 9.445 15.672 1 95.44 32 LYS B C 1
ATOM 3166 O O . LYS B 1 32 ? -17.734 10.242 16.562 1 95.44 32 LYS B O 1
ATOM 3171 N N . LEU B 1 33 ? -17.234 8.523 15.258 1 96.81 33 LEU B N 1
ATOM 3172 C CA . LEU B 1 33 ? -15.922 8.289 15.844 1 96.81 33 LEU B CA 1
ATOM 3173 C C . LEU B 1 33 ? -15.047 9.539 15.742 1 96.81 33 LEU B C 1
ATOM 3175 O O . LEU B 1 33 ? -14.492 9.992 16.734 1 96.81 33 LEU B O 1
ATOM 3179 N N . ILE B 1 34 ? -14.961 10.156 14.586 1 94.25 34 ILE B N 1
ATOM 3180 C CA . ILE B 1 34 ? -14.031 11.258 14.344 1 94.25 34 ILE B CA 1
ATOM 3181 C C . ILE B 1 34 ? -14.5 12.5 15.094 1 94.25 34 ILE B C 1
ATOM 3183 O O . ILE B 1 34 ? -13.695 13.375 15.422 1 94.25 34 ILE B O 1
ATOM 3187 N N . THR B 1 35 ? -15.797 12.562 15.383 1 92 35 THR B N 1
ATOM 3188 C CA . THR B 1 35 ? -16.312 13.734 16.078 1 92 35 THR B CA 1
ATOM 3189 C C . THR B 1 35 ? -16.312 13.516 17.578 1 92 35 THR B C 1
ATOM 3191 O O . THR B 1 35 ? -16.594 14.445 18.344 1 92 35 THR B O 1
ATOM 3194 N N . SER B 1 36 ? -15.938 12.352 17.969 1 91.88 36 SER B N 1
ATOM 3195 C CA . SER B 1 36 ? -15.914 12.055 19.406 1 91.88 36 SER B CA 1
ATOM 3196 C C . SER B 1 36 ? -14.648 12.594 20.062 1 91.88 36 SER B C 1
ATOM 3198 O O . SER B 1 36 ? -13.594 12.672 19.422 1 91.88 36 SER B O 1
ATOM 3200 N N . LYS B 1 37 ? -14.828 12.961 21.297 1 91.06 37 LYS B N 1
ATOM 3201 C CA . LYS B 1 37 ? -13.703 13.484 22.062 1 91.06 37 LYS B CA 1
ATOM 3202 C C . LYS B 1 37 ? -13.062 12.391 22.922 1 91.06 37 LYS B C 1
ATOM 3204 O O . LYS B 1 37 ? -13.742 11.445 23.344 1 91.06 37 LYS B O 1
ATOM 3209 N N . PRO B 1 38 ? -11.758 12.523 23.078 1 90.19 38 PRO B N 1
ATOM 3210 C CA . PRO B 1 38 ? -11.102 11.547 23.969 1 90.19 38 PRO B CA 1
ATOM 3211 C C . PRO B 1 38 ? -11.633 11.594 25.391 1 90.19 38 PRO B C 1
ATOM 3213 O O . PRO B 1 38 ? -12 12.664 25.891 1 90.19 38 PRO B O 1
ATOM 3216 N N . THR B 1 39 ? -11.75 10.445 25.891 1 87.94 39 THR B N 1
ATOM 3217 C CA . THR B 1 39 ? -12.156 10.328 27.281 1 87.94 39 THR B CA 1
ATOM 3218 C C . THR B 1 39 ? -10.945 10.148 28.188 1 87.94 39 THR B C 1
ATOM 3220 O O . THR B 1 39 ? -10.078 9.312 27.922 1 87.94 39 THR B O 1
ATOM 3223 N N . ASP B 1 40 ? -10.93 10.938 29.203 1 83.81 40 ASP B N 1
ATOM 3224 C CA . ASP B 1 40 ? -9.797 10.875 30.125 1 83.81 40 ASP B CA 1
ATOM 3225 C C . ASP B 1 40 ? -9.633 9.469 30.688 1 83.81 40 ASP B C 1
ATOM 3227 O O . ASP B 1 40 ? -10.617 8.82 31.062 1 83.81 40 ASP B O 1
ATOM 3231 N N . GLY B 1 41 ? -8.484 8.945 30.719 1 81.62 41 GLY B N 1
ATOM 3232 C CA . GLY B 1 41 ? -8.172 7.645 31.297 1 81.62 41 GLY B CA 1
ATOM 3233 C C . GLY B 1 41 ? -8.289 6.504 30.297 1 81.62 41 GLY B C 1
ATOM 3234 O O . GLY B 1 41 ? -7.875 5.379 30.594 1 81.62 41 GLY B O 1
ATOM 3235 N N . TYR B 1 42 ? -8.906 6.875 29.25 1 86.75 42 TYR B N 1
ATOM 3236 C CA . TYR B 1 42 ? -9.062 5.824 28.25 1 86.75 42 TYR B CA 1
ATOM 3237 C C . TYR B 1 42 ? -8.211 6.121 27.016 1 86.75 42 TYR B C 1
ATOM 3239 O O . TYR B 1 42 ? -8.188 7.25 26.516 1 86.75 42 TYR B O 1
ATOM 3247 N N . GLU B 1 43 ? -7.523 5.074 26.609 1 92.12 43 GLU B N 1
ATOM 3248 C CA . GLU B 1 43 ? -6.734 5.23 25.391 1 92.12 43 GLU B CA 1
ATOM 3249 C C . GLU B 1 43 ? -7.629 5.242 24.156 1 92.12 43 GLU B C 1
ATOM 3251 O O . GLU B 1 43 ? -8.555 4.434 24.047 1 92.12 43 GLU B O 1
ATOM 3256 N N . CYS B 1 44 ? -7.391 6.094 23.297 1 94.38 44 CYS B N 1
ATOM 3257 C CA . CYS B 1 44 ? -8.18 6.242 22.078 1 94.38 44 CYS B CA 1
ATOM 3258 C C . CYS B 1 44 ? -8.125 4.977 21.234 1 94.38 44 CYS B C 1
ATOM 3260 O O . CYS B 1 44 ? -9.086 4.645 20.531 1 94.38 44 CYS B O 1
ATOM 3262 N N . ALA B 1 45 ? -7.023 4.242 21.375 1 95 45 ALA B N 1
ATOM 3263 C CA . ALA B 1 45 ? -6.852 3.008 20.625 1 95 45 ALA B CA 1
ATOM 3264 C C . ALA B 1 45 ? -7.801 1.922 21.109 1 95 45 ALA B C 1
ATOM 3266 O O . ALA B 1 45 ? -8.016 0.916 20.438 1 95 45 ALA B O 1
ATOM 3267 N N . GLN B 1 46 ? -8.344 2.123 22.328 1 92.88 46 GLN B N 1
ATOM 3268 C CA . GLN B 1 46 ? -9.234 1.129 22.906 1 92.88 46 GLN B CA 1
ATOM 3269 C C . GLN B 1 46 ? -10.695 1.559 22.797 1 92.88 46 GLN B C 1
ATOM 3271 O O . GLN B 1 46 ? -11.578 0.914 23.359 1 92.88 46 GLN B O 1
ATOM 3276 N N . ASN B 1 47 ? -10.898 2.648 22.094 1 94.81 47 ASN B N 1
ATOM 3277 C CA . ASN B 1 47 ? -12.273 3.09 21.875 1 94.81 47 ASN B CA 1
ATOM 3278 C C . ASN B 1 47 ? -13.109 2 21.203 1 94.81 47 ASN B C 1
ATOM 3280 O O . ASN B 1 47 ? -12.711 1.463 20.156 1 94.81 47 ASN B O 1
ATOM 3284 N N . TYR B 1 48 ? -14.258 1.741 21.734 1 93.56 48 TYR B N 1
ATOM 3285 C CA . TYR B 1 48 ? -15.062 0.617 21.266 1 93.56 48 TYR B CA 1
ATOM 3286 C C . TYR B 1 48 ? -15.586 0.869 19.859 1 93.56 48 TYR B C 1
ATOM 3288 O O . TYR B 1 48 ? -15.719 -0.063 19.062 1 93.56 48 TYR B O 1
ATOM 3296 N N . ILE B 1 49 ? -15.938 2.072 19.547 1 96.19 49 ILE B N 1
ATOM 3297 C CA . ILE B 1 49 ? -16.422 2.395 18.203 1 96.19 49 ILE B CA 1
ATOM 3298 C C . ILE B 1 49 ? -15.297 2.195 17.188 1 96.19 49 ILE B C 1
ATOM 3300 O O . ILE B 1 49 ? -15.523 1.658 16.109 1 96.19 49 ILE B O 1
ATOM 3304 N N . TYR B 1 50 ? -14.086 2.572 17.641 1 97.06 50 TYR B N 1
ATOM 3305 C CA . TYR B 1 50 ? -12.914 2.42 16.781 1 97.06 50 TYR B CA 1
ATOM 3306 C C . TYR B 1 50 ? -12.648 0.951 16.484 1 97.06 50 TYR B C 1
ATOM 3308 O O . TYR B 1 50 ? -12.531 0.565 15.312 1 97.06 50 TYR B O 1
ATOM 3316 N N . LEU B 1 51 ? -12.672 0.147 17.438 1 95.5 51 LEU B N 1
ATOM 3317 C CA . LEU B 1 51 ? -12.398 -1.276 17.281 1 95.5 51 LEU B CA 1
ATOM 3318 C C . LEU B 1 51 ? -13.5 -1.954 16.469 1 95.5 51 LEU B C 1
ATOM 3320 O O . LEU B 1 51 ? -13.227 -2.816 15.633 1 95.5 51 LEU B O 1
ATOM 3324 N N . ALA B 1 52 ? -14.695 -1.526 16.719 1 96.12 52 ALA B N 1
ATOM 3325 C CA . ALA B 1 52 ? -15.82 -2.078 15.969 1 96.12 52 ALA B CA 1
ATOM 3326 C C . ALA B 1 52 ? -15.711 -1.724 14.484 1 96.12 52 ALA B C 1
ATOM 3328 O O . ALA B 1 52 ? -15.977 -2.561 13.625 1 96.12 52 ALA B O 1
ATOM 3329 N N . ALA B 1 53 ? -15.383 -0.506 14.195 1 97.31 53 ALA B N 1
ATOM 3330 C CA . ALA B 1 53 ? -15.234 -0.066 12.812 1 97.31 53 ALA B CA 1
ATOM 3331 C C . ALA B 1 53 ? -14.156 -0.866 12.094 1 97.31 53 ALA B C 1
ATOM 3333 O O . ALA B 1 53 ? -14.359 -1.33 10.969 1 97.31 53 ALA B O 1
ATOM 3334 N N . LYS B 1 54 ? -13.016 -1.064 12.742 1 96.69 54 LYS B N 1
ATOM 3335 C CA . LYS B 1 54 ? -11.914 -1.83 12.156 1 96.69 54 LYS B CA 1
ATOM 3336 C C . LYS B 1 54 ? -12.336 -3.275 11.898 1 96.69 54 LYS B C 1
ATOM 3338 O O . LYS B 1 54 ? -12 -3.844 10.859 1 96.69 54 LYS B O 1
ATOM 3343 N N . ARG B 1 55 ? -13.047 -3.834 12.812 1 94.25 55 ARG B N 1
ATOM 3344 C CA . ARG B 1 55 ? -13.531 -5.203 12.656 1 94.25 55 ARG B CA 1
ATOM 3345 C C . ARG B 1 55 ? -14.508 -5.301 11.492 1 94.25 55 ARG B C 1
ATOM 3347 O O . ARG B 1 55 ? -14.5 -6.285 10.75 1 94.25 55 ARG B O 1
ATOM 3354 N N . CYS B 1 56 ? -15.344 -4.332 11.398 1 96.12 56 CYS B N 1
ATOM 3355 C CA . CYS B 1 56 ? -16.312 -4.32 10.305 1 96.12 56 CYS B CA 1
ATOM 3356 C C . CYS B 1 56 ? -15.617 -4.332 8.953 1 96.12 56 CYS B C 1
ATOM 3358 O O . CYS B 1 56 ? -16.047 -5.039 8.039 1 96.12 56 CYS B O 1
ATOM 3360 N N . ILE B 1 57 ? -14.547 -3.615 8.805 1 95.81 57 ILE B N 1
ATOM 3361 C CA . ILE B 1 57 ? -13.797 -3.559 7.551 1 95.81 57 ILE B CA 1
ATOM 3362 C C . ILE B 1 57 ? -13.266 -4.945 7.211 1 95.81 57 ILE B C 1
ATOM 3364 O O . ILE B 1 57 ? -13.375 -5.395 6.066 1 95.81 57 ILE B O 1
ATOM 3368 N N . ILE B 1 58 ? -12.75 -5.629 8.148 1 92.69 58 ILE B N 1
ATOM 3369 C CA . ILE B 1 58 ? -12.188 -6.961 7.945 1 92.69 58 ILE B CA 1
ATOM 3370 C C . ILE B 1 58 ? -13.289 -7.922 7.504 1 92.69 58 ILE B C 1
ATOM 3372 O O . ILE B 1 58 ? -13.094 -8.727 6.59 1 92.69 58 ILE B O 1
ATOM 3376 N N . LEU B 1 59 ? -14.391 -7.785 8.164 1 93.06 59 LEU B N 1
ATOM 3377 C CA . LEU B 1 59 ? -15.508 -8.672 7.836 1 93.06 59 LEU B CA 1
ATOM 3378 C C . LEU B 1 59 ? -16 -8.414 6.414 1 93.06 59 LEU B C 1
ATOM 3380 O O . LEU B 1 59 ? -16.328 -9.359 5.688 1 93.06 59 LEU B O 1
ATOM 3384 N N . MET B 1 60 ? -16.062 -7.195 6.07 1 94.5 60 MET B N 1
ATOM 3385 C CA . MET B 1 60 ? -16.484 -6.863 4.711 1 94.5 60 MET B CA 1
ATOM 3386 C C . MET B 1 60 ? -15.516 -7.434 3.686 1 94.5 60 MET B C 1
ATOM 3388 O O . MET B 1 60 ? -15.938 -8.031 2.691 1 94.5 60 MET B O 1
ATOM 3392 N N . GLU B 1 61 ? -14.219 -7.312 3.912 1 92.69 61 GLU B N 1
ATOM 3393 C CA . GLU B 1 61 ? -13.203 -7.836 3.006 1 92.69 61 GLU B CA 1
ATOM 3394 C C . GLU B 1 61 ? -13.312 -9.352 2.869 1 92.69 61 GLU B C 1
ATOM 3396 O O . GLU B 1 61 ? -13.258 -9.891 1.759 1 92.69 61 GLU B O 1
ATOM 3401 N N . SER B 1 62 ? -13.484 -9.969 4.031 1 92.12 62 SER B N 1
ATOM 3402 C CA . SER B 1 62 ? -13.508 -11.43 4.047 1 92.12 62 SER B CA 1
ATOM 3403 C C . SER B 1 62 ? -14.742 -11.977 3.342 1 92.12 62 SER B C 1
ATOM 3405 O O . SER B 1 62 ? -14.711 -13.062 2.762 1 92.12 62 SER B O 1
ATOM 3407 N N . ASN B 1 63 ? -15.789 -11.109 3.336 1 92.69 63 ASN B N 1
ATOM 3408 C CA . ASN B 1 63 ? -17.031 -11.555 2.723 1 92.69 63 ASN B CA 1
ATOM 3409 C C . ASN B 1 63 ? -17.156 -11.062 1.283 1 92.69 63 ASN B C 1
ATOM 3411 O O . ASN B 1 63 ? -18.203 -11.25 0.648 1 92.69 63 ASN B O 1
ATOM 3415 N N . GLY B 1 64 ? -16.203 -10.453 0.845 1 92.25 64 GLY B N 1
ATOM 3416 C CA . GLY B 1 64 ? -16.156 -10.039 -0.55 1 92.25 64 GLY B CA 1
ATOM 3417 C C . GLY B 1 64 ? -17 -8.805 -0.836 1 92.25 64 GLY B C 1
ATOM 3418 O O . GLY B 1 64 ? -17.344 -8.539 -1.989 1 92.25 64 GLY B O 1
ATOM 3419 N N . LEU B 1 65 ? -17.359 -8.055 0.258 1 93 65 LEU B N 1
ATOM 3420 C CA . LEU B 1 65 ? -18.141 -6.836 0.078 1 93 65 LEU B CA 1
ATOM 3421 C C . LEU B 1 65 ? -17.234 -5.668 -0.312 1 93 65 LEU B C 1
ATOM 3423 O O . LEU B 1 65 ? -16.375 -5.266 0.461 1 93 65 LEU B O 1
ATOM 3427 N N . ILE B 1 66 ? -17.406 -5.195 -1.52 1 93.19 66 ILE B N 1
ATOM 3428 C CA . ILE B 1 66 ? -16.672 -4.043 -2.025 1 93.19 66 ILE B CA 1
ATOM 3429 C C . ILE B 1 66 ? -17.594 -2.826 -2.092 1 93.19 66 ILE B C 1
ATOM 3431 O O . ILE B 1 66 ? -18.672 -2.885 -2.688 1 93.19 66 ILE B O 1
ATOM 3435 N N . SER B 1 67 ? -17.125 -1.784 -1.404 1 94.19 67 SER B N 1
ATOM 3436 C CA . SER B 1 67 ? -18 -0.62 -1.333 1 94.19 67 SER B CA 1
ATOM 3437 C C . SER B 1 67 ? -17.188 0.677 -1.333 1 94.19 67 SER B C 1
ATOM 3439 O O . SER B 1 67 ? -16.172 0.782 -0.65 1 94.19 67 SER B O 1
ATOM 3441 N N . PHE B 1 68 ? -17.75 1.598 -2.078 1 94.88 68 PHE B N 1
ATOM 3442 C CA . PHE B 1 68 ? -17.172 2.938 -2.109 1 94.88 68 PHE B CA 1
ATOM 3443 C C . PHE B 1 68 ? -17.281 3.602 -0.743 1 94.88 68 PHE B C 1
ATOM 3445 O O . PHE B 1 68 ? -16.344 4.285 -0.311 1 94.88 68 PHE B O 1
ATOM 3452 N N . LEU B 1 69 ? -18.328 3.354 -0.034 1 94.81 69 LEU B N 1
ATOM 3453 C CA . LEU B 1 69 ? -18.562 3.928 1.286 1 94.81 69 LEU B CA 1
ATOM 3454 C C . LEU B 1 69 ? -17.547 3.402 2.299 1 94.81 69 LEU B C 1
ATOM 3456 O O . LEU B 1 69 ? -17.156 4.121 3.219 1 94.81 69 LEU B O 1
ATOM 3460 N N . ALA B 1 70 ? -17.109 2.193 2.076 1 96.81 70 ALA B N 1
ATOM 3461 C CA . ALA B 1 70 ? -16.109 1.611 2.965 1 96.81 70 ALA B CA 1
ATOM 3462 C C . ALA B 1 70 ? -14.789 2.381 2.889 1 96.81 70 ALA B C 1
ATOM 3464 O O . ALA B 1 70 ? -14.109 2.564 3.902 1 96.81 70 ALA B O 1
ATOM 3465 N N . LEU B 1 71 ? -14.461 2.773 1.693 1 97.31 71 LEU B N 1
ATOM 3466 C CA . LEU B 1 71 ? -13.25 3.572 1.517 1 97.31 71 LEU B CA 1
ATOM 3467 C C . LEU B 1 71 ? -13.367 4.902 2.256 1 97.31 71 LEU B C 1
ATOM 3469 O O . LEU B 1 71 ? -12.445 5.301 2.975 1 97.31 71 LEU B O 1
ATOM 3473 N N . GLN B 1 72 ? -14.484 5.551 2.059 1 97.44 72 GLN B N 1
ATOM 3474 C CA . GLN B 1 72 ? -14.703 6.82 2.742 1 97.44 72 GLN B CA 1
ATOM 3475 C C . GLN B 1 72 ? -14.672 6.645 4.258 1 97.44 72 GLN B C 1
ATOM 3477 O O . GLN B 1 72 ? -14.102 7.477 4.973 1 97.44 72 GLN B O 1
ATOM 3482 N N . ALA B 1 73 ? -15.258 5.582 4.688 1 97.81 73 ALA B N 1
ATOM 3483 C CA . ALA B 1 73 ? -15.227 5.285 6.117 1 97.81 73 ALA B CA 1
ATOM 3484 C C . ALA B 1 73 ? -13.797 5.09 6.609 1 97.81 73 ALA B C 1
ATOM 3486 O O . ALA B 1 73 ? -13.422 5.605 7.664 1 97.81 73 ALA B O 1
ATOM 3487 N N . ASN B 1 74 ? -13.008 4.371 5.84 1 98.38 74 ASN B N 1
ATOM 3488 C CA . ASN B 1 74 ? -11.641 4.102 6.273 1 98.38 74 ASN B CA 1
ATOM 3489 C C . ASN B 1 74 ? -10.797 5.371 6.297 1 98.38 74 ASN B C 1
ATOM 3491 O O . ASN B 1 74 ? -9.867 5.492 7.094 1 98.38 74 ASN B O 1
ATOM 3495 N N . ILE B 1 75 ? -11.055 6.289 5.457 1 98.12 75 ILE B N 1
ATOM 3496 C CA . ILE B 1 75 ? -10.383 7.582 5.516 1 98.12 75 ILE B CA 1
ATOM 3497 C C . ILE B 1 75 ? -10.633 8.234 6.875 1 98.12 75 ILE B C 1
ATOM 3499 O O . ILE B 1 75 ? -9.703 8.758 7.496 1 98.12 75 ILE B O 1
ATOM 3503 N N . LEU B 1 76 ? -11.883 8.148 7.297 1 98.06 76 LEU B N 1
ATOM 3504 C CA . LEU B 1 76 ? -12.227 8.734 8.586 1 98.06 76 LEU B CA 1
ATOM 3505 C C . LEU B 1 76 ? -11.547 7.984 9.727 1 98.06 76 LEU B C 1
ATOM 3507 O O . LEU B 1 76 ? -11.094 8.594 10.695 1 98.06 76 LEU B O 1
ATOM 3511 N N . ILE B 1 77 ? -11.453 6.68 9.602 1 98.06 77 ILE B N 1
ATOM 3512 C CA . ILE B 1 77 ? -10.734 5.883 10.594 1 98.06 77 ILE B CA 1
ATOM 3513 C C . ILE B 1 77 ? -9.273 6.324 10.648 1 98.06 77 ILE B C 1
ATOM 3515 O O . ILE B 1 77 ? -8.719 6.523 11.734 1 98.06 77 ILE B O 1
ATOM 3519 N N . THR B 1 78 ? -8.703 6.484 9.523 1 97.75 78 THR B N 1
ATOM 3520 C CA . THR B 1 78 ? -7.297 6.867 9.43 1 97.75 78 THR B CA 1
ATOM 3521 C C . THR B 1 78 ? -7.066 8.242 10.055 1 97.75 78 THR B C 1
ATOM 3523 O O . THR B 1 78 ? -6.082 8.445 10.773 1 97.75 78 THR B O 1
ATOM 3526 N N . LEU B 1 79 ? -7.984 9.117 9.805 1 97.38 79 LEU B N 1
ATOM 3527 C CA . LEU B 1 79 ? -7.875 10.445 10.398 1 97.38 79 LEU B CA 1
ATOM 3528 C C . LEU B 1 79 ? -7.98 10.375 11.922 1 97.38 79 LEU B C 1
ATOM 3530 O O . LEU B 1 79 ? -7.246 11.062 12.625 1 97.38 79 LEU B O 1
ATOM 3534 N N . TYR B 1 80 ? -8.867 9.586 12.383 1 97.5 80 TYR B N 1
ATOM 3535 C CA . TYR B 1 80 ? -8.961 9.375 13.82 1 97.5 80 TYR B CA 1
ATOM 3536 C C . TYR B 1 80 ? -7.652 8.836 14.383 1 97.5 80 TYR B C 1
ATOM 3538 O O . TYR B 1 80 ? -7.164 9.312 15.406 1 97.5 80 TYR B O 1
ATOM 3546 N N . GLU B 1 81 ? -7.098 7.867 13.719 1 97.06 81 GLU B N 1
ATOM 3547 C CA . GLU B 1 81 ? -5.836 7.27 14.148 1 97.06 81 GLU B CA 1
ATOM 3548 C C . GLU B 1 81 ? -4.711 8.305 14.156 1 97.06 81 GLU B C 1
ATOM 3550 O O . GLU B 1 81 ? -3.949 8.391 15.125 1 97.06 81 GLU B O 1
ATOM 3555 N N . TYR B 1 82 ? -4.672 9.078 13.156 1 95.94 82 TYR B N 1
ATOM 3556 C CA . TYR B 1 82 ? -3.662 10.125 13.078 1 95.94 82 TYR B CA 1
ATOM 3557 C C . TYR B 1 82 ? -3.854 11.156 14.188 1 95.94 82 TYR B C 1
ATOM 3559 O O . TYR B 1 82 ? -2.896 11.523 14.875 1 95.94 82 TYR B O 1
ATOM 3567 N N . SER B 1 83 ? -5.07 11.562 14.328 1 97.06 83 SER B N 1
ATOM 3568 C CA . SER B 1 83 ? -5.391 12.633 15.266 1 97.06 83 SER B CA 1
ATOM 3569 C C . SER B 1 83 ? -5.098 12.211 16.703 1 97.06 83 SER B C 1
ATOM 3571 O O . SER B 1 83 ? -4.824 13.055 17.562 1 97.06 83 SER B O 1
ATOM 3573 N N . HIS B 1 84 ? -5.117 10.961 16.922 1 96.69 84 HIS B N 1
ATOM 3574 C CA . HIS B 1 84 ? -4.922 10.492 18.281 1 96.69 84 HIS B CA 1
ATOM 3575 C C . HIS B 1 84 ? -3.646 9.664 18.406 1 96.69 84 HIS B C 1
ATOM 3577 O O . HIS B 1 84 ? -3.486 8.898 19.359 1 96.69 84 HIS B O 1
ATOM 3583 N N . ALA B 1 85 ? -2.809 9.727 17.422 1 94.38 85 ALA B N 1
ATOM 3584 C CA . ALA B 1 85 ? -1.464 9.156 17.422 1 94.38 85 ALA B CA 1
ATOM 3585 C C . ALA B 1 85 ? -1.512 7.648 17.641 1 94.38 85 ALA B C 1
ATOM 3587 O O . ALA B 1 85 ? -0.76 7.109 18.453 1 94.38 85 ALA B O 1
ATOM 3588 N N . ILE B 1 86 ? -2.391 7.023 16.938 1 95.88 86 ILE B N 1
ATOM 3589 C CA . ILE B 1 86 ? -2.451 5.566 16.984 1 95.88 86 ILE B CA 1
ATOM 3590 C C . ILE B 1 86 ? -1.587 4.973 15.883 1 95.88 86 ILE B C 1
ATOM 3592 O O . ILE B 1 86 ? -2.043 4.82 14.742 1 95.88 86 ILE B O 1
ATOM 3596 N N . TYR B 1 87 ? -0.392 4.613 16.266 1 92.31 87 TYR B N 1
ATOM 3597 C CA . TYR B 1 87 ? 0.552 4.031 15.32 1 92.31 87 TYR B CA 1
ATOM 3598 C C . TYR B 1 87 ? 0.944 2.619 15.734 1 92.31 87 TYR B C 1
ATOM 3600 O O . TYR B 1 87 ? 0.981 2.305 16.922 1 92.31 87 TYR B O 1
ATOM 3608 N N . PRO B 1 88 ? 1.173 1.775 14.742 1 93.19 88 PRO B N 1
ATOM 3609 C CA . PRO B 1 88 ? 1.321 2.039 13.312 1 93.19 88 PRO B CA 1
ATOM 3610 C C . PRO B 1 88 ? -0.006 1.979 12.562 1 93.19 88 PRO B C 1
ATOM 3612 O O . PRO B 1 88 ? -0.023 2.004 11.328 1 93.19 88 PRO B O 1
ATOM 3615 N N . ALA B 1 89 ? -1.126 1.937 13.211 1 96.19 89 ALA B N 1
ATOM 3616 C CA . ALA B 1 89 ? -2.436 1.749 12.586 1 96.19 89 ALA B CA 1
ATOM 3617 C C . ALA B 1 89 ? -2.709 2.83 11.547 1 96.19 89 ALA B C 1
ATOM 3619 O O . ALA B 1 89 ? -3.217 2.539 10.461 1 96.19 89 ALA B O 1
ATOM 3620 N N . ALA B 1 90 ? -2.406 4.066 11.867 1 95.44 90 ALA B N 1
ATOM 3621 C CA . ALA B 1 90 ? -2.633 5.16 10.922 1 95.44 90 ALA B CA 1
ATOM 3622 C C . ALA B 1 90 ? -1.89 4.922 9.609 1 95.44 90 ALA B C 1
ATOM 3624 O O . ALA B 1 90 ? -2.459 5.082 8.531 1 95.44 90 ALA B O 1
ATOM 3625 N N . TRP B 1 91 ? -0.674 4.465 9.734 1 93.06 91 TRP B N 1
ATOM 3626 C CA . TRP B 1 91 ? 0.165 4.18 8.578 1 93.06 91 TRP B CA 1
ATOM 3627 C C . TRP B 1 91 ? -0.42 3.039 7.75 1 93.06 91 TRP B C 1
ATOM 3629 O O . TRP B 1 91 ? -0.511 3.135 6.527 1 93.06 91 TRP B O 1
ATOM 3639 N N . MET B 1 92 ? -0.823 2.057 8.422 1 94.62 92 MET B N 1
ATOM 3640 C CA . MET B 1 92 ? -1.351 0.875 7.75 1 94.62 92 MET B CA 1
ATOM 3641 C C . MET B 1 92 ? -2.701 1.173 7.105 1 94.62 92 MET B C 1
ATOM 3643 O O . MET B 1 92 ? -2.957 0.765 5.973 1 94.62 92 MET B O 1
ATOM 3647 N N . SER B 1 93 ? -3.541 1.896 7.805 1 96.38 93 SER B N 1
ATOM 3648 C CA . SER B 1 93 ? -4.863 2.232 7.293 1 96.38 93 SER B CA 1
ATOM 3649 C C . SER B 1 93 ? -4.77 3.139 6.07 1 96.38 93 SER B C 1
ATOM 3651 O O . SER B 1 93 ? -5.582 3.031 5.145 1 96.38 93 SER B O 1
ATOM 3653 N N . SER B 1 94 ? -3.859 4.074 6.137 1 94.31 94 SER B N 1
ATOM 3654 C CA . SER B 1 94 ? -3.693 4.93 4.969 1 94.31 94 SER B CA 1
ATOM 3655 C C . SER B 1 94 ? -3.275 4.121 3.746 1 94.31 94 SER B C 1
ATOM 3657 O O . SER B 1 94 ? -3.77 4.359 2.641 1 94.31 94 SER B O 1
ATOM 3659 N N . GLY B 1 95 ? -2.371 3.184 3.945 1 91.62 95 GLY B N 1
ATOM 3660 C CA . GLY B 1 95 ? -1.993 2.303 2.852 1 91.62 95 GLY B CA 1
ATOM 3661 C C . GLY B 1 95 ? -3.148 1.473 2.326 1 91.62 95 GLY B C 1
ATOM 3662 O O . GLY B 1 95 ? -3.254 1.237 1.121 1 91.62 95 GLY B O 1
ATOM 3663 N N . TRP B 1 96 ? -3.928 1 3.264 1 94.81 96 TRP B N 1
ATOM 3664 C CA . TRP B 1 96 ? -5.133 0.269 2.893 1 94.81 96 TRP B CA 1
ATOM 3665 C C . TRP B 1 96 ? -6 1.092 1.944 1 94.81 96 TRP B C 1
ATOM 3667 O O . TRP B 1 96 ? -6.484 0.579 0.934 1 94.81 96 TRP B O 1
ATOM 3677 N N . SER B 1 97 ? -6.156 2.348 2.203 1 95.19 97 SER B N 1
ATOM 3678 C CA . SER B 1 97 ? -6.992 3.223 1.39 1 95.19 97 SER B CA 1
ATOM 3679 C C . SER B 1 97 ? -6.43 3.377 -0.018 1 95.19 97 SER B C 1
ATOM 3681 O O . SER B 1 97 ? -7.18 3.416 -0.994 1 95.19 97 SER B O 1
ATOM 3683 N N . VAL B 1 98 ? -5.156 3.479 -0.087 1 90.75 98 VAL B N 1
ATOM 3684 C CA . VAL B 1 98 ? -4.52 3.637 -1.391 1 90.75 98 VAL B CA 1
ATOM 3685 C C . VAL B 1 98 ? -4.785 2.4 -2.248 1 90.75 98 VAL B C 1
ATOM 3687 O O . VAL B 1 98 ? -5.207 2.518 -3.4 1 90.75 98 VAL B O 1
ATOM 3690 N N . ARG B 1 99 ? -4.594 1.289 -1.669 1 90.38 99 ARG B N 1
ATOM 3691 C CA . ARG B 1 99 ? -4.789 0.041 -2.398 1 90.38 99 ARG B CA 1
ATOM 3692 C C . ARG B 1 99 ? -6.258 -0.171 -2.74 1 90.38 99 ARG B C 1
ATOM 3694 O O . ARG B 1 99 ? -6.59 -0.604 -3.846 1 90.38 99 ARG B O 1
ATOM 3701 N N . TYR B 1 100 ? -7.09 0.087 -1.819 1 92.81 100 TYR B N 1
ATOM 3702 C CA . TYR B 1 100 ? -8.523 -0.076 -2.031 1 92.81 100 TYR B CA 1
ATOM 3703 C C . TYR B 1 100 ? -9.031 0.876 -3.107 1 92.81 100 TYR B C 1
ATOM 3705 O O . TYR B 1 100 ? -9.867 0.504 -3.934 1 92.81 100 TYR B O 1
ATOM 3713 N N . GLY B 1 101 ? -8.562 2.139 -3.104 1 91.38 101 GLY B N 1
ATOM 3714 C CA . GLY B 1 101 ? -8.922 3.09 -4.145 1 91.38 101 GLY B CA 1
ATOM 3715 C C . GLY B 1 101 ? -8.5 2.643 -5.531 1 91.38 101 GLY B C 1
ATOM 3716 O O . GLY B 1 101 ? -9.227 2.859 -6.504 1 91.38 101 GLY B O 1
ATOM 3717 N N . ASN B 1 102 ? -7.387 2.041 -5.582 1 86.62 102 ASN B N 1
ATOM 3718 C CA . ASN B 1 102 ? -6.934 1.481 -6.852 1 86.62 102 ASN B CA 1
ATOM 3719 C C . ASN B 1 102 ? -7.859 0.369 -7.336 1 86.62 102 ASN B C 1
ATOM 3721 O O . ASN B 1 102 ? -8.195 0.308 -8.516 1 86.62 102 ASN B O 1
ATOM 3725 N N . MET B 1 103 ? -8.211 -0.448 -6.402 1 88.62 103 MET B N 1
ATOM 3726 C CA . MET B 1 103 ? -9.109 -1.548 -6.738 1 88.62 103 MET B CA 1
ATOM 3727 C C . MET B 1 103 ? -10.453 -1.022 -7.238 1 88.62 103 MET B C 1
ATOM 3729 O O . MET B 1 103 ? -11.023 -1.567 -8.188 1 88.62 103 MET B O 1
ATOM 3733 N N . LEU B 1 104 ? -10.883 0.06 -6.625 1 90.56 104 LEU B N 1
ATOM 3734 C CA . LEU B 1 104 ? -12.156 0.658 -7.027 1 90.56 104 LEU B CA 1
ATOM 3735 C C . LEU B 1 104 ? -12.016 1.356 -8.375 1 90.56 104 LEU B C 1
ATOM 3737 O O . LEU B 1 104 ? -13.016 1.604 -9.055 1 90.56 104 LEU B O 1
ATOM 3741 N N . GLY B 1 105 ? -10.852 1.77 -8.758 1 85.5 105 GLY B N 1
ATOM 3742 C CA . GLY B 1 105 ? -10.602 2.43 -10.031 1 85.5 105 GLY B CA 1
ATOM 3743 C C . GLY B 1 105 ? -10.805 3.932 -9.977 1 85.5 105 GLY B C 1
ATOM 3744 O O . GLY B 1 105 ? -11.07 4.566 -11 1 85.5 105 GLY B O 1
ATOM 3745 N N . ILE B 1 106 ? -10.695 4.473 -8.789 1 86.94 106 ILE B N 1
ATOM 3746 C CA . ILE B 1 106 ? -11.016 5.895 -8.703 1 86.94 106 ILE B CA 1
ATOM 3747 C C . ILE B 1 106 ? -9.734 6.719 -8.805 1 86.94 106 ILE B C 1
ATOM 3749 O O . ILE B 1 106 ? -9.773 7.949 -8.727 1 86.94 106 ILE B O 1
ATOM 3753 N N . ASN B 1 107 ? -8.641 6.094 -8.969 1 81.88 107 ASN B N 1
ATOM 3754 C CA . ASN B 1 107 ? -7.355 6.77 -9.078 1 81.88 107 ASN B CA 1
ATOM 3755 C C . ASN B 1 107 ? -7.094 7.266 -10.492 1 81.88 107 ASN B C 1
ATOM 3757 O O . ASN B 1 107 ? -6.098 7.941 -10.75 1 81.88 107 ASN B O 1
ATOM 3761 N N . GLY B 1 108 ? -7.922 6.953 -11.359 1 73.38 108 GLY B N 1
ATOM 3762 C CA . GLY B 1 108 ? -7.766 7.379 -12.742 1 73.38 108 GLY B CA 1
ATOM 3763 C C . GLY B 1 108 ? -6.832 6.488 -13.539 1 73.38 108 GLY B C 1
ATOM 3764 O O . GLY B 1 108 ? -6.539 6.77 -14.703 1 73.38 108 GLY B O 1
ATOM 3765 N N . ASP B 1 109 ? -6.324 5.449 -12.906 1 70.88 109 ASP B N 1
ATOM 3766 C CA . ASP B 1 109 ? -5.473 4.496 -13.617 1 70.88 109 ASP B CA 1
ATOM 3767 C C . ASP B 1 109 ? -6.301 3.598 -14.539 1 70.88 109 ASP B C 1
ATOM 3769 O O . ASP B 1 109 ? -7.16 2.848 -14.07 1 70.88 109 ASP B O 1
ATOM 3773 N N . LYS B 1 110 ? -6.016 3.705 -15.711 1 68 110 LYS B N 1
ATOM 3774 C CA . LYS B 1 110 ? -6.766 2.941 -16.703 1 68 110 LYS B CA 1
ATOM 3775 C C . LYS B 1 110 ? -6.539 1.442 -16.531 1 68 110 LYS B C 1
ATOM 3777 O O . LYS B 1 110 ? -7.363 0.63 -16.953 1 68 110 LYS B O 1
ATOM 3782 N N . ALA B 1 111 ? -5.441 1.112 -15.969 1 65.69 111 ALA B N 1
ATOM 3783 C CA . ALA B 1 111 ? -5.098 -0.3 -15.828 1 65.69 111 ALA B CA 1
ATOM 3784 C C . ALA B 1 111 ? -5.73 -0.891 -14.57 1 65.69 111 ALA B C 1
ATOM 3786 O O . ALA B 1 111 ? -5.68 -2.104 -14.352 1 65.69 111 ALA B O 1
ATOM 3787 N N . ALA B 1 112 ? -6.391 0.013 -13.844 1 70.25 112 ALA B N 1
ATOM 3788 C CA . ALA B 1 112 ? -6.992 -0.477 -12.602 1 70.25 112 ALA B CA 1
ATOM 3789 C C . ALA B 1 112 ? -8.25 -1.289 -12.883 1 70.25 112 ALA B C 1
ATOM 3791 O O . ALA B 1 112 ? -8.867 -1.146 -13.945 1 70.25 112 ALA B O 1
ATOM 3792 N N . THR B 1 113 ? -8.57 -2.312 -12.062 1 69.31 113 THR B N 1
ATOM 3793 C CA . THR B 1 113 ? -9.719 -3.203 -12.203 1 69.31 113 THR B CA 1
ATOM 3794 C C . THR B 1 113 ? -11.008 -2.402 -12.359 1 69.31 113 THR B C 1
ATOM 3796 O O . THR B 1 113 ? -11.922 -2.822 -13.078 1 69.31 113 THR B O 1
ATOM 3799 N N . ASP B 1 114 ? -11.125 -1.141 -11.922 1 78.25 114 ASP B N 1
ATOM 3800 C CA . ASP B 1 114 ? -12.266 -0.232 -12 1 78.25 114 ASP B CA 1
ATOM 3801 C C . ASP B 1 114 ? -13.57 -0.95 -11.641 1 78.25 114 ASP B C 1
ATOM 3803 O O . ASP B 1 114 ? -14.484 -1.021 -12.461 1 78.25 114 ASP B O 1
ATOM 3807 N N . LEU B 1 115 ? -13.719 -1.341 -10.43 1 84.94 115 LEU B N 1
ATOM 3808 C CA . LEU B 1 115 ? -14.852 -2.133 -9.961 1 84.94 115 LEU B CA 1
ATOM 3809 C C . LEU B 1 115 ? -16.109 -1.275 -9.852 1 84.94 115 LEU B C 1
ATOM 3811 O O . LEU B 1 115 ? -17.219 -1.801 -9.828 1 84.94 115 LEU B O 1
ATOM 3815 N N . LEU B 1 116 ? -15.891 0.057 -9.758 1 88.38 116 LEU B N 1
ATOM 3816 C CA . LEU B 1 116 ? -17.047 0.935 -9.617 1 88.38 116 LEU B CA 1
ATOM 3817 C C . LEU B 1 116 ? -17.656 1.241 -10.977 1 88.38 116 LEU B C 1
ATOM 3819 O O . LEU B 1 116 ? -18.828 1.614 -11.062 1 88.38 116 LEU B O 1
ATOM 3823 N N . GLY B 1 117 ? -16.875 1.061 -11.977 1 86.31 117 GLY B N 1
ATOM 3824 C CA . GLY B 1 117 ? -17.359 1.401 -13.305 1 86.31 117 GLY B CA 1
ATOM 3825 C C . GLY B 1 117 ? -17.5 2.896 -13.523 1 86.31 117 GLY B C 1
ATOM 3826 O O . GLY B 1 117 ? -16.938 3.695 -12.766 1 86.31 117 GLY B O 1
ATOM 3827 N N . LYS B 1 118 ? -18.281 3.283 -14.484 1 86 118 LYS B N 1
ATOM 3828 C CA . LYS B 1 118 ? -18.453 4.688 -14.844 1 86 118 LYS B CA 1
ATOM 3829 C C . LYS B 1 118 ? -19.375 5.402 -13.859 1 86 118 LYS B C 1
ATOM 3831 O O . LYS B 1 118 ? -20.359 4.832 -13.406 1 86 118 LYS B O 1
ATOM 3836 N N . PRO B 1 119 ? -18.984 6.625 -13.586 1 87.06 119 PRO B N 1
ATOM 3837 C CA . PRO B 1 119 ? -19.875 7.383 -12.695 1 87.06 119 PRO B CA 1
ATOM 3838 C C . PRO B 1 119 ? -21.25 7.625 -13.312 1 87.06 119 PRO B C 1
ATOM 3840 O O . PRO B 1 119 ? -21.375 7.797 -14.523 1 87.06 119 PRO B O 1
ATOM 3843 N N . ASN B 1 120 ? -22.234 7.723 -12.453 1 83.94 120 ASN B N 1
ATOM 3844 C CA . ASN B 1 120 ? -23.609 7.887 -12.906 1 83.94 120 ASN B CA 1
ATOM 3845 C C . ASN B 1 120 ? -23.906 9.328 -13.312 1 83.94 120 ASN B C 1
ATOM 3847 O O . ASN B 1 120 ? -24.734 9.578 -14.18 1 83.94 120 ASN B O 1
ATOM 3851 N N . ASN B 1 121 ? -23.375 10.211 -12.648 1 82.75 121 ASN B N 1
ATOM 3852 C CA . ASN B 1 121 ? -23.531 11.641 -12.875 1 82.75 121 ASN B CA 1
ATOM 3853 C C . ASN B 1 121 ? -22.328 12.43 -12.375 1 82.75 121 ASN B C 1
ATOM 3855 O O . ASN B 1 121 ? -21.344 11.844 -11.922 1 82.75 121 ASN B O 1
ATOM 3859 N N . TRP B 1 122 ? -22.484 13.648 -12.531 1 79.56 122 TRP B N 1
ATOM 3860 C CA . TRP B 1 122 ? -21.359 14.523 -12.18 1 79.56 122 TRP B CA 1
ATOM 3861 C C . TRP B 1 122 ? -21.078 14.461 -10.68 1 79.56 122 TRP B C 1
ATOM 3863 O O . TRP B 1 122 ? -19.922 14.5 -10.266 1 79.56 122 TRP B O 1
ATOM 3873 N N . ALA B 1 123 ? -22.062 14.453 -9.898 1 80.69 123 ALA B N 1
ATOM 3874 C CA . ALA B 1 123 ? -21.891 14.406 -8.445 1 80.69 123 ALA B CA 1
ATOM 3875 C C . 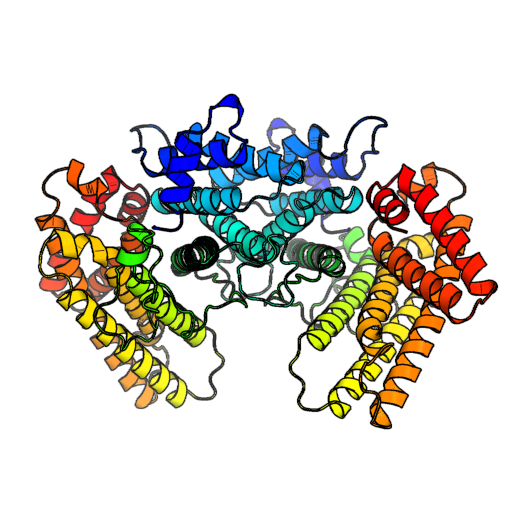ALA B 1 123 ? -21.141 13.148 -8.023 1 80.69 123 ALA B C 1
ATOM 3877 O O . ALA B 1 123 ? -20.297 13.195 -7.121 1 80.69 123 ALA B O 1
ATOM 3878 N N . ASP B 1 124 ? -21.469 12.125 -8.742 1 86.06 124 ASP B N 1
ATOM 3879 C CA . ASP B 1 124 ? -20.781 10.859 -8.469 1 86.06 124 ASP B CA 1
ATOM 3880 C C . ASP B 1 124 ? -19.312 10.938 -8.852 1 86.06 124 ASP B C 1
ATOM 3882 O O . ASP B 1 124 ? -18.453 10.445 -8.109 1 86.06 124 ASP B O 1
ATOM 3886 N N . ASP B 1 125 ? -19.094 11.5 -9.875 1 86.19 125 ASP B N 1
ATOM 3887 C CA . ASP B 1 125 ? -17.719 11.656 -10.336 1 86.19 125 ASP B CA 1
ATOM 3888 C C . ASP B 1 125 ? -16.906 12.547 -9.391 1 86.19 125 ASP B C 1
ATOM 3890 O O . ASP B 1 125 ? -15.773 12.219 -9.039 1 86.19 125 ASP B O 1
ATOM 3894 N N . GLU B 1 126 ? -17.5 13.617 -9.031 1 86.88 126 GLU B N 1
ATOM 3895 C CA . GLU B 1 126 ? -16.844 14.547 -8.117 1 86.88 126 GLU B CA 1
ATOM 3896 C C . GLU B 1 126 ? -16.578 13.891 -6.762 1 86.88 126 GLU B C 1
ATOM 3898 O O . GLU B 1 126 ? -15.516 14.094 -6.168 1 86.88 126 GLU B O 1
ATOM 3903 N N . GLU B 1 127 ? -17.484 13.188 -6.324 1 91 127 GLU B N 1
ATOM 3904 C CA . GLU B 1 127 ? -17.312 12.5 -5.047 1 91 127 GLU B CA 1
ATOM 3905 C C . GLU B 1 127 ? -16.141 11.523 -5.105 1 91 127 GLU B C 1
ATOM 3907 O O . GLU B 1 127 ? -15.375 11.406 -4.152 1 91 127 GLU B O 1
ATOM 3912 N N . ARG B 1 128 ? -16.016 10.82 -6.195 1 91.06 128 ARG B N 1
ATOM 3913 C CA . ARG B 1 128 ? -14.914 9.883 -6.371 1 91.06 128 ARG B CA 1
ATOM 3914 C C . ARG B 1 128 ? -13.578 10.625 -6.387 1 91.06 128 ARG B C 1
ATOM 3916 O O . ARG B 1 128 ? -12.609 10.18 -5.766 1 91.06 128 ARG B O 1
ATOM 3923 N N . ARG B 1 129 ? -13.578 11.719 -7.023 1 88.69 129 ARG B N 1
ATOM 3924 C CA . ARG B 1 129 ? -12.352 12.508 -7.102 1 88.69 129 ARG B CA 1
ATOM 3925 C C . ARG B 1 129 ? -11.953 13.039 -5.727 1 88.69 129 ARG B C 1
ATOM 3927 O O . ARG B 1 129 ? -10.789 12.953 -5.336 1 88.69 129 ARG B O 1
ATOM 3934 N N . ARG B 1 130 ? -12.898 13.547 -5.086 1 91.56 130 ARG B N 1
ATOM 3935 C CA . ARG B 1 130 ? -12.633 14.094 -3.762 1 91.56 130 ARG B CA 1
ATOM 3936 C C . ARG B 1 130 ? -12.188 13.008 -2.793 1 91.56 130 ARG B C 1
ATOM 3938 O O . ARG B 1 130 ? -11.312 13.234 -1.951 1 91.56 130 ARG B O 1
ATOM 3945 N N . THR B 1 131 ? -12.828 11.914 -2.943 1 94.19 131 THR B N 1
ATOM 3946 C CA . THR B 1 131 ? -12.438 10.797 -2.09 1 94.19 131 THR B CA 1
ATOM 3947 C C . THR B 1 131 ? -11 10.367 -2.383 1 94.19 131 THR B C 1
ATOM 3949 O O . THR B 1 131 ? -10.227 10.109 -1.46 1 94.19 131 THR B O 1
ATOM 3952 N N . TRP B 1 132 ? -10.656 10.289 -3.662 1 92.56 132 TRP B N 1
ATOM 3953 C CA . TRP B 1 132 ? -9.289 9.922 -4.008 1 92.56 132 TRP B CA 1
ATOM 3954 C C . TRP B 1 132 ? -8.297 10.938 -3.463 1 92.56 132 TRP B C 1
ATOM 3956 O O . TRP B 1 132 ? -7.25 10.562 -2.922 1 92.56 132 TRP B O 1
ATOM 3966 N N . TRP B 1 133 ? -8.633 12.164 -3.527 1 91.75 133 TRP B N 1
ATOM 3967 C CA . TRP B 1 133 ? -7.789 13.203 -2.934 1 91.75 133 TRP B CA 1
ATOM 3968 C C . TRP B 1 133 ? -7.68 13.016 -1.424 1 91.75 133 TRP B C 1
ATOM 3970 O O . TRP B 1 133 ? -6.613 13.219 -0.842 1 91.75 133 TRP B O 1
ATOM 3980 N N . GLY B 1 134 ? -8.836 12.688 -0.85 1 93.81 134 GLY B N 1
ATOM 3981 C CA . GLY B 1 134 ? -8.789 12.391 0.573 1 93.81 134 GLY B CA 1
ATOM 3982 C C . GLY B 1 134 ? -7.805 11.289 0.922 1 93.81 134 GLY B C 1
ATOM 3983 O O . GLY B 1 134 ? -7.055 11.414 1.894 1 93.81 134 GLY B O 1
ATOM 3984 N N . VAL B 1 135 ? -7.746 10.25 0.102 1 94.56 135 VAL B N 1
ATOM 3985 C CA . VAL B 1 135 ? -6.824 9.133 0.281 1 94.56 135 VAL B CA 1
ATOM 3986 C C . VAL B 1 135 ? -5.383 9.633 0.185 1 94.56 135 VAL B C 1
ATOM 3988 O O . VAL B 1 135 ? -4.562 9.352 1.063 1 94.56 135 VAL B O 1
ATOM 3991 N N . LEU B 1 136 ? -5.109 10.391 -0.789 1 91.44 136 LEU B N 1
ATOM 3992 C CA . LEU B 1 136 ? -3.754 10.859 -1.056 1 91.44 136 LEU B CA 1
ATOM 3993 C C . LEU B 1 136 ? -3.289 11.828 0.026 1 91.44 136 LEU B C 1
ATOM 3995 O O . LEU B 1 136 ? -2.139 11.766 0.469 1 91.44 136 LEU B O 1
ATOM 3999 N N . LEU B 1 137 ? -4.191 12.648 0.415 1 92.56 137 LEU B N 1
ATOM 4000 C CA . LEU B 1 137 ? -3.867 13.656 1.423 1 92.56 137 LEU B CA 1
ATOM 4001 C C . LEU B 1 137 ? -3.496 12.992 2.746 1 92.56 137 LEU B C 1
ATOM 4003 O O . LEU B 1 137 ? -2.469 13.328 3.344 1 92.56 137 LEU B O 1
ATOM 4007 N N . VAL B 1 138 ? -4.301 12.117 3.135 1 93.19 138 VAL B N 1
ATOM 4008 C CA . VAL B 1 138 ? -4.082 11.477 4.426 1 93.19 138 VAL B CA 1
ATOM 4009 C C . VAL B 1 138 ? -2.801 10.648 4.383 1 93.19 138 VAL B C 1
ATOM 4011 O O . VAL B 1 138 ? -2.006 10.672 5.324 1 93.19 138 VAL B O 1
ATOM 4014 N N . ASP B 1 139 ? -2.59 9.969 3.326 1 92 139 ASP B N 1
ATOM 4015 C CA . ASP B 1 139 ? -1.383 9.164 3.195 1 92 139 ASP B CA 1
ATOM 4016 C C . ASP B 1 139 ? -0.131 10.031 3.215 1 92 139 ASP B C 1
ATOM 4018 O O . ASP B 1 139 ? 0.87 9.68 3.844 1 92 139 ASP B O 1
ATOM 4022 N N . ARG B 1 140 ? -0.203 11.109 2.604 1 90.31 140 ARG B N 1
ATOM 4023 C CA . ARG B 1 140 ? 0.937 12.016 2.525 1 90.31 140 ARG B CA 1
ATOM 4024 C C . ARG B 1 140 ? 1.239 12.633 3.887 1 90.31 140 ARG B C 1
ATOM 4026 O O . ARG B 1 140 ? 2.395 12.664 4.316 1 90.31 140 ARG B O 1
ATOM 4033 N N . ILE B 1 141 ? 0.232 13.102 4.496 1 91.69 141 ILE B N 1
ATOM 4034 C CA . ILE B 1 141 ? 0.402 13.773 5.781 1 91.69 141 ILE B CA 1
ATOM 4035 C C . ILE B 1 141 ? 0.987 12.797 6.797 1 91.69 141 ILE B C 1
ATOM 4037 O O . ILE B 1 141 ? 1.899 13.148 7.551 1 91.69 141 ILE B O 1
ATOM 4041 N N . ILE B 1 142 ? 0.552 11.609 6.75 1 91.12 142 ILE B N 1
ATOM 4042 C CA . ILE B 1 142 ? 1.03 10.594 7.684 1 91.12 142 ILE B CA 1
ATOM 4043 C C . ILE B 1 142 ? 2.469 10.211 7.34 1 91.12 142 ILE B C 1
ATOM 4045 O O . ILE B 1 142 ? 3.258 9.875 8.227 1 91.12 142 ILE B O 1
ATOM 4049 N N . SER B 1 143 ? 2.848 10.383 6.113 1 86.44 143 SER B N 1
ATOM 4050 C CA . SER B 1 143 ? 4.164 9.969 5.629 1 86.44 143 SER B CA 1
ATOM 4051 C C . SER B 1 143 ? 5.219 11.023 5.934 1 86.44 143 SER B C 1
ATOM 4053 O O . SER B 1 143 ? 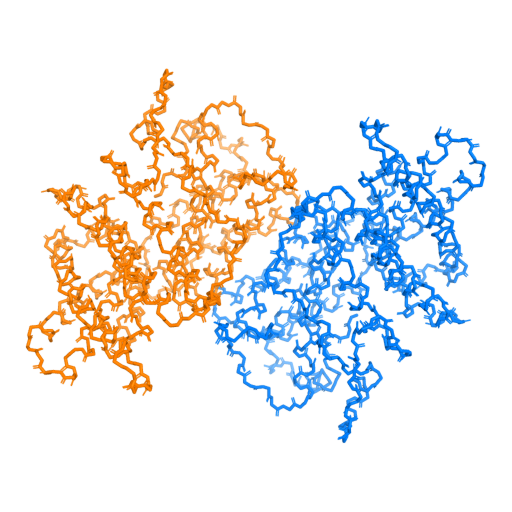6.418 10.742 5.875 1 86.44 143 SER B O 1
ATOM 4055 N N . ILE B 1 144 ? 4.855 12.234 6.172 1 82.69 144 ILE B N 1
ATOM 4056 C CA . ILE B 1 144 ? 5.82 13.289 6.461 1 82.69 144 ILE B CA 1
ATOM 4057 C C . ILE B 1 144 ? 6.648 12.914 7.688 1 82.69 144 ILE B C 1
ATOM 4059 O O . ILE B 1 144 ? 7.867 13.102 7.699 1 82.69 144 ILE B O 1
ATOM 4063 N N . GLY B 1 145 ? 5.996 12.398 8.695 1 62.5 145 GLY B N 1
ATOM 4064 C CA . GLY B 1 145 ? 6.637 12.109 9.969 1 62.5 145 GLY B CA 1
ATOM 4065 C C . GLY B 1 145 ? 7.465 10.844 9.953 1 62.5 145 GLY B C 1
ATOM 4066 O O . GLY B 1 145 ? 8.383 10.68 10.758 1 62.5 145 GLY B O 1
ATOM 4067 N N . ASN B 1 146 ? 6.973 9.875 9.195 1 58.78 146 ASN B N 1
ATOM 4068 C CA . ASN B 1 146 ? 7.594 8.555 9.289 1 58.78 146 ASN B CA 1
ATOM 4069 C C . ASN B 1 146 ? 8.547 8.297 8.125 1 58.78 146 ASN B C 1
ATOM 4071 O O . ASN B 1 146 ? 9.195 7.254 8.07 1 58.78 146 ASN B O 1
ATOM 4075 N N . MET B 1 147 ? 9.531 9.18 7.824 1 53.78 147 MET B N 1
ATOM 4076 C CA . MET B 1 147 ? 10.523 9.164 6.758 1 53.78 147 MET B CA 1
ATOM 4077 C C . MET B 1 147 ? 10.273 8.008 5.797 1 53.78 147 MET B C 1
ATOM 4079 O O . MET B 1 147 ? 11.039 7.809 4.852 1 53.78 147 MET B O 1
ATOM 4083 N N . GLY B 1 148 ? 9.258 7.219 5.91 1 58.66 148 GLY B N 1
ATOM 4084 C CA . GLY B 1 148 ? 9.219 6.066 5.027 1 58.66 148 GLY B CA 1
ATOM 4085 C C . GLY B 1 148 ? 8.125 6.152 3.98 1 58.66 148 GLY B C 1
ATOM 4086 O O . GLY B 1 148 ? 7.32 5.23 3.836 1 58.66 148 GLY B O 1
ATOM 4087 N N . TYR B 1 149 ? 8.172 7.359 3.354 1 59.59 149 TYR B N 1
ATOM 4088 C CA . TYR B 1 149 ? 7.129 7.508 2.346 1 59.59 149 TYR B CA 1
ATOM 4089 C C . TYR B 1 149 ? 7.359 6.555 1.179 1 59.59 149 TYR B C 1
ATOM 4091 O O . TYR B 1 149 ? 8.469 6.48 0.639 1 59.59 149 TYR B O 1
ATOM 4099 N N . ILE B 1 150 ? 6.48 5.688 1.059 1 62.38 150 ILE B N 1
ATOM 4100 C CA . ILE B 1 150 ? 6.469 4.867 -0.148 1 62.38 150 ILE B CA 1
ATOM 4101 C C . ILE B 1 150 ? 5.836 5.652 -1.298 1 62.38 150 ILE B C 1
ATOM 4103 O O . ILE B 1 150 ? 4.664 6.031 -1.23 1 62.38 150 ILE B O 1
ATOM 4107 N N . ILE B 1 151 ? 6.699 6.094 -2.145 1 58.81 151 ILE B N 1
ATOM 4108 C CA . ILE B 1 151 ? 6.195 6.867 -3.273 1 58.81 151 ILE B CA 1
ATOM 4109 C C . ILE B 1 151 ? 5.121 6.066 -4.012 1 58.81 151 ILE B C 1
ATOM 4111 O O . ILE B 1 151 ? 5.352 4.918 -4.395 1 58.81 151 ILE B O 1
ATOM 4115 N N . ASN B 1 152 ? 4.027 6.562 -3.85 1 61.47 152 ASN B N 1
ATOM 4116 C CA . ASN B 1 152 ? 2.9 5.961 -4.555 1 61.47 152 ASN B CA 1
ATOM 4117 C C . ASN B 1 152 ? 2.912 6.316 -6.039 1 61.47 152 ASN B C 1
ATOM 4119 O O . ASN B 1 152 ? 3.131 7.473 -6.402 1 61.47 152 ASN B O 1
ATOM 4123 N N . SER B 1 153 ? 2.953 5.441 -6.82 1 59.03 153 SER B N 1
ATOM 4124 C CA . SER B 1 153 ? 2.986 5.648 -8.266 1 59.03 153 SER B CA 1
ATOM 4125 C C . SER B 1 153 ? 1.745 6.395 -8.742 1 59.03 153 SER B C 1
ATOM 4127 O O . SER B 1 153 ? 1.685 6.832 -9.898 1 59.03 153 SER B O 1
ATOM 4129 N N . GLN B 1 154 ? 0.936 6.707 -7.812 1 67.5 154 GLN B N 1
ATOM 4130 C CA . GLN B 1 154 ? -0.312 7.305 -8.281 1 67.5 154 GLN B CA 1
ATOM 4131 C C . GLN B 1 154 ? -0.442 8.75 -7.805 1 67.5 154 GLN B C 1
ATOM 4133 O O . GLN B 1 154 ? -1.514 9.172 -7.363 1 67.5 154 GLN B O 1
ATOM 4138 N N . GLU B 1 155 ? 0.562 9.445 -8 1 68.88 155 GLU B N 1
ATOM 4139 C CA . GLU B 1 155 ? 0.554 10.844 -7.598 1 68.88 155 GLU B CA 1
ATOM 4140 C C . GLU B 1 155 ? -0.404 11.664 -8.461 1 68.88 155 GLU B C 1
ATOM 4142 O O . GLU B 1 155 ? -0.478 11.461 -9.68 1 68.88 155 GLU B O 1
ATOM 4147 N N . PRO B 1 156 ? -1.241 12.414 -7.766 1 69.94 156 PRO B N 1
ATOM 4148 C CA . PRO B 1 156 ? -2.137 13.266 -8.555 1 69.94 156 PRO B CA 1
ATOM 4149 C C . PRO B 1 156 ? -1.383 14.281 -9.406 1 69.94 156 PRO B C 1
ATOM 4151 O O . PRO B 1 156 ? -0.252 14.648 -9.078 1 69.94 156 PRO B O 1
ATOM 4154 N N . LYS B 1 157 ? -2.086 14.57 -10.523 1 69.62 157 LYS B N 1
ATOM 4155 C CA . LYS B 1 157 ? -1.507 15.578 -11.406 1 69.62 157 LYS B CA 1
ATOM 4156 C C . LYS B 1 157 ? -2.182 16.938 -11.219 1 69.62 157 LYS B C 1
ATOM 4158 O O . LYS B 1 157 ? -3.307 17 -10.719 1 69.62 157 LYS B O 1
ATOM 4163 N N . GLU B 1 158 ? -1.438 17.953 -11.43 1 64.06 158 GLU B N 1
ATOM 4164 C CA . GLU B 1 158 ? -1.932 19.328 -11.297 1 64.06 158 GLU B CA 1
ATOM 4165 C C . GLU B 1 158 ? -3.232 19.516 -12.07 1 64.06 158 GLU B C 1
ATOM 4167 O O . GLU B 1 158 ? -4.086 20.312 -11.672 1 64.06 158 GLU B O 1
ATOM 4172 N N . GLU B 1 159 ? -3.346 18.719 -12.961 1 63.53 159 GLU B N 1
ATOM 4173 C CA . GLU B 1 159 ? -4.504 18.859 -13.836 1 63.53 159 GLU B CA 1
ATOM 4174 C C . GLU B 1 159 ? -5.746 18.219 -13.227 1 63.53 159 GLU B C 1
ATOM 4176 O O . GLU B 1 159 ? -6.852 18.375 -13.742 1 63.53 159 GLU B O 1
ATOM 4181 N N . ASP B 1 160 ? -5.484 17.75 -12.141 1 64.62 160 ASP B N 1
ATOM 4182 C CA . ASP B 1 160 ? -6.652 17.125 -11.523 1 64.62 160 ASP B CA 1
ATOM 4183 C C . ASP B 1 160 ? -7.629 18.172 -10.992 1 64.62 160 ASP B C 1
ATOM 4185 O O . ASP B 1 160 ? -7.293 18.938 -10.094 1 64.62 160 ASP B O 1
ATOM 4189 N N . ILE B 1 161 ? -8.703 18.344 -11.656 1 63.28 161 ILE B N 1
ATOM 4190 C CA . ILE B 1 161 ? -9.68 19.406 -11.469 1 63.28 161 ILE B CA 1
ATOM 4191 C C . ILE B 1 161 ? -10.68 19 -10.383 1 63.28 161 ILE B C 1
ATOM 4193 O O . ILE B 1 161 ? -11.18 17.875 -10.383 1 63.28 161 ILE B O 1
ATOM 4197 N N . LEU B 1 162 ? -10.758 19.859 -9.422 1 75.88 162 LEU B N 1
ATOM 4198 C CA . LEU B 1 162 ? -11.828 19.734 -8.438 1 75.88 162 LEU B CA 1
ATOM 4199 C C . LEU B 1 162 ? -12.852 20.844 -8.594 1 75.88 162 LEU B C 1
ATOM 4201 O O . LEU B 1 162 ? -12.531 21.922 -9.102 1 75.88 162 LEU B O 1
ATOM 4205 N N . PHE B 1 163 ? -14.078 20.562 -8.289 1 71.56 163 PHE B N 1
ATOM 4206 C CA . PHE B 1 163 ? -15.094 21.609 -8.234 1 71.56 163 PHE B CA 1
ATOM 4207 C C . PHE B 1 163 ? -14.977 22.406 -6.945 1 71.56 163 PHE B C 1
ATOM 4209 O O . PHE B 1 163 ? -14.492 21.891 -5.934 1 71.56 163 PHE B O 1
ATOM 4216 N N . ASP B 1 164 ? -15.383 23.594 -7.117 1 75.12 164 ASP B N 1
ATOM 4217 C CA . ASP B 1 164 ? -15.383 24.453 -5.945 1 75.12 164 ASP B CA 1
ATOM 4218 C C . ASP B 1 164 ? -16.203 23.844 -4.805 1 75.12 164 ASP B C 1
ATOM 4220 O O . ASP B 1 164 ? -17.234 23.234 -5.039 1 75.12 164 ASP B O 1
ATOM 4224 N N . ASP B 1 165 ? -15.773 24.109 -3.65 1 77.75 165 ASP B N 1
ATOM 4225 C CA . ASP B 1 165 ? -16.375 23.531 -2.459 1 77.75 165 ASP B CA 1
ATOM 4226 C C . ASP B 1 165 ? -17.828 23.984 -2.297 1 77.75 165 ASP B C 1
ATOM 4228 O O . ASP B 1 165 ? -18.688 23.203 -1.877 1 77.75 165 ASP B O 1
ATOM 4232 N N . SER B 1 166 ? -17.969 25.25 -2.656 1 72.56 166 SER B N 1
ATOM 4233 C CA . SER B 1 166 ? -19.312 25.766 -2.527 1 72.56 166 SER B CA 1
ATOM 4234 C C . SER B 1 166 ? -20.266 25.078 -3.5 1 72.56 166 SER B C 1
ATOM 4236 O O . SER B 1 166 ? -21.406 24.734 -3.141 1 72.56 166 SER B O 1
ATOM 4238 N N . ALA B 1 167 ? -19.781 24.875 -4.664 1 71.94 167 ALA B N 1
ATOM 4239 C CA . ALA B 1 167 ? -20.594 24.172 -5.645 1 71.94 167 ALA B CA 1
ATOM 4240 C C . ALA B 1 167 ? -20.844 22.734 -5.207 1 71.94 167 ALA B C 1
ATOM 4242 O O . ALA B 1 167 ? -21.938 22.203 -5.367 1 71.94 167 ALA B O 1
ATOM 4243 N N . TRP B 1 168 ? -19.906 22.188 -4.617 1 79.06 168 TRP B N 1
ATOM 4244 C CA . TRP B 1 168 ? -20 20.812 -4.125 1 79.06 168 TRP B CA 1
ATOM 4245 C C . TRP B 1 168 ? -21 20.719 -2.979 1 79.06 168 TRP B C 1
ATOM 4247 O O . TRP B 1 168 ? -21.828 19.797 -2.943 1 79.06 168 TRP B O 1
ATOM 4257 N N . GLU B 1 169 ? -21.016 21.656 -2.182 1 75.56 169 GLU B N 1
ATOM 4258 C CA . GLU B 1 169 ? -21.891 21.641 -1.015 1 75.56 169 GLU B CA 1
ATOM 4259 C C . GLU B 1 169 ? -23.328 21.922 -1.405 1 75.56 169 GLU B C 1
ATOM 4261 O O . GLU B 1 169 ? -24.266 21.391 -0.794 1 75.56 169 GLU B O 1
ATOM 4266 N N . SER B 1 170 ? -23.422 22.766 -2.424 1 68.38 170 SER B N 1
ATOM 4267 C CA . SER B 1 170 ? -24.781 23.141 -2.814 1 68.38 170 SER B CA 1
ATOM 4268 C C . SER B 1 170 ? -25.375 22.125 -3.799 1 68.38 170 SER B C 1
ATOM 4270 O O . SER B 1 170 ? -26.578 22.109 -4.027 1 68.38 170 SER B O 1
ATOM 4272 N N . GLU B 1 171 ? -24.469 21.047 -4.191 1 63.16 171 GLU B N 1
ATOM 4273 C CA . GLU B 1 171 ? -24.844 20 -5.133 1 63.16 171 GLU B CA 1
ATOM 4274 C C . GLU B 1 171 ? -25.703 20.562 -6.27 1 63.16 171 GLU B C 1
ATOM 4276 O O . GLU B 1 171 ? -26.562 19.875 -6.805 1 63.16 171 GLU B O 1
ATOM 4281 N N . GLU B 1 172 ? -25.906 21.906 -6.332 1 55.34 172 GLU B N 1
ATOM 4282 C CA . GLU B 1 172 ? -26.688 22.469 -7.426 1 55.34 172 GLU B CA 1
ATOM 4283 C C . GLU B 1 172 ? -26.109 22.062 -8.781 1 55.34 172 GLU B C 1
ATOM 4285 O O . GLU B 1 172 ? -24.891 21.984 -8.945 1 55.34 172 GLU B O 1
ATOM 4290 N N . ILE B 1 173 ? -26.781 21.094 -9.352 1 51.75 173 ILE B N 1
ATOM 4291 C CA . ILE B 1 173 ? -26.5 20.75 -10.742 1 51.75 173 ILE B CA 1
ATOM 4292 C C . ILE B 1 173 ? -25.922 21.969 -11.469 1 51.75 173 ILE B C 1
ATOM 4294 O O . ILE B 1 173 ? -26.594 22.969 -11.641 1 51.75 173 ILE B O 1
ATOM 4298 N N . PHE B 1 174 ? -24.781 22.234 -11.172 1 48 174 PHE B N 1
ATOM 4299 C CA . PHE B 1 174 ? -24.281 23.422 -11.852 1 48 174 PHE B CA 1
ATOM 4300 C C . PHE B 1 174 ? -24.219 23.203 -13.359 1 48 174 PHE B C 1
ATOM 4302 O O . PHE B 1 174 ? -23.859 22.109 -13.82 1 48 174 PHE B O 1
ATOM 4309 N N . ASP B 1 175 ? -24.969 23.797 -14.008 1 51.09 175 ASP B N 1
ATOM 4310 C CA . ASP B 1 175 ? -24.875 23.938 -15.461 1 51.09 175 ASP B CA 1
ATOM 4311 C C . ASP B 1 175 ? -23.422 24 -15.914 1 51.09 175 ASP B C 1
ATOM 4313 O O . ASP B 1 175 ? -23.062 23.469 -16.969 1 51.09 175 ASP B O 1
ATOM 4317 N N . THR B 1 176 ? -22.578 24.797 -15.125 1 52.25 176 THR B N 1
ATOM 4318 C CA . THR B 1 176 ? -21.172 24.922 -15.523 1 52.25 176 THR B CA 1
ATOM 4319 C C . THR B 1 176 ? -20.25 24.703 -14.328 1 52.25 176 THR B C 1
ATOM 4321 O O . THR B 1 176 ? -20.031 25.625 -13.539 1 52.25 176 THR B O 1
ATOM 4324 N N . PRO B 1 177 ? -20 23.5 -13.945 1 54.97 177 PRO B N 1
ATOM 4325 C CA . PRO B 1 177 ? -19.125 23.266 -12.789 1 54.97 177 PRO B CA 1
ATOM 4326 C C . PRO B 1 177 ? -17.797 24.016 -12.898 1 54.97 177 PRO B C 1
ATOM 4328 O O . PRO B 1 177 ? -17.203 24.047 -13.977 1 54.97 177 PRO B O 1
ATOM 4331 N N . GLU B 1 178 ? -17.562 25 -11.953 1 61.34 178 GLU B N 1
ATOM 4332 C CA . GLU B 1 178 ? -16.266 25.688 -11.977 1 61.34 178 GLU B CA 1
ATOM 4333 C C . GLU B 1 178 ? -15.133 24.734 -11.617 1 61.34 178 GLU B C 1
ATOM 4335 O O . GLU B 1 178 ? -15.117 24.156 -10.523 1 61.34 178 GLU B O 1
ATOM 4340 N N . ILE B 1 179 ? -14.367 24.359 -12.5 1 63.56 179 ILE B N 1
ATOM 4341 C CA . ILE B 1 179 ? -13.188 23.5 -12.391 1 63.56 179 ILE B CA 1
ATOM 4342 C C . ILE B 1 179 ? -12.039 24.297 -11.773 1 63.56 179 ILE B C 1
ATOM 4344 O O . ILE B 1 179 ? -11.773 25.438 -12.172 1 63.56 179 ILE B O 1
ATOM 4348 N N . VAL B 1 180 ? -11.617 23.781 -10.672 1 66.38 180 VAL B N 1
ATOM 4349 C CA . VAL B 1 180 ? -10.477 24.438 -10.031 1 66.38 180 VAL B CA 1
ATOM 4350 C C . VAL B 1 180 ? -9.18 23.781 -10.5 1 66.38 180 VAL B C 1
ATOM 4352 O O . VAL B 1 180 ? -9.023 22.562 -10.43 1 66.38 180 VAL B O 1
ATOM 4355 N N . ASP B 1 181 ? -8.422 24.625 -11.047 1 69.12 181 ASP B N 1
ATOM 4356 C CA . ASP B 1 181 ? -7.062 24.234 -11.383 1 69.12 181 ASP B CA 1
ATOM 4357 C C . ASP B 1 181 ? -6.18 24.203 -10.133 1 69.12 181 ASP B C 1
ATOM 4359 O O . ASP B 1 181 ? -6.176 25.156 -9.352 1 69.12 181 ASP B O 1
ATOM 4363 N N . LEU B 1 182 ? -5.512 23.172 -9.938 1 69.81 182 LEU B N 1
ATOM 4364 C CA . LEU B 1 182 ? -4.727 23 -8.719 1 69.81 182 LEU B CA 1
ATOM 4365 C C . LEU B 1 182 ? -3.324 23.578 -8.898 1 69.81 182 LEU B C 1
ATOM 4367 O O . LEU B 1 182 ? -2.439 23.328 -8.078 1 69.81 182 LEU B O 1
ATOM 4371 N N . ALA B 1 183 ? -3.314 24.406 -9.891 1 71.56 183 ALA B N 1
ATOM 4372 C CA . ALA B 1 183 ? -2.057 25.141 -10.023 1 71.56 183 ALA B CA 1
ATOM 4373 C C . ALA B 1 183 ? -1.9 26.172 -8.914 1 71.56 183 ALA B C 1
ATOM 4375 O O . ALA B 1 183 ? -2.869 26.828 -8.523 1 71.56 183 ALA B O 1
ATOM 4376 N N . PRO B 1 184 ? -0.779 26.25 -8.352 1 66.81 184 PRO B N 1
ATOM 4377 C CA . PRO B 1 184 ? -0.561 27.156 -7.227 1 66.81 184 PRO B CA 1
ATOM 4378 C C . PRO B 1 184 ? -0.947 28.609 -7.547 1 66.81 184 PRO B C 1
ATOM 4380 O O . PRO B 1 184 ? -1.226 29.391 -6.641 1 66.81 184 PRO B O 1
ATOM 4383 N N . SER B 1 185 ? -1.049 28.875 -8.742 1 65.81 185 SER B N 1
ATOM 4384 C CA . SER B 1 185 ? -1.278 30.25 -9.156 1 65.81 185 SER B CA 1
ATOM 4385 C C . SER B 1 185 ? -2.768 30.594 -9.172 1 65.81 185 SER B C 1
ATOM 4387 O O . SER B 1 185 ? -3.148 31.75 -9.305 1 65.81 185 SER B O 1
ATOM 4389 N N . THR B 1 186 ? -3.475 29.594 -8.898 1 66.62 186 THR B N 1
ATOM 4390 C CA . THR B 1 186 ? -4.91 29.812 -9.023 1 66.62 186 THR B CA 1
ATOM 4391 C C . THR B 1 186 ? -5.43 30.672 -7.867 1 66.62 186 THR B C 1
ATOM 4393 O O . THR B 1 186 ? -5.059 30.453 -6.711 1 66.62 186 THR B O 1
ATOM 4396 N N . GLU B 1 187 ? -6.23 31.734 -8.258 1 66.56 187 GLU B N 1
ATOM 4397 C CA . GLU B 1 187 ? -6.785 32.656 -7.266 1 66.56 187 GLU B CA 1
ATOM 4398 C C . GLU B 1 187 ? -8.133 32.156 -6.75 1 66.56 187 GLU B C 1
ATOM 4400 O O . GLU B 1 187 ? -8.891 31.516 -7.492 1 66.56 187 GLU B O 1
ATOM 4405 N N . ARG B 1 188 ? -8.5 32.438 -5.559 1 64.75 188 ARG B N 1
ATOM 4406 C CA . ARG B 1 188 ? -9.719 32.188 -4.797 1 64.75 188 ARG B CA 1
ATOM 4407 C C . ARG B 1 188 ? -10.203 30.766 -4.945 1 64.75 188 ARG B C 1
ATOM 4409 O O . ARG B 1 188 ? -11.164 30.5 -5.672 1 64.75 188 ARG B O 1
ATOM 4416 N N . VAL B 1 189 ? -9.477 29.953 -4.297 1 77.5 189 VAL B N 1
ATOM 4417 C CA . VAL B 1 189 ? -9.742 28.531 -4.367 1 77.5 189 VAL B CA 1
ATOM 4418 C C . VAL B 1 189 ? -10.344 28.047 -3.047 1 77.5 189 VAL B C 1
ATOM 4420 O O . VAL B 1 189 ? -10.117 28.656 -1.998 1 77.5 189 VAL B O 1
ATOM 4423 N N . ALA B 1 190 ? -11.336 27.188 -3.066 1 83.44 190 ALA B N 1
ATOM 4424 C CA . ALA B 1 190 ? -11.977 26.594 -1.894 1 83.44 190 ALA B CA 1
ATOM 4425 C C . ALA B 1 190 ? -10.953 25.922 -0.986 1 83.44 190 ALA B C 1
ATOM 4427 O O . ALA B 1 190 ? -9.867 25.547 -1.438 1 83.44 190 ALA B O 1
ATOM 4428 N N . PRO B 1 191 ? -11.266 25.844 0.3 1 88.19 191 PRO B N 1
ATOM 4429 C CA . PRO B 1 191 ? -10.305 25.328 1.282 1 88.19 191 PRO B CA 1
ATOM 4430 C C . PRO B 1 191 ? -9.773 23.953 0.926 1 88.19 191 PRO B C 1
ATOM 4432 O O . PRO B 1 191 ? -8.578 23.688 1.037 1 88.19 191 PRO B O 1
ATOM 4435 N N . PHE B 1 192 ? -10.656 23.078 0.504 1 90.38 192 PHE B N 1
ATOM 4436 C CA . PHE B 1 192 ? -10.195 21.734 0.179 1 90.38 192 PHE B CA 1
ATOM 4437 C C . PHE B 1 192 ? -9.242 21.75 -1.005 1 90.38 192 PHE B C 1
ATOM 4439 O O . PHE B 1 192 ? -8.25 21.031 -1.022 1 90.38 192 PHE B O 1
ATOM 4446 N N . ALA B 1 193 ? -9.523 22.516 -1.939 1 87.69 193 ALA B N 1
ATOM 4447 C CA . ALA B 1 193 ? -8.633 22.672 -3.092 1 87.69 193 ALA B CA 1
ATOM 4448 C C . ALA B 1 193 ? -7.281 23.234 -2.676 1 87.69 193 ALA B C 1
ATOM 4450 O O . ALA B 1 193 ? -6.246 22.844 -3.213 1 87.69 193 ALA B O 1
ATOM 4451 N N . ARG B 1 194 ? -7.328 24.203 -1.783 1 91.12 194 ARG B N 1
ATOM 4452 C CA . ARG B 1 194 ? -6.078 24.75 -1.271 1 91.12 194 ARG B CA 1
ATOM 4453 C C . ARG B 1 194 ? -5.246 23.672 -0.587 1 91.12 194 ARG B C 1
ATOM 4455 O O . ARG B 1 194 ? -4.023 23.641 -0.731 1 91.12 194 ARG B O 1
ATOM 4462 N N . LEU B 1 195 ? -5.965 22.875 0.16 1 93.38 195 LEU B N 1
ATOM 4463 C CA . LEU B 1 195 ? -5.277 21.766 0.821 1 93.38 195 LEU B CA 1
ATOM 4464 C C . LEU B 1 195 ? -4.66 20.812 -0.203 1 93.38 195 LEU B C 1
ATOM 4466 O O . LEU B 1 195 ? -3.539 20.344 -0.017 1 93.38 195 LEU B O 1
ATOM 4470 N N . CYS B 1 196 ? -5.359 20.562 -1.245 1 91.5 196 CYS B N 1
ATOM 4471 C CA . CYS B 1 196 ? -4.848 19.719 -2.32 1 91.5 196 CYS B CA 1
ATOM 4472 C C . CYS B 1 196 ? -3.625 20.344 -2.973 1 91.5 196 CYS B C 1
ATOM 4474 O O . CYS B 1 196 ? -2.646 19.656 -3.268 1 91.5 196 CYS B O 1
ATOM 4476 N N . GLN B 1 197 ? -3.658 21.625 -3.16 1 90.81 197 GLN B N 1
ATOM 4477 C CA . GLN B 1 197 ? -2.518 22.344 -3.734 1 90.81 197 GLN B CA 1
ATOM 4478 C C . GLN B 1 197 ? -1.287 22.219 -2.842 1 90.81 197 GLN B C 1
ATOM 4480 O O . GLN B 1 197 ? -0.185 21.953 -3.328 1 90.81 197 GLN B O 1
ATOM 4485 N N . ALA B 1 198 ? -1.538 22.453 -1.59 1 93.75 198 ALA B N 1
ATOM 4486 C CA . ALA B 1 198 ? -0.436 22.312 -0.642 1 93.75 198 ALA B CA 1
ATOM 4487 C C . ALA B 1 198 ? 0.126 20.906 -0.658 1 93.75 198 ALA B C 1
ATOM 4489 O O . ALA B 1 198 ? 1.342 20.703 -0.583 1 93.75 198 ALA B O 1
ATOM 4490 N N . SER B 1 199 ? -0.774 19.984 -0.793 1 92.75 199 SER B N 1
ATOM 4491 C CA . SER B 1 199 ? -0.364 18.578 -0.816 1 92.75 199 SER B CA 1
ATOM 4492 C C . SER B 1 199 ? 0.447 18.266 -2.068 1 92.75 199 SER B C 1
ATOM 4494 O O . SER B 1 199 ? 1.387 17.469 -2.02 1 92.75 199 SER B O 1
ATOM 4496 N N . LEU B 1 200 ? 0.082 18.797 -3.133 1 91.06 200 LEU B N 1
ATOM 4497 C CA . LEU B 1 200 ? 0.828 18.609 -4.371 1 91.06 200 LEU B CA 1
ATOM 4498 C C . LEU B 1 200 ? 2.264 19.094 -4.223 1 91.06 200 LEU B C 1
ATOM 4500 O O . LEU B 1 200 ? 3.205 18.422 -4.633 1 91.06 200 LEU B O 1
ATOM 4504 N N . LEU B 1 201 ? 2.355 20.219 -3.668 1 92.44 201 LEU B N 1
ATOM 4505 C CA . LEU B 1 201 ? 3.684 20.797 -3.482 1 92.44 201 LEU B CA 1
ATOM 4506 C C . LEU B 1 201 ? 4.504 19.953 -2.504 1 92.44 201 LEU B C 1
ATOM 4508 O O . LEU B 1 201 ? 5.703 19.766 -2.703 1 92.44 201 LEU B O 1
ATOM 4512 N N . MET B 1 202 ? 3.857 19.531 -1.449 1 92.81 202 MET B N 1
ATOM 4513 C CA . MET B 1 202 ? 4.551 18.625 -0.54 1 92.81 202 MET B CA 1
ATOM 4514 C C . MET B 1 202 ? 5.047 17.391 -1.282 1 92.81 202 MET B C 1
ATOM 4516 O O . MET B 1 202 ? 6.148 16.906 -1.02 1 92.81 202 MET B O 1
ATOM 4520 N N . GLY B 1 203 ? 4.219 16.859 -2.141 1 89.38 203 GLY B N 1
ATOM 4521 C CA . GLY B 1 203 ? 4.637 15.734 -2.951 1 89.38 203 GLY B CA 1
ATOM 4522 C C . GLY B 1 203 ? 5.883 16.016 -3.77 1 89.38 203 GLY B C 1
ATOM 4523 O O . GLY B 1 203 ? 6.758 15.156 -3.889 1 89.38 203 GLY B O 1
ATOM 4524 N N . GLN B 1 204 ? 5.973 17.141 -4.281 1 90.12 204 GLN B N 1
ATOM 4525 C CA . GLN B 1 204 ? 7.145 17.547 -5.059 1 90.12 204 GLN B CA 1
ATOM 4526 C C . GLN B 1 204 ? 8.383 17.641 -4.176 1 90.12 204 GLN B C 1
ATOM 4528 O O . GLN B 1 204 ? 9.484 17.297 -4.605 1 90.12 204 GLN B O 1
ATOM 4533 N N . VAL B 1 205 ? 8.203 18.109 -3.008 1 92.75 205 VAL B N 1
ATOM 4534 C CA . VAL B 1 205 ? 9.312 18.188 -2.064 1 92.75 205 VAL B CA 1
ATOM 4535 C C . VAL B 1 205 ? 9.82 16.781 -1.745 1 92.75 205 VAL B C 1
ATOM 4537 O O . VAL B 1 205 ? 11.023 16.531 -1.732 1 92.75 205 VAL B O 1
ATOM 4540 N N . MET B 1 206 ? 8.898 15.922 -1.494 1 88.31 206 MET B N 1
ATOM 4541 C CA . MET B 1 206 ? 9.273 14.547 -1.187 1 88.31 206 MET B CA 1
ATOM 4542 C C . MET B 1 206 ? 10.008 13.906 -2.361 1 88.31 206 MET B C 1
ATOM 4544 O O . MET B 1 206 ? 11 13.203 -2.17 1 88.31 206 MET B O 1
ATOM 4548 N N . ALA B 1 207 ? 9.523 14.141 -3.516 1 86.06 207 ALA B N 1
ATOM 4549 C CA . ALA B 1 207 ? 10.188 13.633 -4.715 1 86.06 207 ALA B CA 1
ATOM 4550 C C . ALA B 1 207 ? 11.586 14.227 -4.859 1 86.06 207 ALA B C 1
ATOM 4552 O O . ALA B 1 207 ? 12.523 13.531 -5.25 1 86.06 207 ALA B O 1
ATOM 4553 N N . HIS B 1 208 ? 11.727 15.445 -4.566 1 90.06 208 HIS B N 1
ATOM 4554 C CA . HIS B 1 208 ? 13.008 16.141 -4.625 1 90.06 208 HIS B CA 1
ATOM 4555 C C . HIS B 1 208 ? 14.031 15.484 -3.695 1 90.06 208 HIS B C 1
ATOM 4557 O O . HIS B 1 208 ? 15.18 15.266 -4.082 1 90.06 208 HIS B O 1
ATOM 4563 N N . HIS B 1 209 ? 13.656 15.18 -2.527 1 87.56 209 HIS B N 1
ATOM 4564 C CA . HIS B 1 209 ? 14.562 14.609 -1.544 1 87.56 209 HIS B CA 1
ATOM 4565 C C . HIS B 1 209 ? 14.969 13.188 -1.93 1 87.56 209 HIS B C 1
ATOM 4567 O O . HIS B 1 209 ? 16.078 12.75 -1.61 1 87.56 209 HIS B O 1
ATOM 4573 N N . LYS B 1 210 ? 14.156 12.531 -2.664 1 80.81 210 LYS B N 1
ATOM 4574 C CA . LYS B 1 210 ? 14.438 11.141 -3.014 1 80.81 210 LYS B CA 1
ATOM 4575 C C . LYS B 1 210 ? 15.086 11.039 -4.391 1 80.81 210 LYS B C 1
ATOM 4577 O O . LYS B 1 210 ? 15.664 10.008 -4.738 1 80.81 210 LYS B O 1
ATOM 4582 N N . ALA B 1 211 ? 15 12.086 -5.148 1 83.19 211 ALA B N 1
ATOM 4583 C CA . ALA B 1 211 ? 15.461 12.055 -6.535 1 83.19 211 ALA B CA 1
ATOM 4584 C C . ALA B 1 211 ? 16.984 11.992 -6.609 1 83.19 211 ALA B C 1
ATOM 4586 O O . ALA B 1 211 ? 17.672 12.555 -5.758 1 83.19 211 ALA B O 1
ATOM 4587 N N . GLU B 1 212 ? 17.359 11.227 -7.602 1 84.75 212 GLU B N 1
ATOM 4588 C CA . GLU B 1 212 ? 18.766 11.297 -7.973 1 84.75 212 GLU B CA 1
ATOM 4589 C C . GLU B 1 212 ? 19.016 12.43 -8.969 1 84.75 212 GLU B C 1
ATOM 4591 O O . GLU B 1 212 ? 18.734 12.289 -10.156 1 84.75 212 GLU B O 1
ATOM 4596 N N . ILE B 1 213 ? 19.547 13.453 -8.43 1 84.75 213 ILE B N 1
ATOM 4597 C CA . ILE B 1 213 ? 19.766 14.641 -9.25 1 84.75 213 ILE B CA 1
ATOM 4598 C C . ILE B 1 213 ? 21.25 14.758 -9.602 1 84.75 213 ILE B C 1
ATOM 4600 O O . ILE B 1 213 ? 22.109 14.555 -8.75 1 84.75 213 ILE B O 1
ATOM 4604 N N . ALA B 1 214 ? 21.547 15.07 -10.742 1 81.94 214 ALA B N 1
ATOM 4605 C CA . ALA B 1 214 ? 22.828 14.953 -11.422 1 81.94 214 ALA B CA 1
ATOM 4606 C C . ALA B 1 214 ? 23.891 15.82 -10.75 1 81.94 214 ALA B C 1
ATOM 4608 O O . ALA B 1 214 ? 25.062 15.453 -10.703 1 81.94 214 ALA B O 1
ATOM 4609 N N . SER B 1 215 ? 23.5 16.969 -10.336 1 90.06 215 SER B N 1
ATOM 4610 C CA . SER B 1 215 ? 24.469 17.891 -9.758 1 90.06 215 SER B CA 1
ATOM 4611 C C . SER B 1 215 ? 23.906 18.609 -8.539 1 90.06 215 SER B C 1
ATOM 4613 O O . SER B 1 215 ? 22.688 18.812 -8.445 1 90.06 215 SER B O 1
ATOM 4615 N N . ASP B 1 216 ? 24.812 19.078 -7.758 1 88.06 216 ASP B N 1
ATOM 4616 C CA . ASP B 1 216 ? 24.406 19.859 -6.586 1 88.06 216 ASP B CA 1
ATOM 4617 C C . ASP B 1 216 ? 23.766 21.172 -7 1 88.06 216 ASP B C 1
ATOM 4619 O O . ASP B 1 216 ? 22.781 21.609 -6.379 1 88.06 216 ASP B O 1
ATOM 4623 N N . SER B 1 217 ? 24.312 21.672 -8 1 91.62 217 SER B N 1
ATOM 4624 C CA . SER B 1 217 ? 23.781 22.953 -8.469 1 91.62 217 SER B CA 1
ATOM 4625 C C . SER B 1 217 ? 22.328 22.812 -8.93 1 91.62 217 SER B C 1
ATOM 4627 O O . SER B 1 217 ? 21.484 23.656 -8.617 1 91.62 217 SER B O 1
ATOM 4629 N N . ALA B 1 218 ? 22.094 21.812 -9.641 1 94.44 218 ALA B N 1
ATOM 4630 C CA . ALA B 1 218 ? 20.734 21.562 -10.109 1 94.44 218 ALA B CA 1
ATOM 4631 C C . ALA B 1 218 ? 19.797 21.266 -8.938 1 94.44 218 ALA B C 1
ATOM 4633 O O . ALA B 1 218 ? 18.641 21.703 -8.93 1 94.44 218 ALA B O 1
ATOM 4634 N N . ARG B 1 219 ? 20.266 20.578 -7.992 1 95.06 219 ARG B N 1
ATOM 4635 C CA . ARG B 1 219 ? 19.484 20.25 -6.801 1 95.06 219 ARG B CA 1
ATOM 4636 C C . ARG B 1 219 ? 19.125 21.516 -6.023 1 95.06 219 ARG B C 1
ATOM 4638 O O . ARG B 1 219 ? 17.969 21.672 -5.602 1 95.06 219 ARG B O 1
ATOM 4645 N N . TYR B 1 220 ? 20.078 22.375 -5.922 1 94.38 220 TYR B N 1
ATOM 4646 C CA . TYR B 1 220 ? 19.859 23.609 -5.16 1 94.38 220 TYR B CA 1
ATOM 4647 C C . TYR B 1 220 ? 18.891 24.531 -5.887 1 94.38 220 TYR B C 1
ATOM 4649 O O . TYR B 1 220 ? 18.078 25.203 -5.258 1 94.38 220 TYR B O 1
ATOM 4657 N N . ALA B 1 221 ? 18.984 24.531 -7.129 1 95.25 221 ALA B N 1
ATOM 4658 C CA . ALA B 1 221 ? 18.078 25.375 -7.918 1 95.25 221 ALA B CA 1
ATOM 4659 C C . ALA B 1 221 ? 16.641 24.891 -7.781 1 95.25 221 ALA B C 1
ATOM 4661 O O . ALA B 1 221 ? 15.727 25.703 -7.598 1 95.25 221 ALA B O 1
ATOM 4662 N N . LEU B 1 222 ? 16.484 23.625 -7.859 1 96.19 222 LEU B N 1
ATOM 4663 C CA . LEU B 1 222 ? 15.156 23.047 -7.719 1 96.19 222 LEU B CA 1
ATOM 4664 C C . LEU B 1 222 ? 14.602 23.297 -6.316 1 96.19 222 LEU B C 1
ATOM 4666 O O . LEU B 1 222 ? 13.414 23.594 -6.156 1 96.19 222 LEU B O 1
ATOM 4670 N N . ALA B 1 223 ? 15.414 23.156 -5.371 1 96.62 223 ALA B N 1
ATOM 4671 C CA . ALA B 1 223 ? 15 23.406 -3.994 1 96.62 223 ALA B CA 1
ATOM 4672 C C . ALA B 1 223 ? 14.555 24.859 -3.818 1 96.62 223 ALA B C 1
ATOM 4674 O O . ALA B 1 223 ? 13.562 25.141 -3.137 1 96.62 223 ALA B O 1
ATOM 4675 N N . SER B 1 224 ? 15.289 25.734 -4.434 1 96.25 224 SER B N 1
ATOM 4676 C CA . SER B 1 224 ? 14.969 27.156 -4.336 1 96.25 224 SER B CA 1
ATOM 4677 C C . SER B 1 224 ? 13.648 27.469 -5.02 1 96.25 224 SER B C 1
ATOM 4679 O O . SER B 1 224 ? 12.852 28.266 -4.512 1 96.25 224 SER B O 1
ATOM 4681 N N . ASP B 1 225 ? 13.438 26.844 -6.109 1 96.31 225 ASP B N 1
ATOM 4682 C CA . ASP B 1 225 ? 12.172 27.031 -6.816 1 96.31 225 ASP B CA 1
ATOM 4683 C C . ASP B 1 225 ? 11 26.516 -5.992 1 96.31 225 ASP B C 1
ATOM 4685 O O . ASP B 1 225 ? 9.953 27.156 -5.91 1 96.31 225 ASP B O 1
ATOM 4689 N N . LEU B 1 226 ? 11.172 25.391 -5.434 1 96.75 226 LEU B N 1
ATOM 4690 C CA . LEU B 1 226 ? 10.125 24.797 -4.609 1 96.75 226 LEU B CA 1
ATOM 4691 C C . LEU B 1 226 ? 9.828 25.688 -3.4 1 96.75 226 LEU B C 1
ATOM 4693 O O . LEU B 1 226 ? 8.664 25.891 -3.045 1 96.75 226 LEU B O 1
ATOM 4697 N N . TYR B 1 227 ? 10.867 26.172 -2.814 1 97.38 227 TYR B N 1
ATOM 4698 C CA . TYR B 1 227 ? 10.688 27.062 -1.673 1 97.38 227 TYR B CA 1
ATOM 4699 C C . TYR B 1 227 ? 9.852 28.281 -2.059 1 97.38 227 TYR B C 1
ATOM 4701 O O . TYR B 1 227 ? 8.945 28.672 -1.319 1 97.38 227 TYR B O 1
ATOM 4709 N N . ALA B 1 228 ? 10.211 28.797 -3.186 1 96.5 228 ALA B N 1
ATOM 4710 C CA . ALA B 1 228 ? 9.5 29.984 -3.66 1 96.5 228 ALA B CA 1
ATOM 4711 C C . ALA B 1 228 ? 8.031 29.688 -3.924 1 96.5 228 ALA B C 1
ATOM 4713 O O . ALA B 1 228 ? 7.152 30.469 -3.555 1 96.5 228 ALA B O 1
ATOM 4714 N N . ASP B 1 229 ? 7.777 28.594 -4.551 1 95.44 229 ASP B N 1
ATOM 4715 C CA . ASP B 1 229 ? 6.41 28.203 -4.879 1 95.44 229 ASP B CA 1
ATOM 4716 C C . ASP B 1 229 ? 5.578 28 -3.615 1 95.44 229 ASP B C 1
ATOM 4718 O O . ASP B 1 229 ? 4.438 28.453 -3.531 1 95.44 229 ASP B O 1
ATOM 4722 N N . ILE B 1 230 ? 6.121 27.297 -2.705 1 97.19 230 ILE B N 1
ATOM 4723 C CA . ILE B 1 230 ? 5.398 26.984 -1.477 1 97.19 230 ILE B CA 1
ATOM 4724 C C . ILE B 1 230 ? 5.188 28.266 -0.664 1 97.19 230 ILE B C 1
ATOM 4726 O O . ILE B 1 230 ? 4.117 28.469 -0.086 1 97.19 230 ILE B O 1
ATOM 4730 N N . SER B 1 231 ? 6.215 29.109 -0.607 1 96.19 231 SER B N 1
ATOM 4731 C CA . SER B 1 231 ? 6.098 30.391 0.103 1 96.19 231 SER B CA 1
ATOM 4732 C C . SER B 1 231 ? 5.02 31.266 -0.516 1 96.19 231 SER B C 1
ATOM 4734 O O . SER B 1 231 ? 4.277 31.938 0.199 1 96.19 231 SER B O 1
ATOM 4736 N N . ASP B 1 232 ? 5.016 31.25 -1.773 1 95 232 ASP B N 1
ATOM 4737 C CA . ASP B 1 232 ? 3.988 32 -2.467 1 95 232 ASP B CA 1
ATOM 4738 C C . ASP B 1 232 ? 2.592 31.516 -2.107 1 95 232 ASP B C 1
ATOM 4740 O O . ASP B 1 232 ? 1.677 32.312 -1.891 1 95 232 ASP B O 1
ATOM 4744 N N . LEU B 1 233 ? 2.432 30.266 -2.131 1 94.19 233 LEU B N 1
ATOM 4745 C CA . LEU B 1 233 ? 1.144 29.688 -1.763 1 94.19 233 LEU B CA 1
ATOM 4746 C C . LEU B 1 233 ? 0.786 30.047 -0.321 1 94.19 233 LEU B C 1
ATOM 4748 O O . LEU B 1 233 ? -0.36 30.391 -0.027 1 94.19 233 LEU B O 1
ATOM 4752 N N . ALA B 1 234 ? 1.732 29.938 0.574 1 95.56 234 ALA B N 1
ATOM 4753 C CA . ALA B 1 234 ? 1.501 30.281 1.974 1 95.56 234 ALA B CA 1
ATOM 4754 C C . ALA B 1 234 ? 1.03 31.734 2.111 1 95.56 234 ALA B C 1
ATOM 4756 O O . ALA B 1 234 ? 0.12 32.031 2.891 1 95.56 234 ALA B O 1
ATOM 4757 N N . CYS B 1 235 ? 1.66 32.562 1.373 1 94.12 235 CYS B N 1
ATOM 4758 C CA . CYS B 1 235 ? 1.285 33.969 1.395 1 94.12 235 CYS B CA 1
ATOM 4759 C C . CYS B 1 235 ? -0.145 34.156 0.904 1 94.12 235 CYS B C 1
ATOM 4761 O O . CYS B 1 235 ? -0.915 34.906 1.501 1 94.12 235 CYS B O 1
ATOM 4763 N N . LYS B 1 236 ? -0.444 33.5 -0.141 1 92.62 236 LYS B N 1
ATOM 4764 C CA . LYS B 1 236 ? -1.794 33.594 -0.69 1 92.62 236 LYS B CA 1
ATOM 4765 C C . LYS B 1 236 ? -2.83 33.094 0.316 1 92.62 236 LYS B C 1
ATOM 4767 O O . LYS B 1 236 ? -3.875 33.719 0.498 1 92.62 236 LYS B O 1
ATOM 4772 N N . ILE B 1 237 ? -2.576 32 0.891 1 93.94 237 ILE B N 1
ATOM 4773 C CA . ILE B 1 237 ? -3.502 31.422 1.861 1 93.94 237 ILE B CA 1
ATOM 4774 C C . ILE B 1 237 ? -3.65 32.375 3.055 1 93.94 237 ILE B C 1
ATOM 4776 O O . ILE B 1 237 ? -4.754 32.562 3.562 1 93.94 237 ILE B O 1
ATOM 4780 N N . THR B 1 238 ? -2.547 32.938 3.508 1 93.44 238 THR B N 1
ATOM 4781 C CA . THR B 1 238 ? -2.574 33.875 4.625 1 93.44 238 THR B CA 1
ATOM 4782 C C . THR B 1 238 ? -3.451 35.062 4.301 1 93.44 238 THR B C 1
ATOM 4784 O O . THR B 1 238 ? -4.191 35.562 5.156 1 93.44 238 THR B O 1
ATOM 4787 N N . ALA B 1 239 ? -3.369 35.5 3.094 1 91.56 239 ALA B N 1
ATOM 4788 C CA . ALA B 1 239 ? -4.16 36.625 2.66 1 91.56 239 ALA B CA 1
ATOM 4789 C C . ALA B 1 239 ? -5.648 36.312 2.631 1 91.56 239 ALA B C 1
ATOM 4791 O O . ALA B 1 239 ? -6.492 37.188 2.783 1 91.56 239 ALA B O 1
ATOM 4792 N N . GLU B 1 240 ? -5.957 35.094 2.465 1 90 240 GLU B N 1
ATOM 4793 C CA . GLU B 1 240 ? -7.344 34.656 2.414 1 90 240 GLU B CA 1
ATOM 4794 C C . GLU B 1 240 ? -7.945 34.562 3.814 1 90 240 GLU B C 1
ATOM 4796 O O . GLU B 1 240 ? -9.164 34.5 3.969 1 90 240 GLU B O 1
ATOM 4801 N N . ALA B 1 241 ? -7.09 34.469 4.816 1 90.38 241 ALA B N 1
ATOM 4802 C CA . ALA B 1 241 ? -7.531 34.344 6.199 1 90.38 241 ALA B CA 1
ATOM 4803 C C . ALA B 1 241 ? -7.809 35.688 6.832 1 90.38 241 ALA B C 1
ATOM 4805 O O . ALA B 1 241 ? -7.16 36.094 7.812 1 90.38 241 ALA B O 1
ATOM 4806 N N . THR B 1 242 ? -8.883 36.375 6.426 1 87.69 242 THR B N 1
ATOM 4807 C CA . THR B 1 242 ? -9.156 37.781 6.801 1 87.69 242 THR B CA 1
ATOM 4808 C C . THR B 1 242 ? -9.922 37.844 8.117 1 87.69 242 THR B C 1
ATOM 4810 O O . THR B 1 242 ? -9.836 38.812 8.844 1 87.69 242 THR B O 1
ATOM 4813 N N . ASN B 1 243 ? -10.711 36.875 8.43 1 89.94 243 ASN B N 1
ATOM 4814 C CA . ASN B 1 243 ? -11.469 36.75 9.672 1 89.94 243 ASN B CA 1
ATOM 4815 C C . ASN B 1 243 ? -11.344 35.375 10.281 1 89.94 243 ASN B C 1
ATOM 4817 O O . ASN B 1 243 ? -10.781 34.469 9.664 1 89.94 243 ASN B O 1
ATOM 4821 N N . PRO B 1 244 ? -11.797 35.25 11.5 1 88.31 244 PRO B N 1
ATOM 4822 C CA . PRO B 1 244 ? -11.617 33.969 12.18 1 88.31 244 PRO B CA 1
ATOM 4823 C C . PRO B 1 244 ? -12.258 32.812 11.43 1 88.31 244 PRO B C 1
ATOM 4825 O O . PRO B 1 244 ? -11.695 31.719 11.383 1 88.31 244 PRO B O 1
ATOM 4828 N N . LYS B 1 245 ? -13.375 33.031 10.883 1 89.62 245 LYS B N 1
ATOM 4829 C CA . LYS B 1 245 ? -14.047 31.969 10.133 1 89.62 245 LYS B CA 1
ATOM 4830 C C . LYS B 1 245 ? -13.211 31.531 8.93 1 89.62 245 LYS B C 1
ATOM 4832 O O . LYS B 1 245 ? -13.039 30.328 8.695 1 89.62 245 LYS B O 1
ATOM 4837 N N . ASP B 1 246 ? -12.703 32.469 8.25 1 90.12 246 ASP B N 1
ATOM 4838 C CA . ASP B 1 246 ? -11.852 32.188 7.105 1 90.12 246 ASP B CA 1
ATOM 4839 C C . ASP B 1 246 ? -10.539 31.516 7.539 1 90.12 246 ASP B C 1
ATOM 4841 O O . ASP B 1 246 ? -10.023 30.625 6.852 1 90.12 246 ASP B O 1
ATOM 4845 N N . PHE B 1 247 ? -10.109 31.953 8.656 1 94 247 PHE B N 1
ATOM 4846 C CA . PHE B 1 247 ? -8.859 31.406 9.18 1 94 247 PHE B CA 1
ATOM 4847 C C . PHE B 1 247 ? -8.984 29.906 9.43 1 94 247 PHE B C 1
ATOM 4849 O O . PHE B 1 247 ? -8.141 29.125 8.969 1 94 247 PHE B O 1
ATOM 4856 N N . PHE B 1 248 ? -10.047 29.484 9.977 1 92.88 248 PHE B N 1
ATOM 4857 C CA . PHE B 1 248 ? -10.227 28.078 10.312 1 92.88 248 PHE B CA 1
ATOM 4858 C C . PHE B 1 248 ? -10.422 27.234 9.055 1 92.88 248 PHE B C 1
ATOM 4860 O O . PHE B 1 248 ? -10.047 26.062 9.023 1 92.88 248 PHE B O 1
ATOM 4867 N N . ARG B 1 249 ? -10.836 27.859 8.047 1 90.38 249 ARG B N 1
ATOM 4868 C CA . ARG B 1 249 ? -11.062 27.156 6.789 1 90.38 249 ARG B CA 1
ATOM 4869 C C . ARG B 1 249 ? -9.742 26.844 6.094 1 90.38 249 ARG B C 1
ATOM 4871 O O . ARG B 1 249 ? -9.641 25.875 5.336 1 90.38 249 ARG B O 1
ATOM 4878 N N . VAL B 1 250 ? -8.742 27.609 6.422 1 93.62 250 VAL B N 1
ATOM 4879 C CA . VAL B 1 250 ? -7.523 27.453 5.637 1 93.62 250 VAL B CA 1
ATOM 4880 C C . VAL B 1 250 ? -6.359 27.094 6.555 1 93.62 250 VAL B C 1
ATOM 4882 O O . VAL B 1 250 ? -5.203 27.109 6.133 1 93.62 250 VAL B O 1
ATOM 4885 N N . ILE B 1 251 ? -6.57 26.797 7.766 1 96.25 251 ILE B N 1
ATOM 4886 C CA . ILE B 1 251 ? -5.484 26.516 8.703 1 96.25 251 ILE B CA 1
ATOM 4887 C C . ILE B 1 251 ? -4.73 25.266 8.266 1 96.25 251 ILE B C 1
ATOM 4889 O O . ILE B 1 251 ? -3.502 25.203 8.375 1 96.25 251 ILE B O 1
ATOM 4893 N N . SER B 1 252 ? -5.457 24.25 7.754 1 96.19 252 SER B N 1
ATOM 4894 C CA . SER B 1 252 ? -4.824 23 7.371 1 96.19 252 SER B CA 1
ATOM 4895 C C . SER B 1 252 ? -3.896 23.188 6.176 1 96.19 252 SER B C 1
ATOM 4897 O O . SER B 1 252 ? -2.732 22.781 6.215 1 96.19 252 SER B O 1
ATOM 4899 N N . PRO B 1 253 ? -4.395 23.766 5.078 1 95.56 253 PRO B N 1
ATOM 4900 C CA . PRO B 1 253 ? -3.457 24 3.975 1 95.56 253 PRO B CA 1
ATOM 4901 C C . PRO B 1 253 ? -2.281 24.875 4.375 1 95.56 253 PRO B C 1
ATOM 4903 O O . PRO B 1 253 ? -1.151 24.656 3.932 1 95.56 253 PRO B O 1
ATOM 4906 N N . LEU B 1 254 ? -2.521 25.875 5.191 1 97.06 254 LEU B N 1
ATOM 4907 C CA . LEU B 1 254 ? -1.437 26.75 5.625 1 97.06 254 LEU B CA 1
ATOM 4908 C C . LEU B 1 254 ? -0.392 25.969 6.414 1 97.06 254 LEU B C 1
ATOM 4910 O O . LEU B 1 254 ? 0.807 26.078 6.145 1 97.06 254 LEU B O 1
ATOM 4914 N N . ALA B 1 255 ? -0.854 25.203 7.332 1 97.44 255 ALA B N 1
ATOM 4915 C CA . ALA B 1 255 ? 0.051 24.375 8.133 1 97.44 255 ALA B CA 1
ATOM 4916 C C . ALA B 1 255 ? 0.842 23.406 7.25 1 97.44 255 ALA B C 1
ATOM 4918 O O . ALA B 1 255 ? 2.027 23.172 7.492 1 97.44 255 ALA B O 1
ATOM 4919 N N . LEU B 1 256 ? 0.189 22.828 6.297 1 96.75 256 LEU B N 1
ATOM 4920 C CA . LEU B 1 256 ? 0.868 21.891 5.414 1 96.75 256 LEU B CA 1
ATOM 4921 C C . LEU B 1 256 ? 1.961 22.594 4.613 1 96.75 256 LEU B C 1
ATOM 4923 O O . LEU B 1 256 ? 3.004 21.984 4.328 1 96.75 256 LEU B O 1
ATOM 4927 N N . THR B 1 257 ? 1.727 23.828 4.219 1 97.25 257 THR B N 1
ATOM 4928 C CA . THR B 1 257 ? 2.785 24.562 3.545 1 97.25 257 THR B CA 1
ATOM 4929 C C . THR B 1 257 ? 3.988 24.75 4.465 1 97.25 257 THR B C 1
ATOM 4931 O O . THR B 1 257 ? 5.133 24.625 4.031 1 97.25 257 THR B O 1
ATOM 4934 N N . TYR B 1 258 ? 3.703 25.062 5.707 1 97.25 258 TYR B N 1
ATOM 4935 C CA . TYR B 1 258 ? 4.797 25.219 6.664 1 97.25 258 TYR B CA 1
ATOM 4936 C C . TYR B 1 258 ? 5.559 23.906 6.832 1 97.25 258 TYR B C 1
ATOM 4938 O O . TYR B 1 258 ? 6.793 23.891 6.844 1 97.25 258 TYR B O 1
ATOM 4946 N N . SER B 1 259 ? 4.828 22.828 6.957 1 96.06 259 SER B N 1
ATOM 4947 C CA . SER B 1 259 ? 5.465 21.516 7.023 1 96.06 259 SER B CA 1
ATOM 4948 C C . SER B 1 259 ? 6.348 21.266 5.805 1 96.06 259 SER B C 1
ATOM 4950 O O . SER B 1 259 ? 7.461 20.75 5.934 1 96.06 259 SER B O 1
ATOM 4952 N N . SER B 1 260 ? 5.832 21.609 4.699 1 96 260 SER B N 1
ATOM 4953 C CA . SER B 1 260 ? 6.551 21.375 3.449 1 96 260 SER B CA 1
ATOM 4954 C C . SER B 1 260 ? 7.844 22.188 3.398 1 96 260 SER B C 1
ATOM 4956 O O . SER B 1 260 ? 8.883 21.672 2.986 1 96 260 SER B O 1
ATOM 4958 N N . LEU B 1 261 ? 7.754 23.406 3.82 1 97.19 261 LEU B N 1
ATOM 4959 C CA . LEU B 1 261 ? 8.922 24.281 3.805 1 97.19 261 LEU B CA 1
ATOM 4960 C C . LEU B 1 261 ? 9.992 23.781 4.77 1 97.19 261 LEU B C 1
ATOM 4962 O O . LEU B 1 261 ? 11.172 23.75 4.43 1 97.19 261 LEU B O 1
ATOM 4966 N N . CYS B 1 262 ? 9.57 23.406 5.945 1 95.06 262 CYS B N 1
ATOM 4967 C CA . CYS B 1 262 ? 10.516 22.844 6.91 1 95.06 262 CYS B CA 1
ATOM 4968 C C . CYS B 1 262 ? 11.164 21.578 6.371 1 95.06 262 CYS B C 1
ATOM 4970 O O . CYS B 1 262 ? 12.383 21.406 6.461 1 95.06 262 CYS B O 1
ATOM 4972 N N . TYR B 1 263 ? 10.344 20.75 5.836 1 93.12 263 TYR B N 1
ATOM 4973 C CA . TYR B 1 263 ? 10.828 19.484 5.293 1 93.12 263 TYR B CA 1
ATOM 4974 C C . TYR B 1 263 ? 11.82 19.734 4.16 1 93.12 263 TYR B C 1
ATOM 4976 O O . TYR B 1 263 ? 12.82 19.016 4.035 1 93.12 263 TYR B O 1
ATOM 4984 N N . LEU B 1 264 ? 11.523 20.656 3.377 1 95.31 264 LEU B N 1
ATOM 4985 C CA . LEU B 1 264 ? 12.375 20.984 2.244 1 95.31 264 LEU B CA 1
ATOM 4986 C C . LEU B 1 264 ? 13.742 21.484 2.719 1 95.31 264 LEU B C 1
ATOM 4988 O O . LEU B 1 264 ? 14.773 21.062 2.205 1 95.31 264 LEU B O 1
ATOM 4992 N N . CYS B 1 265 ? 13.812 22.312 3.73 1 95.25 265 CYS B N 1
ATOM 4993 C CA . CYS B 1 265 ? 15.016 23.016 4.145 1 95.25 265 CYS B CA 1
ATOM 4994 C C . CYS B 1 265 ? 15.883 22.156 5.051 1 95.25 265 CYS B C 1
ATOM 4996 O O . CYS B 1 265 ? 17.094 22.344 5.129 1 95.25 265 CYS B O 1
ATOM 4998 N N . ASN B 1 266 ? 15.383 21.203 5.648 1 90.31 266 ASN B N 1
ATOM 4999 C CA . ASN B 1 266 ? 16.016 20.453 6.723 1 90.31 266 ASN B CA 1
ATOM 5000 C C . ASN B 1 266 ? 17.312 19.797 6.25 1 90.31 266 ASN B C 1
ATOM 5002 O O . ASN B 1 266 ? 18.344 19.859 6.934 1 90.31 266 ASN B O 1
ATOM 5006 N N . PRO B 1 267 ? 17.328 19.203 5.145 1 89.44 267 PRO B N 1
ATOM 5007 C CA . PRO B 1 267 ? 18.562 18.547 4.73 1 89.44 267 PRO B CA 1
ATOM 5008 C C . PRO B 1 267 ? 19.656 19.547 4.359 1 89.44 267 PRO B C 1
ATOM 5010 O O . PRO B 1 267 ? 20.844 19.188 4.297 1 89.44 267 PRO B O 1
ATOM 5013 N N . TYR B 1 268 ? 19.312 20.781 4.195 1 92.38 268 TYR B N 1
ATOM 5014 C CA . TYR B 1 268 ? 20.25 21.75 3.619 1 92.38 268 TYR B CA 1
ATOM 5015 C C . TYR B 1 268 ? 20.766 22.703 4.684 1 92.38 268 TYR B C 1
ATOM 5017 O O . TYR B 1 268 ? 21.703 23.469 4.434 1 92.38 268 TYR B O 1
ATOM 5025 N N . TYR B 1 269 ? 20.219 22.703 5.809 1 88.31 269 TYR B N 1
ATOM 5026 C CA . TYR B 1 269 ? 20.594 23.734 6.77 1 88.31 269 TYR B CA 1
ATOM 5027 C C . TYR B 1 269 ? 21.891 23.359 7.484 1 88.31 269 TYR B C 1
ATOM 5029 O O . TYR B 1 269 ? 22.547 24.219 8.086 1 88.31 269 TYR B O 1
ATOM 5037 N N . CYS B 1 270 ? 22.297 22.109 7.484 1 81.94 270 CYS B N 1
ATOM 5038 C CA . CYS B 1 270 ? 23.562 21.672 8.062 1 81.94 270 CYS B CA 1
ATOM 5039 C C . CYS B 1 270 ? 24.281 20.719 7.129 1 81.94 270 CYS B C 1
ATOM 5041 O O . CYS B 1 270 ? 24.328 19.516 7.383 1 81.94 270 CYS B O 1
ATOM 5043 N N . LEU B 1 271 ? 24.828 21.266 6.16 1 79.5 271 LEU B N 1
ATOM 5044 C CA . LEU B 1 271 ? 25.578 20.453 5.207 1 79.5 271 LEU B CA 1
ATOM 5045 C C . LEU B 1 271 ? 26.969 20.141 5.727 1 79.5 271 LEU B C 1
ATOM 5047 O O . LEU B 1 271 ? 27.594 20.984 6.391 1 79.5 271 LEU B O 1
ATOM 5051 N N . ARG B 1 272 ? 27.391 18.984 5.762 1 66.81 272 ARG B N 1
ATOM 5052 C CA . ARG B 1 272 ? 28.656 18.516 6.324 1 66.81 272 ARG B CA 1
ATOM 5053 C C . ARG B 1 272 ? 29.844 19.156 5.613 1 66.81 272 ARG B C 1
ATOM 5055 O O . ARG B 1 272 ? 30.797 19.594 6.262 1 66.81 272 ARG B O 1
ATOM 5062 N N . ASN B 1 273 ? 29.984 18.984 4.336 1 67 273 ASN B N 1
ATOM 5063 C CA . ASN B 1 273 ? 31.188 19.391 3.625 1 67 273 ASN B CA 1
ATOM 5064 C C . ASN B 1 273 ? 30.969 20.688 2.838 1 67 273 ASN B C 1
ATOM 5066 O O . ASN B 1 273 ? 30.719 20.641 1.633 1 67 273 ASN B O 1
ATOM 5070 N N . THR B 1 274 ? 31 21.625 3.584 1 73.06 274 THR B N 1
ATOM 5071 C CA . THR B 1 274 ? 30.734 22.922 2.969 1 73.06 274 THR B CA 1
ATOM 5072 C C . THR B 1 274 ? 32 23.5 2.373 1 73.06 274 THR B C 1
ATOM 5074 O O . THR B 1 274 ? 32.375 24.641 2.678 1 73.06 274 THR B O 1
ATOM 5077 N N . THR B 1 275 ? 32.594 22.75 1.703 1 77.25 275 THR B N 1
ATOM 5078 C CA . THR B 1 275 ? 33.844 23.25 1.152 1 77.25 275 THR B CA 1
ATOM 5079 C C . THR B 1 275 ? 33.594 24.141 -0.063 1 77.25 275 THR B C 1
ATOM 5081 O O . THR B 1 275 ? 34.344 25.078 -0.321 1 77.25 275 THR B O 1
ATOM 5084 N N . ASN B 1 276 ? 32.531 23.859 -0.651 1 85.5 276 ASN B N 1
ATOM 5085 C CA . ASN B 1 276 ? 32.25 24.594 -1.876 1 85.5 276 ASN B CA 1
ATOM 5086 C C . ASN B 1 276 ? 31.312 25.781 -1.621 1 85.5 276 ASN B C 1
ATOM 5088 O O . ASN B 1 276 ? 30.469 25.719 -0.728 1 85.5 276 ASN B O 1
ATOM 5092 N N . GLN B 1 277 ? 31.594 26.906 -2.332 1 88.56 277 GLN B N 1
ATOM 5093 C CA . GLN B 1 277 ? 30.844 28.156 -2.168 1 88.56 277 GLN B CA 1
ATOM 5094 C C . GLN B 1 277 ? 29.344 27.922 -2.385 1 88.56 277 GLN B C 1
ATOM 5096 O O . GLN B 1 277 ? 28.516 28.516 -1.685 1 88.56 277 GLN B O 1
ATOM 5101 N N . GLU B 1 278 ? 28.969 27.188 -3.275 1 89.62 278 GLU B N 1
ATOM 5102 C CA . GLU B 1 278 ? 27.562 26.906 -3.572 1 89.62 278 GLU B CA 1
ATOM 5103 C C . GLU B 1 278 ? 26.891 26.203 -2.398 1 89.62 278 GLU B C 1
ATOM 5105 O O . GLU B 1 278 ? 25.719 26.484 -2.1 1 89.62 278 GLU B O 1
ATOM 5110 N N . GLN B 1 279 ? 27.594 25.422 -1.773 1 91.25 279 GLN B N 1
ATOM 5111 C CA . GLN B 1 279 ? 27.062 24.703 -0.611 1 91.25 279 GLN B CA 1
ATOM 5112 C C . GLN B 1 279 ? 26.844 25.656 0.563 1 91.25 279 GLN B C 1
ATOM 5114 O O . GLN B 1 279 ? 25.844 25.562 1.268 1 91.25 279 GLN B O 1
ATOM 5119 N N . LYS B 1 280 ? 27.75 26.453 0.671 1 91.94 280 LYS B N 1
ATOM 5120 C CA . LYS B 1 280 ? 27.641 27.438 1.743 1 91.94 280 LYS B CA 1
ATOM 5121 C C . LYS B 1 280 ? 26.453 28.359 1.519 1 91.94 280 LYS B C 1
ATOM 5123 O O . LYS B 1 280 ? 25.734 28.703 2.465 1 91.94 280 LYS B O 1
ATOM 5128 N N . GLN B 1 281 ? 26.328 28.766 0.324 1 92.94 281 GLN B N 1
ATOM 5129 C CA . GLN B 1 281 ? 25.203 29.625 -0.016 1 92.94 281 GLN B CA 1
ATOM 5130 C C . GLN B 1 281 ? 23.859 28.922 0.221 1 92.94 281 GLN B C 1
ATOM 5132 O O . GLN B 1 281 ? 22.922 29.531 0.736 1 92.94 281 GLN B O 1
ATOM 5137 N N . MET B 1 282 ? 23.812 27.703 -0.147 1 94.38 282 MET B N 1
ATOM 5138 C CA . MET B 1 282 ? 22.594 26.922 0.042 1 94.38 282 MET B CA 1
ATOM 5139 C C . MET B 1 282 ? 22.281 26.734 1.525 1 94.38 282 MET B C 1
ATOM 5141 O O . MET B 1 282 ? 21.125 26.828 1.943 1 94.38 282 MET B O 1
ATOM 5145 N N . GLN B 1 283 ? 23.312 26.453 2.219 1 93.94 283 GLN B N 1
ATOM 5146 C CA . GLN B 1 283 ? 23.156 26.297 3.66 1 93.94 283 GLN B CA 1
ATOM 5147 C C . GLN B 1 283 ? 22.609 27.594 4.285 1 93.94 283 GLN B C 1
ATOM 5149 O O . GLN B 1 283 ? 21.719 27.547 5.133 1 93.94 283 GLN B O 1
ATOM 5154 N N . ALA B 1 284 ? 23.156 28.656 3.873 1 93.38 284 ALA B N 1
ATOM 5155 C CA . ALA B 1 284 ? 22.703 29.953 4.379 1 93.38 284 ALA B CA 1
ATOM 5156 C C . ALA B 1 284 ? 21.266 30.219 3.984 1 93.38 284 ALA B C 1
ATOM 5158 O O . ALA B 1 284 ? 20.469 30.719 4.793 1 93.38 284 ALA B O 1
ATOM 5159 N N . ARG B 1 285 ? 20.922 29.922 2.803 1 94.06 285 ARG B N 1
ATOM 5160 C CA . ARG B 1 285 ? 19.562 30.125 2.309 1 94.06 285 ARG B CA 1
ATOM 5161 C C . ARG B 1 285 ? 18.578 29.266 3.076 1 94.06 285 ARG B C 1
ATOM 5163 O O . ARG B 1 285 ? 17.484 29.719 3.42 1 94.06 285 ARG B O 1
ATOM 5170 N N . ALA B 1 286 ? 18.953 28.062 3.266 1 95.62 286 ALA B N 1
ATOM 5171 C CA . ALA B 1 286 ? 18.078 27.141 4 1 95.62 286 ALA B CA 1
ATOM 5172 C C . ALA B 1 286 ? 17.891 27.609 5.445 1 95.62 286 ALA B C 1
ATOM 5174 O O . ALA B 1 286 ? 16.797 27.531 5.984 1 95.62 286 ALA B O 1
ATOM 5175 N N . SER B 1 287 ? 18.953 28.062 6.043 1 93.06 287 SER B N 1
ATOM 5176 C CA . SER B 1 287 ? 18.891 28.562 7.414 1 93.06 287 SER B CA 1
ATOM 5177 C C . SER B 1 287 ? 17.984 29.797 7.512 1 93.06 287 SER B C 1
ATOM 5179 O O . SER B 1 287 ? 17.172 29.906 8.422 1 93.06 287 SER B O 1
ATOM 5181 N N . ASP B 1 288 ? 18.188 30.672 6.59 1 94 288 ASP B N 1
ATOM 5182 C CA . ASP B 1 288 ? 17.359 31.875 6.559 1 94 288 ASP B CA 1
ATOM 5183 C C . ASP B 1 288 ? 15.891 31.516 6.309 1 94 288 ASP B C 1
ATOM 5185 O O . ASP B 1 288 ? 14.984 32.156 6.879 1 94 288 ASP B O 1
ATOM 5189 N N . GLY B 1 289 ? 15.727 30.625 5.414 1 94.81 289 GLY B N 1
ATOM 5190 C CA . GLY B 1 289 ? 14.375 30.141 5.156 1 94.81 289 GLY B CA 1
ATOM 5191 C C . GLY B 1 289 ? 13.703 29.562 6.391 1 94.81 289 GLY B C 1
ATOM 5192 O O . GLY B 1 289 ? 12.547 29.891 6.676 1 94.81 289 GLY B O 1
ATOM 5193 N N . LEU B 1 290 ? 14.398 28.797 7.113 1 94.62 290 LEU B N 1
ATOM 5194 C CA . LEU B 1 290 ? 13.867 28.188 8.328 1 94.62 290 LEU B CA 1
ATOM 5195 C C . LEU B 1 290 ? 13.523 29.25 9.359 1 94.62 290 LEU B C 1
ATOM 5197 O O . LEU B 1 290 ? 12.516 29.141 10.062 1 94.62 290 LEU B O 1
ATOM 5201 N N . LYS B 1 291 ? 14.336 30.234 9.461 1 92.56 291 LYS B N 1
ATOM 5202 C CA . LYS B 1 291 ? 14.07 31.328 10.383 1 92.56 291 LYS B CA 1
ATOM 5203 C C . LYS B 1 291 ? 12.773 32.062 10.016 1 92.56 291 LYS B C 1
ATOM 5205 O O . LYS B 1 291 ? 11.961 32.375 10.891 1 92.56 291 LYS B O 1
ATOM 5210 N N . THR B 1 292 ? 12.641 32.312 8.773 1 94.19 292 THR B N 1
ATOM 5211 C CA . THR B 1 292 ? 11.445 32.969 8.281 1 94.19 292 THR B CA 1
ATOM 5212 C C . THR B 1 292 ? 10.195 32.156 8.578 1 94.19 292 THR B C 1
ATOM 5214 O O . THR B 1 292 ? 9.18 32.688 9.023 1 94.19 292 THR B O 1
ATOM 5217 N N . ILE B 1 293 ? 10.289 30.922 8.344 1 94.94 293 ILE B N 1
ATOM 5218 C CA . ILE B 1 293 ? 9.164 30.016 8.562 1 94.94 293 ILE B CA 1
ATOM 5219 C C . ILE B 1 293 ? 8.844 29.953 10.055 1 94.94 293 ILE B C 1
ATOM 5221 O O . ILE B 1 293 ? 7.672 29.891 10.445 1 94.94 293 ILE B O 1
ATOM 5225 N N . ALA B 1 294 ? 9.844 29.906 10.844 1 93.56 294 ALA B N 1
ATOM 5226 C CA . ALA B 1 294 ? 9.648 29.844 12.289 1 93.56 294 ALA B CA 1
ATOM 5227 C C . ALA B 1 294 ? 8.844 31.047 12.789 1 93.56 294 ALA B C 1
ATOM 5229 O O . ALA B 1 294 ? 7.945 30.891 13.617 1 93.56 294 ALA B O 1
ATOM 5230 N N . ILE B 1 295 ? 9.164 32.156 12.281 1 93.62 295 ILE B N 1
ATOM 5231 C CA . ILE B 1 295 ? 8.445 33.375 12.664 1 93.62 295 ILE B CA 1
ATOM 5232 C C . ILE B 1 295 ? 6.996 33.281 12.203 1 93.62 295 ILE B C 1
ATOM 5234 O O . ILE B 1 295 ? 6.078 33.656 12.945 1 93.62 295 ILE B O 1
ATOM 5238 N N . SER B 1 296 ? 6.82 32.812 11.008 1 95.69 296 SER B N 1
ATOM 5239 C CA . SER B 1 296 ? 5.465 32.656 10.484 1 95.69 296 SER B CA 1
ATOM 5240 C C . SER B 1 296 ? 4.664 31.688 11.352 1 95.69 296 SER B C 1
ATOM 5242 O O . SER B 1 296 ? 3.463 31.875 11.555 1 95.69 296 SER B O 1
ATOM 5244 N N . ILE B 1 297 ? 5.281 30.672 11.812 1 96.38 297 ILE B N 1
ATOM 5245 C CA . ILE B 1 297 ? 4.613 29.672 12.625 1 96.38 297 ILE B CA 1
ATOM 5246 C C . ILE B 1 297 ? 4.238 30.266 13.984 1 96.38 297 ILE B C 1
ATOM 5248 O O . ILE B 1 297 ? 3.184 29.953 14.539 1 96.38 297 ILE B O 1
ATOM 5252 N N . ILE B 1 298 ? 5.105 31.125 14.555 1 96.38 298 ILE B N 1
ATOM 5253 C CA . ILE B 1 298 ? 4.773 31.812 15.797 1 96.38 298 ILE B CA 1
ATOM 5254 C C . ILE B 1 298 ? 3.492 32.625 15.609 1 96.38 298 ILE B C 1
ATOM 5256 O O . ILE B 1 298 ? 2.578 32.531 16.438 1 96.38 298 ILE B O 1
ATOM 5260 N N . ASP B 1 299 ? 3.418 33.312 14.5 1 95.81 299 ASP B N 1
ATOM 5261 C CA . ASP B 1 299 ? 2.229 34.125 14.203 1 95.81 299 ASP B CA 1
ATOM 5262 C C . ASP B 1 299 ? 0.998 33.219 14.047 1 95.81 299 ASP B C 1
ATOM 5264 O O . ASP B 1 299 ? -0.092 33.594 14.5 1 95.81 299 ASP B O 1
ATOM 5268 N N . PHE B 1 300 ? 1.175 32.188 13.375 1 96.75 300 PHE B N 1
ATOM 5269 C CA . PHE B 1 300 ? 0.117 31.219 13.133 1 96.75 300 PHE B CA 1
ATOM 5270 C C . PHE B 1 300 ? -0.433 30.688 14.445 1 96.75 300 PHE B C 1
ATOM 5272 O O . PHE B 1 300 ? -1.647 30.656 14.656 1 96.75 300 PHE B O 1
ATOM 5279 N N . VAL B 1 301 ? 0.432 30.266 15.305 1 97.06 301 VAL B N 1
ATOM 5280 C CA . VAL B 1 301 ? 0.065 29.688 16.594 1 97.06 301 VAL B CA 1
ATOM 5281 C C . VAL B 1 301 ? -0.597 30.766 17.469 1 97.06 301 VAL B C 1
ATOM 5283 O O . VAL B 1 301 ? -1.573 30.484 18.156 1 97.06 301 VAL B O 1
ATOM 5286 N N . ASP B 1 302 ? -0.066 31.922 17.469 1 95.56 302 ASP B N 1
ATOM 5287 C CA . ASP B 1 302 ? -0.656 33.031 18.234 1 95.56 302 ASP B CA 1
ATOM 5288 C C . ASP B 1 302 ? -2.082 33.312 17.766 1 95.56 302 ASP B C 1
ATOM 5290 O O . ASP B 1 302 ? -2.963 33.594 18.578 1 95.56 302 ASP B O 1
ATOM 5294 N N . LYS B 1 303 ? -2.266 33.25 16.516 1 95.5 303 LYS B N 1
ATOM 5295 C CA . LYS B 1 303 ? -3.607 33.469 15.977 1 95.5 303 LYS B CA 1
ATOM 5296 C C . LYS B 1 303 ? -4.547 32.344 16.422 1 95.5 303 LYS B C 1
ATOM 5298 O O . LYS B 1 303 ? -5.711 32.594 16.734 1 95.5 303 LYS B O 1
ATOM 5303 N N . ILE B 1 304 ? -4.09 31.125 16.375 1 96.06 304 ILE B N 1
ATOM 5304 C CA . ILE B 1 304 ? -4.887 30 16.859 1 96.06 304 ILE B CA 1
ATOM 5305 C C . ILE B 1 304 ? -5.273 30.219 18.312 1 96.06 304 ILE B C 1
ATOM 5307 O O . ILE B 1 304 ? -6.441 30.062 18.688 1 96.06 304 ILE B O 1
ATOM 5311 N N . ASN B 1 305 ? -4.301 30.625 19.094 1 94.25 305 ASN B N 1
ATOM 5312 C CA . ASN B 1 305 ? -4.547 30.875 20.516 1 94.25 305 ASN B CA 1
ATOM 5313 C C . ASN B 1 305 ? -5.566 31.984 20.719 1 94.25 305 ASN B C 1
ATOM 5315 O O . ASN B 1 305 ? -6.43 31.891 21.594 1 94.25 305 ASN B O 1
ATOM 5319 N N . ALA B 1 306 ? -5.449 32.938 19.922 1 93.56 306 ALA B N 1
ATOM 5320 C CA . ALA B 1 306 ? -6.332 34.094 20.047 1 93.56 306 ALA B CA 1
ATOM 5321 C C . ALA B 1 306 ? -7.754 33.75 19.625 1 93.56 306 ALA B C 1
ATOM 5323 O O . ALA B 1 306 ? -8.727 34.312 20.156 1 93.56 306 ALA B O 1
ATOM 5324 N N . THR B 1 307 ? -7.887 32.875 18.703 1 94.06 307 THR B N 1
ATOM 5325 C CA . THR B 1 307 ? -9.195 32.562 18.125 1 94.06 307 THR B CA 1
ATOM 5326 C C . THR B 1 307 ? -9.836 31.359 18.828 1 94.06 307 THR B C 1
ATOM 5328 O O . THR B 1 307 ? -10.953 30.969 18.5 1 94.06 307 THR B O 1
ATOM 5331 N N . THR B 1 308 ? -9.148 30.719 19.719 1 94.44 308 THR B N 1
ATOM 5332 C CA . THR B 1 308 ? -9.703 29.578 20.438 1 94.44 308 THR B CA 1
ATOM 5333 C C . THR B 1 308 ? -9.633 29.812 21.953 1 94.44 308 THR B C 1
ATOM 5335 O O . THR B 1 308 ? -8.992 29.047 22.672 1 94.44 308 THR B O 1
ATOM 5338 N N . PRO B 1 309 ? -10.312 30.781 22.438 1 91.06 309 PRO B N 1
ATOM 5339 C CA . PRO B 1 309 ? -10.25 31.062 23.875 1 91.06 309 PRO B CA 1
ATOM 5340 C C . PRO B 1 309 ? -10.938 30 24.719 1 91.06 309 PRO B C 1
ATOM 5342 O O . PRO B 1 309 ? -10.484 29.688 25.828 1 91.06 309 PRO B O 1
ATOM 5345 N N . ALA B 1 310 ? -11.992 29.375 24.188 1 91.81 310 ALA B N 1
ATOM 5346 C CA . ALA B 1 310 ? -12.734 28.344 24.922 1 91.81 310 ALA B CA 1
ATOM 5347 C C . ALA B 1 310 ? -12.367 26.953 24.438 1 91.81 310 ALA B C 1
ATOM 5349 O O . ALA B 1 310 ? -11.945 26.766 23.281 1 91.81 310 ALA B O 1
ATOM 5350 N N . ILE B 1 311 ? -12.555 26.016 25.281 1 87.56 311 ILE B N 1
ATOM 5351 C CA . ILE B 1 311 ? -12.211 24.625 25 1 87.56 311 ILE B CA 1
ATOM 5352 C C . ILE B 1 311 ? -13.055 24.109 23.828 1 87.56 311 ILE B C 1
ATOM 5354 O O . ILE B 1 311 ? -12.586 23.312 23.016 1 87.56 311 ILE B O 1
ATOM 5358 N N . GLN B 1 312 ? -14.242 24.594 23.719 1 89.69 312 GLN B N 1
ATOM 5359 C CA . GLN B 1 312 ? -15.156 24.172 22.672 1 89.69 312 GLN B CA 1
ATOM 5360 C C . GLN B 1 312 ? -14.656 24.625 21.297 1 89.69 312 GLN B C 1
ATOM 5362 O O . GLN B 1 312 ? -14.969 23.984 20.281 1 89.69 312 GLN B O 1
ATOM 5367 N N . ASP B 1 313 ? -13.867 25.641 21.281 1 91.81 313 ASP B N 1
ATOM 5368 C CA . ASP B 1 313 ? -13.352 26.188 20.031 1 91.81 313 ASP B CA 1
ATOM 5369 C C . ASP B 1 313 ? -12.328 25.25 19.406 1 91.81 313 ASP B C 1
ATOM 5371 O O . ASP B 1 313 ? -12.055 25.328 18.203 1 91.81 313 ASP B O 1
ATOM 5375 N N . LEU B 1 314 ? -11.836 24.375 20.203 1 93.25 314 LEU B N 1
ATOM 5376 C CA . LEU B 1 314 ? -10.781 23.469 19.734 1 93.25 314 LEU B CA 1
ATOM 5377 C C . LEU B 1 314 ? -11.32 22.469 18.734 1 93.25 314 LEU B C 1
ATOM 5379 O O . LEU B 1 314 ? -10.562 21.891 17.953 1 93.25 314 LEU B O 1
ATOM 5383 N N . ASP B 1 315 ? -12.594 22.281 18.719 1 91.06 315 ASP B N 1
ATOM 5384 C CA . ASP B 1 315 ? -13.234 21.375 17.781 1 91.06 315 ASP B CA 1
ATOM 5385 C C . ASP B 1 315 ? -13.109 21.875 16.344 1 91.06 315 ASP B C 1
ATOM 5387 O O . ASP B 1 315 ? -13.242 21.094 15.398 1 91.06 315 ASP B O 1
ATOM 5391 N N . ARG B 1 316 ? -12.797 23.094 16.266 1 91 316 ARG B N 1
ATOM 5392 C CA . ARG B 1 316 ? -12.711 23.703 14.93 1 91 316 ARG B CA 1
ATOM 5393 C C . ARG B 1 316 ? -11.305 23.562 14.359 1 91 316 ARG B C 1
ATOM 5395 O O . ARG B 1 316 ? -11.094 23.75 13.164 1 91 316 ARG B O 1
ATOM 5402 N N . VAL B 1 317 ? -10.445 23.234 15.219 1 94.69 317 VAL B N 1
ATOM 5403 C CA . VAL B 1 317 ? -9.055 23.141 14.781 1 94.69 317 VAL B CA 1
ATOM 5404 C C . VAL B 1 317 ? -8.773 21.75 14.227 1 94.69 317 VAL B C 1
ATOM 5406 O O . VAL B 1 317 ? -8.93 20.75 14.93 1 94.69 317 VAL B O 1
ATOM 5409 N N . SER B 1 318 ? -8.352 21.672 13 1 95 318 SER B N 1
ATOM 5410 C CA . SER B 1 318 ? -8.039 20.406 12.344 1 95 318 SER B CA 1
ATOM 5411 C C . SER B 1 318 ? -6.785 19.766 12.938 1 95 318 SER B C 1
ATOM 5413 O O . SER B 1 318 ? -5.797 20.453 13.203 1 95 318 SER B O 1
ATOM 5415 N N . PRO B 1 319 ? -6.777 18.516 13.141 1 95.31 319 PRO B N 1
ATOM 5416 C CA . PRO B 1 319 ? -5.574 17.844 13.633 1 95.31 319 PRO B CA 1
ATOM 5417 C C . PRO B 1 319 ? -4.441 17.828 12.617 1 95.31 319 PRO B C 1
ATOM 5419 O O . PRO B 1 319 ? -3.301 17.5 12.953 1 95.31 319 PRO B O 1
ATOM 5422 N N . LEU B 1 320 ? -4.652 18.219 11.414 1 95.62 320 LEU B N 1
ATOM 5423 C CA . LEU B 1 320 ? -3.672 18.172 10.336 1 95.62 320 LEU B CA 1
ATOM 5424 C C . LEU B 1 320 ? -2.607 19.25 10.523 1 95.62 320 LEU B C 1
ATOM 5426 O O . LEU B 1 320 ? -1.568 19.234 9.859 1 95.62 320 LEU B O 1
ATOM 5430 N N . ILE B 1 321 ? -2.82 20.156 11.469 1 96.94 321 ILE B N 1
ATOM 5431 C CA . ILE B 1 321 ? -1.904 21.281 11.617 1 96.94 321 ILE B CA 1
ATOM 5432 C C . ILE B 1 321 ? -0.74 20.875 12.523 1 96.94 321 ILE B C 1
ATOM 5434 O O . ILE B 1 321 ? 0.264 21.594 12.594 1 96.94 321 ILE B O 1
ATOM 5438 N N . MET B 1 322 ? -0.797 19.75 13.172 1 95.5 322 MET B N 1
ATOM 5439 C CA . MET B 1 322 ? 0.125 19.406 14.25 1 95.5 322 MET B CA 1
ATOM 5440 C C . MET B 1 322 ? 1.549 19.266 13.719 1 95.5 322 MET B C 1
ATOM 5442 O O . MET B 1 322 ? 2.5 19.719 14.359 1 95.5 322 MET B O 1
ATOM 5446 N N . ASP B 1 323 ? 1.704 18.609 12.625 1 94.06 323 ASP B N 1
ATOM 5447 C CA . ASP B 1 323 ? 3.047 18.438 12.078 1 94.06 323 ASP B CA 1
ATOM 5448 C C . ASP B 1 323 ? 3.695 19.781 11.766 1 94.06 323 ASP B C 1
ATOM 5450 O O . ASP B 1 323 ? 4.895 19.953 11.984 1 94.06 323 ASP B O 1
ATOM 5454 N N . GLY B 1 324 ? 2.904 20.672 11.195 1 95.06 324 GLY B N 1
ATOM 5455 C CA . GLY B 1 324 ? 3.422 22 10.891 1 95.06 324 GLY B CA 1
ATOM 5456 C C . GLY B 1 324 ? 3.877 22.766 12.117 1 95.06 324 GLY B C 1
ATOM 5457 O O . GLY B 1 324 ? 4.957 23.359 12.117 1 95.06 324 GLY B O 1
ATOM 5458 N N . ILE B 1 325 ? 3.08 22.672 13.102 1 96.19 325 ILE B N 1
ATOM 5459 C CA . ILE B 1 325 ? 3.408 23.344 14.352 1 96.19 325 ILE B CA 1
ATOM 5460 C C . ILE B 1 325 ? 4.641 22.703 14.977 1 96.19 325 ILE B C 1
ATOM 5462 O O . ILE B 1 325 ? 5.559 23.406 15.422 1 96.19 325 ILE B O 1
ATOM 5466 N N . TYR B 1 326 ? 4.715 21.469 14.961 1 94.81 326 TYR B N 1
ATOM 5467 C CA . TYR B 1 326 ? 5.832 20.75 15.555 1 94.81 326 TYR B CA 1
ATOM 5468 C C . TYR B 1 326 ? 7.129 21.047 14.805 1 94.81 326 TYR B C 1
ATOM 5470 O O . TYR B 1 326 ? 8.172 21.25 15.422 1 94.81 326 TYR B O 1
ATOM 5478 N N . SER B 1 327 ? 7.062 20.969 13.531 1 92.94 327 SER B N 1
ATOM 5479 C CA . SER B 1 327 ? 8.234 21.281 12.727 1 92.94 327 SER B CA 1
ATOM 5480 C C . SER B 1 327 ? 8.75 22.688 13.031 1 92.94 327 SER B C 1
ATOM 5482 O O . SER B 1 327 ? 9.961 22.906 13.078 1 92.94 327 SER B O 1
ATOM 5484 N N . GLY B 1 328 ? 7.867 23.578 13.211 1 92.75 328 GLY B N 1
ATOM 5485 C CA . GLY B 1 328 ? 8.242 24.906 13.625 1 92.75 328 GLY B CA 1
ATOM 5486 C C . GLY B 1 328 ? 8.898 24.953 14.992 1 92.75 328 GLY B C 1
ATOM 5487 O O . GLY B 1 328 ? 9.883 25.656 15.195 1 92.75 328 GLY B O 1
ATOM 5488 N N . ALA B 1 329 ? 8.383 24.172 15.828 1 94.81 329 ALA B N 1
ATOM 5489 C CA . ALA B 1 329 ? 8.945 24.094 17.172 1 94.81 329 ALA B CA 1
ATOM 5490 C C . ALA B 1 329 ? 10.383 23.609 17.141 1 94.81 329 ALA B C 1
ATOM 5492 O O . ALA B 1 329 ? 11.242 24.125 17.875 1 94.81 329 ALA B O 1
ATOM 5493 N N . LEU B 1 330 ? 10.609 22.609 16.375 1 92.44 330 LEU B N 1
ATOM 5494 C CA . LEU B 1 330 ? 11.961 22.078 16.234 1 92.44 330 LEU B CA 1
ATOM 5495 C C . LEU B 1 330 ? 12.922 23.141 15.719 1 92.44 330 LEU B C 1
ATOM 5497 O O . LEU B 1 330 ? 14.055 23.25 16.188 1 92.44 330 LEU B O 1
ATOM 5501 N N . THR B 1 331 ? 12.469 23.859 14.812 1 92.12 331 THR B N 1
ATOM 5502 C CA . THR B 1 331 ? 13.281 24.922 14.25 1 92.12 331 THR B CA 1
ATOM 5503 C C . THR B 1 331 ? 13.539 26.016 15.281 1 92.12 331 THR B C 1
ATOM 5505 O O . THR B 1 331 ? 14.664 26.5 15.406 1 92.12 331 THR B O 1
ATOM 5508 N N . LEU B 1 332 ? 12.531 26.391 16 1 94.75 332 LEU B N 1
ATOM 5509 C CA . LEU B 1 332 ? 12.672 27.391 17.047 1 94.75 332 LEU B CA 1
ATOM 5510 C C . LEU B 1 332 ? 13.625 26.922 18.141 1 94.75 332 LEU B C 1
ATOM 5512 O O . LEU B 1 332 ? 14.438 27.703 18.641 1 94.75 332 LEU B O 1
ATOM 5516 N N . ALA B 1 333 ? 13.523 25.688 18.469 1 93.38 333 ALA B N 1
ATOM 5517 C CA . ALA B 1 333 ? 14.422 25.109 19.469 1 93.38 333 ALA B CA 1
ATOM 5518 C C . ALA B 1 333 ? 15.875 25.172 19 1 93.38 333 ALA B C 1
ATOM 5520 O O . ALA B 1 333 ? 16.766 25.5 19.766 1 93.38 333 ALA B O 1
ATOM 5521 N N . TRP B 1 334 ? 16.047 24.812 17.812 1 90.38 334 TRP B N 1
ATOM 5522 C CA . TRP B 1 334 ? 17.375 24.859 17.219 1 90.38 334 TRP B CA 1
ATOM 5523 C C . TRP B 1 334 ? 17.922 26.281 17.219 1 90.38 334 TRP B C 1
ATOM 5525 O O . TRP B 1 334 ? 19.062 26.531 17.625 1 90.38 334 TRP B O 1
ATOM 5535 N N . LEU B 1 335 ? 17.125 27.203 16.812 1 89.06 335 LEU B N 1
ATOM 5536 C CA . LEU B 1 335 ? 17.547 28.609 16.734 1 89.06 335 LEU B CA 1
ATOM 5537 C C . LEU B 1 335 ? 17.844 29.156 18.125 1 89.06 335 LEU B C 1
ATOM 5539 O O . LEU B 1 335 ? 18.75 29.969 18.297 1 89.06 335 LEU B O 1
ATOM 5543 N N . THR B 1 336 ? 17.094 28.719 19.031 1 91.88 336 THR B N 1
ATOM 5544 C CA . THR B 1 336 ? 17.312 29.141 20.422 1 91.88 336 THR B CA 1
ATOM 5545 C C . THR B 1 336 ? 18.641 28.609 20.938 1 91.88 336 THR B C 1
ATOM 5547 O O . THR B 1 336 ? 19.375 29.328 21.609 1 91.88 336 THR B O 1
ATOM 5550 N N . ARG B 1 337 ? 18.969 27.406 20.609 1 89.56 337 ARG B N 1
ATOM 5551 C CA . ARG B 1 337 ? 20.219 26.797 21.062 1 89.56 337 ARG B CA 1
ATOM 5552 C C . ARG B 1 337 ? 21.422 27.438 20.375 1 89.56 337 ARG B C 1
ATOM 5554 O O . ARG B 1 337 ? 22.453 27.625 21 1 89.56 337 ARG B O 1
ATOM 5561 N N . GLU B 1 338 ? 21.297 27.719 19.172 1 85.06 338 GLU B N 1
ATOM 5562 C CA . GLU B 1 338 ? 22.406 28.219 18.359 1 85.06 338 GLU B CA 1
ATOM 5563 C C . GLU B 1 338 ? 22.672 29.688 18.625 1 85.06 338 GLU B C 1
ATOM 5565 O O . GLU B 1 338 ? 23.828 30.125 18.703 1 85.06 338 GLU B O 1
ATOM 5570 N N . ASN B 1 339 ? 21.625 30.438 18.703 1 82.75 339 ASN B N 1
ATOM 5571 C CA . ASN B 1 339 ? 21.828 31.891 18.688 1 82.75 339 ASN B CA 1
ATOM 5572 C C . ASN B 1 339 ? 21.375 32.531 20 1 82.75 339 ASN B C 1
ATOM 5574 O O . ASN B 1 339 ? 21.594 33.719 20.234 1 82.75 339 ASN B O 1
ATOM 5578 N N . GLY B 1 340 ? 20.812 31.766 20.844 1 81.5 340 GLY B N 1
ATOM 5579 C CA . GLY B 1 340 ? 20.297 32.312 22.094 1 81.5 340 GLY B CA 1
ATOM 5580 C C . GLY B 1 340 ? 19.281 33.438 21.875 1 81.5 340 GLY B C 1
ATOM 5581 O O . GLY B 1 340 ? 19.188 34.344 22.688 1 81.5 340 GLY B O 1
ATOM 5582 N N . ASP B 1 341 ? 18.609 33.375 20.844 1 84.75 341 ASP B N 1
ATOM 5583 C CA . ASP B 1 341 ? 17.656 34.406 20.469 1 84.75 341 ASP B CA 1
ATOM 5584 C C . ASP B 1 341 ? 16.422 34.375 21.375 1 84.75 341 ASP B C 1
ATOM 5586 O O . ASP B 1 341 ? 15.719 33.344 21.422 1 84.75 341 ASP B O 1
ATOM 5590 N N . GLU B 1 342 ? 16.062 35.5 22.031 1 88 342 GLU B N 1
ATOM 5591 C CA . GLU B 1 342 ? 14.953 35.594 22.969 1 88 342 GLU B CA 1
ATOM 5592 C C . GLU B 1 342 ? 13.609 35.469 22.25 1 88 342 GLU B C 1
ATOM 5594 O O . GLU B 1 342 ? 12.656 34.906 22.812 1 88 342 GLU B O 1
ATOM 5599 N N . ILE B 1 343 ? 13.555 36 21.141 1 88.88 343 ILE B N 1
ATOM 5600 C CA . ILE B 1 343 ? 12.32 35.938 20.375 1 88.88 343 ILE B CA 1
ATOM 5601 C C . ILE B 1 343 ? 11.984 34.469 20.062 1 88.88 343 ILE B C 1
ATOM 5603 O O . ILE B 1 343 ? 10.836 34.062 20.188 1 88.88 343 ILE B O 1
ATOM 5607 N N . CYS B 1 344 ? 12.969 33.688 19.703 1 91.25 344 CYS B N 1
ATOM 5608 C CA . CYS B 1 344 ? 12.781 32.281 19.375 1 91.25 344 CYS B CA 1
ATOM 5609 C C . CYS B 1 344 ? 12.398 31.5 20.625 1 91.25 344 CYS B C 1
ATOM 5611 O O . CYS B 1 344 ? 11.586 30.578 20.562 1 91.25 344 CYS B O 1
ATOM 5613 N N . GLN B 1 345 ? 12.938 31.875 21.688 1 93.75 345 GLN B N 1
ATOM 5614 C CA . GLN B 1 345 ? 12.617 31.203 22.938 1 93.75 345 GLN B CA 1
ATOM 5615 C C . GLN B 1 345 ? 11.164 31.453 23.328 1 93.75 345 GLN B C 1
ATOM 5617 O O . GLN B 1 345 ? 10.453 30.531 23.734 1 93.75 345 GLN B O 1
ATOM 5622 N N . ALA B 1 346 ? 10.789 32.75 23.25 1 94.88 346 ALA B N 1
ATOM 5623 C CA . ALA B 1 346 ? 9.406 33.062 23.562 1 94.88 346 ALA B CA 1
ATOM 5624 C C . ALA B 1 346 ? 8.445 32.406 22.594 1 94.88 346 ALA B C 1
ATOM 5626 O O . ALA B 1 346 ? 7.363 31.953 23 1 94.88 346 ALA B O 1
ATOM 5627 N N . GLY B 1 347 ? 8.805 32.406 21.359 1 95.5 347 GLY B N 1
ATOM 5628 C CA . GLY B 1 347 ? 8.016 31.719 20.359 1 95.5 347 GLY B CA 1
ATOM 5629 C C . GLY B 1 347 ? 7.852 30.234 20.656 1 95.5 347 GLY B C 1
ATOM 5630 O O . GLY B 1 347 ? 6.758 29.688 20.5 1 95.5 347 GLY B O 1
ATOM 5631 N N . LEU B 1 348 ? 8.922 29.578 21.016 1 95.5 348 LEU B N 1
ATOM 5632 C CA . LEU B 1 348 ? 8.891 28.172 21.375 1 95.5 348 LEU B CA 1
ATOM 5633 C C . LEU B 1 348 ? 7.922 27.922 22.516 1 95.5 348 LEU B C 1
ATOM 5635 O O . LEU B 1 348 ? 7.195 26.922 22.516 1 95.5 348 LEU B O 1
ATOM 5639 N N . GLU B 1 349 ? 7.91 28.812 23.453 1 95 349 GLU B N 1
ATOM 5640 C CA . GLU B 1 349 ? 6.992 28.672 24.578 1 95 349 GLU B CA 1
ATOM 5641 C C . GLU B 1 349 ? 5.539 28.812 24.125 1 95 349 GLU B C 1
ATOM 5643 O O . GLU B 1 349 ? 4.656 28.125 24.625 1 95 349 GLU B O 1
ATOM 5648 N N . SER B 1 350 ? 5.301 29.75 23.219 1 95.56 350 SER B N 1
ATOM 5649 C CA . SER B 1 350 ? 3.961 29.922 22.672 1 95.56 350 SER B CA 1
ATOM 5650 C C . SER B 1 350 ? 3.494 28.656 21.953 1 95.56 350 SER B C 1
ATOM 5652 O O . SER B 1 350 ? 2.328 28.266 22.047 1 95.56 350 SER B O 1
ATOM 5654 N N . VAL B 1 351 ? 4.363 28.062 21.234 1 96.56 351 VAL B N 1
ATOM 5655 C CA . VAL B 1 351 ? 4.059 26.828 20.5 1 96.56 351 VAL B CA 1
ATOM 5656 C C . VAL B 1 351 ? 3.746 25.703 21.469 1 96.56 351 VAL B C 1
ATOM 5658 O O . VAL B 1 351 ? 2.783 24.953 21.281 1 96.56 351 VAL B O 1
ATOM 5661 N N . ARG B 1 352 ? 4.504 25.594 22.5 1 95.38 352 ARG B N 1
ATOM 5662 C CA . ARG B 1 352 ? 4.281 24.578 23.516 1 95.38 352 ARG B CA 1
ATOM 5663 C C . ARG B 1 352 ? 2.918 24.75 24.188 1 95.38 352 ARG B C 1
ATOM 5665 O O . ARG B 1 352 ? 2.203 23.766 24.406 1 95.38 352 ARG B O 1
ATOM 5672 N N . GLN B 1 353 ? 2.623 25.969 24.438 1 94.81 353 GLN B N 1
ATOM 5673 C CA . GLN B 1 353 ? 1.336 26.25 25.062 1 94.81 353 GLN B CA 1
ATOM 5674 C C . GLN B 1 353 ? 0.182 25.891 24.141 1 94.81 353 GLN B C 1
ATOM 5676 O O . GLN B 1 353 ? -0.827 25.328 24.578 1 94.81 353 GLN B O 1
ATOM 5681 N N . CYS B 1 354 ? 0.339 26.219 22.938 1 96.69 354 CYS B N 1
ATOM 5682 C CA . CYS B 1 354 ? -0.678 25.891 21.953 1 96.69 354 CYS B CA 1
ATOM 5683 C C . CYS B 1 354 ? -0.873 24.391 21.859 1 96.69 354 CYS B C 1
ATOM 5685 O O . CYS B 1 354 ? -2.006 23.906 21.859 1 96.69 354 CYS B O 1
ATOM 5687 N N . LEU B 1 355 ? 0.219 23.625 21.766 1 96.5 355 LEU B N 1
ATOM 5688 C CA . LEU B 1 355 ? 0.148 22.172 21.656 1 96.5 355 LEU B CA 1
ATOM 5689 C C . LEU B 1 355 ? -0.499 21.578 22.906 1 96.5 355 LEU B C 1
ATOM 5691 O O . LEU B 1 355 ? -1.297 20.641 22.812 1 96.5 355 LEU B O 1
ATOM 5695 N N . ARG B 1 356 ? -0.205 22.125 24.016 1 95.19 356 ARG B N 1
ATOM 5696 C CA . ARG B 1 356 ? -0.811 21.656 25.266 1 95.19 356 ARG B CA 1
ATOM 5697 C C . ARG B 1 356 ? -2.32 21.875 25.25 1 95.19 356 ARG B C 1
ATOM 5699 O O . ARG B 1 356 ? -3.082 21 25.656 1 95.19 356 ARG B O 1
ATOM 5706 N N . LYS B 1 357 ? -2.664 23.016 24.797 1 95.75 357 LYS B N 1
ATOM 5707 C CA . LYS B 1 357 ? -4.09 23.312 24.703 1 95.75 357 LYS B CA 1
ATOM 5708 C C . LYS B 1 357 ? -4.785 22.359 23.734 1 95.75 357 LYS B C 1
ATOM 5710 O O . LYS B 1 357 ? -5.84 21.812 24.047 1 95.75 357 LYS B O 1
ATOM 5715 N N . LEU B 1 358 ? -4.184 22.156 22.625 1 96.38 358 LEU B N 1
ATOM 5716 C CA . LEU B 1 358 ? -4.762 21.312 21.578 1 96.38 358 LEU B CA 1
ATOM 5717 C C . LEU B 1 358 ? -4.793 19.859 22.031 1 96.38 358 LEU B C 1
ATOM 5719 O O . LEU B 1 358 ? -5.574 19.062 21.5 1 96.38 358 LEU B O 1
ATOM 5723 N N . SER B 1 359 ? -3.961 19.453 22.969 1 94.06 359 SER B N 1
ATOM 5724 C CA . SER B 1 359 ? -3.854 18.062 23.438 1 94.06 359 SER B CA 1
ATOM 5725 C C . SER B 1 359 ? -5.137 17.609 24.125 1 94.06 359 SER B C 1
ATOM 5727 O O . SER B 1 359 ? -5.387 16.422 24.266 1 94.06 359 SER B O 1
ATOM 5729 N N . SER B 1 360 ? -5.918 18.609 24.5 1 92.56 360 SER B N 1
ATOM 5730 C CA . SER B 1 360 ? -7.188 18.266 25.141 1 92.56 360 SER B CA 1
ATOM 5731 C C . SER B 1 360 ? -8.18 17.703 24.125 1 92.56 360 SER B C 1
ATOM 5733 O O . SER B 1 360 ? -9.078 16.938 24.484 1 92.56 360 SER B O 1
ATOM 5735 N N . ARG B 1 361 ? -7.957 18.016 22.922 1 95.12 361 ARG B N 1
ATOM 5736 C CA . ARG B 1 361 ? -8.859 17.562 21.859 1 95.12 361 ARG B CA 1
ATOM 5737 C C . ARG B 1 361 ? -8.211 16.453 21.031 1 95.12 361 ARG B C 1
ATOM 5739 O O . ARG B 1 361 ? -8.891 15.523 20.609 1 95.12 361 ARG B O 1
ATOM 5746 N N . TRP B 1 362 ? -6.953 16.656 20.75 1 95.81 362 TRP B N 1
ATOM 5747 C CA . TRP B 1 362 ? -6.215 15.742 19.875 1 95.81 362 TRP B CA 1
ATOM 5748 C C . TRP B 1 362 ? -5.012 15.148 20.594 1 95.81 362 TRP B C 1
ATOM 5750 O O . TRP B 1 362 ? -4.102 15.883 21 1 95.81 362 TRP B O 1
ATOM 5760 N N . ARG B 1 363 ? -4.871 13.898 20.641 1 95.56 363 ARG B N 1
ATOM 5761 C CA . ARG B 1 363 ? -3.818 13.25 21.406 1 95.56 363 ARG B CA 1
ATOM 5762 C C . ARG B 1 363 ? -2.479 13.328 20.672 1 95.56 363 ARG B C 1
ATOM 5764 O O . ARG B 1 363 ? -1.422 13.203 21.297 1 95.56 363 ARG B O 1
ATOM 5771 N N . ASN B 1 364 ? -2.529 13.453 19.344 1 95.25 364 ASN B N 1
ATOM 5772 C CA . ASN B 1 364 ? -1.252 13.602 18.656 1 95.25 364 ASN B CA 1
ATOM 5773 C C . ASN B 1 364 ? -0.536 14.883 19.078 1 95.25 364 ASN B C 1
ATOM 5775 O O . ASN B 1 364 ? 0.695 14.945 19.047 1 95.25 364 ASN B O 1
ATOM 5779 N N . ALA B 1 365 ? -1.267 15.922 19.5 1 96.31 365 ALA B N 1
ATOM 5780 C CA . ALA B 1 365 ? -0.647 17.125 20.062 1 96.31 365 ALA B CA 1
ATOM 5781 C C . ALA B 1 365 ? 0.077 16.797 21.359 1 96.31 365 ALA B C 1
ATOM 5783 O O . ALA B 1 365 ? 1.153 17.344 21.625 1 96.31 365 ALA B O 1
ATOM 5784 N N . ALA B 1 366 ? -0.509 15.961 22.094 1 94.25 366 ALA B N 1
ATOM 5785 C CA . ALA B 1 366 ? 0.111 15.547 23.344 1 94.25 366 ALA B CA 1
ATOM 5786 C C . ALA B 1 366 ? 1.421 14.805 23.094 1 94.25 366 ALA B C 1
ATOM 5788 O O . ALA B 1 366 ? 2.402 15.008 23.812 1 94.25 366 ALA B O 1
ATOM 5789 N N . GLU B 1 367 ? 1.461 13.984 22.109 1 93.44 367 GLU B N 1
ATOM 5790 C CA . GLU B 1 367 ? 2.672 13.25 21.75 1 93.44 367 GLU B CA 1
ATOM 5791 C C . GLU B 1 367 ? 3.787 14.195 21.328 1 93.44 367 GLU B C 1
ATOM 5793 O O . GLU B 1 367 ? 4.941 14.031 21.734 1 93.44 367 GLU B O 1
ATOM 5798 N N . TYR B 1 368 ? 3.389 15.164 20.531 1 93.31 368 TYR B N 1
ATOM 5799 C CA . TYR B 1 368 ? 4.375 16.141 20.078 1 93.31 368 TYR B CA 1
ATOM 5800 C C . TYR B 1 368 ? 4.914 16.938 21.25 1 93.31 368 TYR B C 1
ATOM 5802 O O . TYR B 1 368 ? 6.113 17.234 21.312 1 93.31 368 TYR B O 1
ATOM 5810 N N . THR B 1 369 ? 4.062 17.25 22.156 1 93.25 369 THR B N 1
ATOM 5811 C CA . THR B 1 369 ? 4.484 17.984 23.344 1 93.25 369 THR B CA 1
ATOM 5812 C C . THR B 1 369 ? 5.465 17.156 24.172 1 93.25 369 THR B C 1
ATOM 5814 O O . THR B 1 369 ? 6.445 17.688 24.703 1 93.25 369 THR B O 1
ATOM 5817 N N . GLY B 1 370 ? 5.23 15.883 24.219 1 90.81 370 GLY B N 1
ATOM 5818 C CA . GLY B 1 370 ? 6.09 14.992 24.984 1 90.81 370 GLY B CA 1
ATOM 5819 C C . GLY B 1 370 ? 7.484 14.867 24.406 1 90.81 370 GLY B C 1
ATOM 5820 O O . GLY B 1 370 ? 8.461 14.75 25.141 1 90.81 370 GLY B O 1
ATOM 5821 N N . ILE B 1 371 ? 7.578 14.914 23.125 1 87.38 371 ILE B N 1
ATOM 5822 C CA . ILE B 1 371 ? 8.859 14.766 22.438 1 87.38 371 ILE B CA 1
ATOM 5823 C C . ILE B 1 371 ? 9.656 16.062 22.547 1 87.38 371 ILE B C 1
ATOM 5825 O O . ILE B 1 371 ? 10.891 16.047 22.609 1 87.38 371 ILE B O 1
ATOM 5829 N N . LEU B 1 372 ? 8.93 17.172 22.531 1 86.62 372 LEU B N 1
ATOM 5830 C CA . LEU B 1 372 ? 9.594 18.469 22.609 1 86.62 372 LEU B CA 1
ATOM 5831 C C . LEU B 1 372 ? 10.156 18.703 24.016 1 86.62 372 LEU B C 1
ATOM 5833 O O . LEU B 1 372 ? 11.188 19.359 24.172 1 86.62 372 LEU B O 1
#

Secondary structure (DSSP, 8-state):
---S-HHHHHHHHHS-GGG--HHHHHHHHHHHHHHPPPPTTS-GGG-HHHHHHHHHHHHHHHTT---HHHHHHHHHHHHHHHHTT-TTHHHHHHHHHHHHHHHHTTT--TTS--TT-S-SSHHHHHHHHHHHHHHHHHHHHHHHHSS-----TTPPPTT--EE-HHHHHHT---SS--EEP-STT-SS--HHHHHHHHHHHHHHHHHHHHS--S-HHHHHHHHHHHHHHHHHHHHHHHHH--SHHHHHHHHHHHHHHHHHHHHHHGGGTT-S-TTSHHHHHHHHHHHHHHHHHHHHHHHHHHHHHHH--SGGGGGGS-GGGHHHHHHHHHHHHHHHHHH--HHHHHHHHHHHHHHHHHTTT-HHHHHHHHH-/---S-HHHHHHHHHS-GGG--HHHHHHHHHHHHHHPPPPTTS-GGG-HHHHHHHHHHHHHHHTT---HHHHHHHHHHHHHHHHTT-TTHHHHHHHHHHHHHHHHTTT--TTS--TT-S-SSHHHHHHHHHHHHHHHHHHHHHHHHSS-----TTPPPTT--EE-HHHHHHT---SS--EEP--TT-SS--HHHHHHHHHHHHHHHHHHHHS--S-HHHHHHHHHHHHHHHHHHHHHHHHH--SHHHHHHHHHHHHHHHHHHHHHHGGGTT-S-TTSHHHHHHHHHHHHHHHHHHHHHHHHHHHHHHH--SGGGGGGS-GGGHHHHHHHHHHHHHHHHHH--HHHHHHHHHHHHHHHHHTTT-HHHHHHHHH-

pLDDT: mean 87.73, std 10.81, range [47.06, 98.38]

Radius of gyration: 27.85 Å; Cα contacts (8 Å, |Δi|>4): 981; chains: 2; bounding box: 69×78×73 Å

Nearest PDB structures (foldseek):
  7r5j-assembly1_B0  TM=3.480E-01  e=1.909E+00  Homo sapiens
  8hhe-assembly2_B  TM=2.175E-01  e=2.077E+00  Bacillus thuringiensis YBT-1518
  5crv-assembly1_A  TM=2.094E-01  e=5.950E+00  Homo sapiens
  7r5j-assembly1_B0  TM=3.086E-01  e=1.614E+00  Homo sapiens
  6tvo-assembly1_A  TM=2.346E-01  e=6.618E-01  Homo sapiens

Foldseek 3Di:
DPLDFPVVVVVQVPDPPVPRDLLNVLLVLLVCLLLDFDDPPDQNCPDPSLVVSVVSLVVCVVVVNQDPSNLVSLLSSLLSCLLAVPPPVNQVSLVVSQVSLQQCVLLVDPPGVNVVPDAPDDLRNLSSLLSNLSSLLSNLLVCLPPVPRDDDPRQDDQQSWHFAPVCRRVVPPPPDGDTDRLQLPTADGFQSSLLSNLSNLLSVLNCLVVDDDDDPVVSLVVLVVSLVSLVSSLVRLVVQCPDLVSCLSNLLSNLSSLSSLLSSLVVLLDDPCPPDPVSVVSNVVSLVSLVVSLVVLLVSLVVVCVSPVDLVSLSSHRSNNQSSLLSSLVSLVVCCVPPVDPVSVVSNVSSLVSLVSNCSGGVVSVVSNVVD/DPLDFPVVVVVQVPDDPVPRDLLNVLLVLLVCLLLDFDDPPDQNCPDPSLVVSVVSLVVCVVVVNQDPSNLVSLLSSLLSCLLAVPPPVNQVSLVVSQVSLQQCVLLVDPPGVNVVPDAPDDLRNLSSLLSVLSSLLSNLLVCLPVVDRDDDPRQDDQASWHFAPVCRRVVPPPPDGDTDRLQLPTADGFQSSLLSNLSNLLSVLSCLVVDDDDDPVVSLVSLVVSLVSLVSSLVRLVVQCPDPVSCLSNLLSNLSSLSSLLSSLVVLLDDPCPPDPVSVVSNVVSLVSLVVSLVVLLVSLVVVCVSPVDLVSLSSHRSNNQSSLLSSLVSLVVCCVPPVDPVSVVSNVSSLVSLVSNCSGGVVSVVSNVVD

Organism: NCBI:txid62690

Solvent-accessible surface area (backbone atoms only — not comparable to full-atom values): 39635 Å² total; per-residue (Å²): 131,86,40,69,54,60,68,63,46,51,54,56,69,69,42,56,69,89,72,54,48,71,44,56,51,44,30,53,51,28,54,51,51,58,71,51,72,70,51,88,95,50,60,72,62,67,32,64,66,56,52,47,49,56,50,49,54,53,51,30,26,42,67,46,57,81,54,72,48,46,50,56,21,43,51,38,48,22,47,40,24,49,30,47,57,27,46,55,33,24,62,53,41,29,51,48,39,50,53,50,38,38,48,39,29,51,71,72,48,84,58,26,62,32,72,65,60,76,64,88,45,69,69,50,42,50,32,41,48,38,37,41,47,51,40,52,49,52,36,48,62,60,27,68,79,42,61,46,62,70,75,60,84,74,66,84,55,59,78,54,62,41,65,39,51,66,52,58,71,62,60,54,79,54,90,68,71,56,67,36,60,39,47,77,79,55,75,91,64,36,48,69,53,42,31,49,32,32,46,52,52,36,50,51,46,54,47,56,74,69,50,88,64,93,40,70,66,60,47,52,50,51,50,52,52,50,48,50,53,44,50,50,42,39,51,52,52,55,66,60,38,79,46,72,72,42,30,56,54,39,44,45,29,42,22,39,30,47,31,34,50,49,61,60,28,56,75,36,46,69,60,85,80,56,78,45,70,69,49,44,52,46,20,51,50,22,44,52,48,47,53,54,48,29,53,52,41,41,54,51,46,51,48,50,52,68,72,34,81,48,79,76,44,52,76,61,56,63,67,67,28,49,62,20,54,48,52,28,39,54,49,22,51,50,46,24,71,74,65,64,37,64,69,35,46,54,36,35,52,51,47,52,50,48,31,56,58,44,28,70,66,26,43,32,32,41,53,52,55,69,74,103,132,87,39,68,55,59,67,64,47,51,52,56,68,69,43,56,68,89,71,53,47,71,45,56,51,44,30,52,51,27,55,52,51,59,72,52,70,72,50,89,95,49,59,72,61,68,32,64,66,56,50,50,49,57,50,48,52,52,51,31,25,43,68,46,56,82,54,74,48,46,49,57,21,46,51,39,46,24,48,40,23,49,31,46,56,29,46,56,34,23,62,51,41,29,51,47,40,50,54,51,38,37,47,39,27,51,69,72,48,82,58,26,62,32,72,66,61,74,64,87,45,68,68,49,42,49,33,40,48,37,36,43,48,50,39,52,48,51,36,48,62,59,27,67,77,46,59,45,62,70,73,60,84,72,66,83,55,59,79,55,61,41,64,38,52,66,52,56,71,62,62,53,80,52,91,69,72,56,69,36,62,37,47,77,80,54,75,90,64,36,48,68,54,43,32,49,31,31,47,51,52,36,50,50,45,55,49,57,75,70,49,89,64,94,39,69,66,59,48,52,51,52,52,52,50,50,47,50,52,45,50,50,41,39,51,52,50,54,66,60,37,76,45,72,72,41,33,56,54,40,43,45,28,42,21,41,29,48,32,35,50,49,62,59,28,57,76,35,46,68,59,84,79,57,78,44,70,69,48,44,51,46,20,51,50,23,43,53,47,47,52,54,49,30,53,52,45,40,53,51,48,51,47,51,53,68,70,35,82,49,78,76,44,51,76,62,55,63,66,67,29,47,62,19,53,48,52,29,39,53,48,21,50,49,46,24,71,74,66,63,38,63,68,34,46,53,37,36,50,54,48,51,51,48,30,56,59,45,29,70,67,27,44,33,31,41,52,54,55,70,74,103